Protein AF-A0A1Z8NBU8-F1 (afdb_monomer_lite)

Radius of gyration: 50.47 Å; chains: 1; bounding box: 104×56×142 Å

pLDDT: mean 88.51, std 12.83, range [31.39, 98.31]

Foldseek 3Di:
DDDDDDPPPPPPPPPQFPPQNVWDKAWPDWDDPLPQKIKTKMKTKTFDPDPQHGAQKKKKFFADFFFDAWPDKPDQWAAAPQRWIFGWDQDPNGGMIMTGTPDDHDDHDDRIRMDIMMTMTRGDTQKMKIQSHPPGPNSIDMDGDDDDDPKEKDKDWDDKDAQDQVQQWIKTKIFIFIDPARPDAFKAKPNDTHRDDDPRDIDIDTRHHAAQAFDWIKIAGPVCRVNIDIDGSNDTGHHGLHQPWEQADKDKAKPPNVPPLQADAAFIKIKIATPPTDAGDADPAKFKWWFKFLDDFPDFDLVPTPRTQPDIGTHRMDMDTLNVPVQVPRPNVQQKMWIKIKIARHPDPPDGGRQPVVSPNMGIHDIRIHHRWFHKDWDKDDDQVQQKIKIWIAIDPQARDFWWKAKDKPWDADWPDRIDGHGRDIIMGGDHDPPTDTDMDIDIPVD

Secondary structure (DSSP, 8-state):
-----------------STTTT-EEEEEEEEE-SSSEEEEEEEEEEESSSTT-S-SEEEEEEESTT--EEEEEE-SEEE-TT--EEEEEEEGGGTEEEEEESSSS---SSSEEEEEEEEEEES--SEEEEESSTT-TT-EEEEEPPPPPPPEEEEEEEEEPPPBTTTTEEEEEEEEEEES--SSSEEEETTEEEE--SSSEEEEEEEEEPSS-EEEEEEEETTEEEEEEEEEEEEEPPPP-----B--EEEEEESSTT--S-EEPTT-EEEEEEES-BPPS-STT-EEEEEEESS---SS-GGG-TTEEEEEEESSEEEEE-SSSSGGGT--TTSEEEEEEEEESEEETTEEESSSSSS----B---EEEEEPPPPEEEEEEETTTTEEEEEEE-SGGGTSS--EEEEE-SSSEES-SEE-STT-EEEEE---TT----EEEE-TT-

Structure (mmCIF, N/CA/C/O backbone):
data_AF-A0A1Z8NBU8-F1
#
_entry.id   AF-A0A1Z8NBU8-F1
#
loop_
_atom_site.group_PDB
_atom_site.id
_atom_site.type_symbol
_atom_site.label_atom_id
_atom_site.label_alt_id
_atom_site.label_comp_id
_atom_site.label_asym_id
_atom_site.label_entity_id
_atom_site.label_seq_id
_atom_site.pdbx_PDB_ins_code
_atom_site.Cartn_x
_atom_site.Cartn_y
_atom_site.Cartn_z
_atom_site.occupancy
_atom_site.B_iso_or_equiv
_atom_site.auth_seq_id
_atom_site.auth_comp_id
_atom_site.auth_asym_id
_atom_site.auth_atom_id
_atom_site.pdbx_PDB_model_num
ATOM 1 N N . MET A 1 1 ? -6.983 34.419 34.760 1.00 37.62 1 MET A N 1
ATOM 2 C CA . MET A 1 1 ? -8.359 34.691 35.232 1.00 37.62 1 MET A CA 1
ATOM 3 C C . MET A 1 1 ? -8.828 33.459 35.993 1.00 37.62 1 MET A C 1
ATOM 5 O O . MET A 1 1 ? -9.202 32.481 35.366 1.00 37.62 1 MET A O 1
ATOM 9 N N . ASN A 1 2 ? -8.711 33.471 37.323 1.00 31.39 2 ASN A N 1
ATOM 10 C CA . ASN A 1 2 ? -9.118 32.355 38.181 1.00 31.39 2 ASN A CA 1
ATOM 11 C C . ASN A 1 2 ? -10.639 32.386 38.365 1.00 31.39 2 ASN A C 1
ATOM 13 O O . ASN A 1 2 ? -11.163 33.332 38.954 1.00 31.39 2 ASN A O 1
ATOM 17 N N . LYS A 1 3 ? -11.349 31.371 37.861 1.00 33.50 3 LYS A N 1
ATOM 18 C CA . LYS A 1 3 ? -12.768 31.165 38.173 1.00 33.50 3 LYS A CA 1
ATOM 19 C C . LYS A 1 3 ? -12.879 30.443 39.514 1.00 33.50 3 LYS A C 1
ATOM 21 O O . LYS A 1 3 ? -12.566 29.265 39.636 1.00 33.50 3 LYS A O 1
ATOM 26 N N . LEU A 1 4 ? -13.315 31.202 40.510 1.00 34.56 4 LEU A N 1
ATOM 27 C CA . LEU A 1 4 ? -13.709 30.753 41.837 1.00 34.56 4 LEU A CA 1
ATOM 28 C C . LEU A 1 4 ? -15.020 29.948 41.712 1.00 34.56 4 LEU A C 1
ATOM 30 O O . LEU A 1 4 ? -16.087 30.541 41.548 1.00 34.56 4 LEU A O 1
ATOM 34 N N . TYR A 1 5 ? -14.959 28.614 41.743 1.00 35.16 5 TYR A N 1
ATOM 35 C CA . TYR A 1 5 ? -16.161 27.779 41.838 1.00 35.16 5 TYR A CA 1
ATOM 36 C C . TYR A 1 5 ? -16.631 27.727 43.294 1.00 35.16 5 TYR A C 1
ATOM 38 O O . TYR A 1 5 ? -15.908 27.295 44.190 1.00 35.16 5 TYR A O 1
ATOM 46 N N . LYS A 1 6 ? -17.849 28.224 43.528 1.00 35.06 6 LYS A N 1
ATOM 47 C CA . LYS A 1 6 ? -18.553 28.138 44.808 1.00 35.06 6 LYS A CA 1
ATOM 48 C C . LYS A 1 6 ? -18.867 26.670 45.099 1.00 35.06 6 LYS A C 1
ATOM 50 O O . LYS A 1 6 ? -19.716 26.086 44.434 1.00 35.06 6 LYS A O 1
ATOM 55 N N 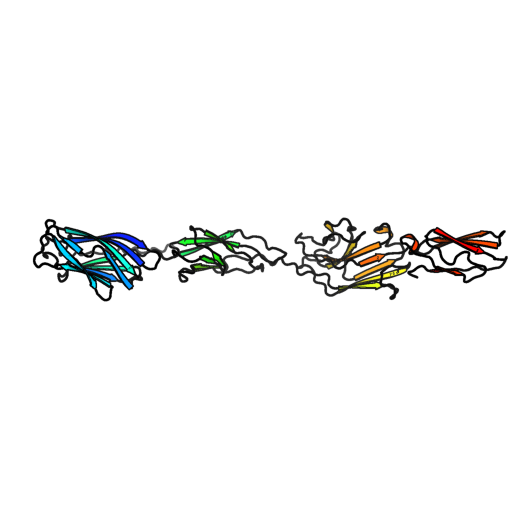. LEU A 1 7 ? -18.201 26.104 46.100 1.00 32.62 7 LEU A N 1
ATOM 56 C CA . LEU A 1 7 ? -18.555 24.819 46.691 1.00 32.62 7 LEU A CA 1
ATOM 57 C C . LEU A 1 7 ? -19.829 25.026 47.528 1.00 32.62 7 LEU A C 1
ATOM 59 O O . LEU A 1 7 ? -19.778 25.562 48.635 1.00 32.62 7 LEU A O 1
ATOM 63 N N . LEU A 1 8 ? -20.988 24.694 46.958 1.00 34.16 8 LEU A N 1
ATOM 64 C CA . LEU A 1 8 ? -22.263 24.691 47.671 1.00 34.16 8 LEU A CA 1
ATOM 65 C C . LEU A 1 8 ? -22.368 23.351 48.411 1.00 34.16 8 LEU A C 1
ATOM 67 O O . LEU A 1 8 ? -22.689 22.327 47.818 1.00 34.16 8 LEU A O 1
ATOM 71 N N . PHE A 1 9 ? -22.019 23.348 49.696 1.00 32.03 9 PHE A N 1
ATOM 72 C CA . PHE A 1 9 ? -22.143 22.180 50.565 1.00 32.03 9 PHE A CA 1
ATOM 73 C C . PHE A 1 9 ? -23.639 21.951 50.845 1.00 32.03 9 PHE A C 1
ATOM 75 O O . PHE A 1 9 ? -24.239 22.654 51.658 1.00 32.03 9 PHE A O 1
ATOM 82 N N . TYR A 1 10 ? -24.262 21.015 50.126 1.00 32.41 10 TYR A N 1
ATOM 83 C CA . TYR A 1 10 ? -25.593 20.515 50.467 1.00 32.41 10 TYR A CA 1
ATOM 84 C C . TYR A 1 10 ? -25.470 19.693 51.753 1.00 32.41 10 TYR A C 1
ATOM 86 O O . TYR A 1 10 ? -25.059 18.536 51.734 1.00 32.41 10 TYR A O 1
ATOM 94 N N . LEU A 1 11 ? -25.799 20.306 52.889 1.00 33.12 11 LEU A N 1
ATOM 95 C CA . LEU A 1 11 ? -26.033 19.584 54.133 1.00 33.12 11 LEU A CA 1
ATOM 96 C C . LEU A 1 11 ? -27.390 18.873 54.002 1.00 33.12 11 LEU A C 1
ATOM 98 O O . LEU A 1 11 ? -28.431 19.435 54.339 1.00 33.12 11 LEU A O 1
ATOM 102 N N . LEU A 1 12 ? -27.378 17.662 53.442 1.00 35.41 12 LEU A N 1
ATOM 103 C CA . LEU A 1 12 ? -28.506 16.736 53.485 1.00 35.41 12 LEU A CA 1
ATOM 104 C C . LEU A 1 12 ? -28.708 16.318 54.946 1.00 35.41 12 LEU A C 1
ATOM 106 O O . LEU A 1 12 ? -27.986 15.476 55.475 1.00 35.41 12 LEU A O 1
ATOM 110 N N . ILE A 1 13 ? -29.667 16.947 55.621 1.00 36.19 13 ILE A N 1
ATOM 111 C CA . ILE A 1 13 ? -30.183 16.450 56.895 1.00 36.19 13 ILE A CA 1
ATOM 112 C C . ILE A 1 13 ? -31.020 15.216 56.544 1.00 36.19 13 ILE A C 1
ATOM 114 O O . ILE A 1 13 ? -32.186 15.344 56.177 1.00 36.19 13 ILE A O 1
ATOM 118 N N . SER A 1 14 ? -30.407 14.031 56.596 1.00 41.81 14 SER A N 1
ATOM 119 C CA . SER A 1 14 ? -31.147 12.768 56.589 1.00 41.81 14 SER A CA 1
ATOM 120 C C . SER A 1 14 ? -31.900 12.683 57.913 1.00 41.81 14 SER A C 1
ATOM 122 O O . SER A 1 14 ? -31.316 12.459 58.975 1.00 41.81 14 SER A O 1
ATOM 124 N N . VAL A 1 15 ? -33.197 12.973 57.865 1.00 46.56 15 VAL A N 1
ATOM 125 C CA . VAL A 1 15 ? -34.107 12.690 58.971 1.00 46.56 15 VAL A CA 1
ATOM 126 C C . VAL A 1 15 ? -34.343 11.187 58.901 1.00 46.56 15 VAL A C 1
ATOM 128 O O . VAL A 1 15 ? -35.248 10.745 58.200 1.00 46.56 15 VAL A O 1
ATOM 131 N N . LYS A 1 16 ? -33.483 10.388 59.548 1.00 54.66 16 LYS A N 1
ATOM 132 C CA . LYS A 1 16 ? -33.806 8.975 59.752 1.00 54.66 16 LYS A CA 1
ATOM 133 C C . LYS A 1 16 ? -35.166 8.926 60.447 1.00 54.66 16 LYS A C 1
ATOM 135 O O . LYS A 1 16 ? -35.375 9.620 61.448 1.00 54.66 16 LYS A O 1
ATOM 140 N N . SER A 1 17 ? -36.104 8.191 59.865 1.00 61.31 17 SER A N 1
ATOM 141 C CA . SER A 1 17 ? -37.346 7.857 60.542 1.00 61.31 17 SER A CA 1
ATOM 142 C C . SER A 1 17 ? -37.008 7.173 61.869 1.00 61.31 17 SER A C 1
ATOM 144 O O . SER A 1 17 ? -35.974 6.528 62.018 1.00 61.31 17 SER A O 1
ATOM 146 N N . ILE A 1 18 ? -37.862 7.374 62.870 1.00 73.38 18 ILE A N 1
ATOM 147 C CA . ILE A 1 18 ? -37.726 6.693 64.168 1.00 73.38 18 ILE A CA 1
ATOM 148 C C . ILE A 1 18 ? -38.263 5.252 64.064 1.00 73.38 18 ILE A C 1
ATOM 150 O O . ILE A 1 18 ? -38.022 4.443 64.945 1.00 73.38 18 ILE A O 1
ATOM 154 N N . ALA A 1 19 ? -38.986 4.945 62.983 1.00 83.44 19 ALA A N 1
ATOM 155 C CA . ALA A 1 19 ? -39.536 3.630 62.709 1.00 83.44 19 ALA A CA 1
ATOM 156 C C . ALA A 1 19 ? -38.526 2.781 61.933 1.00 83.44 19 ALA A C 1
ATOM 158 O O . ALA A 1 19 ? -37.971 3.263 60.945 1.00 83.44 19 ALA A O 1
ATOM 159 N N . CYS A 1 20 ? -38.335 1.525 62.345 1.00 87.94 20 CYS A N 1
ATOM 160 C CA . CYS A 1 20 ? -37.373 0.611 61.727 1.00 87.94 20 CYS A CA 1
ATOM 161 C C . CYS A 1 20 ? -35.926 1.137 61.775 1.00 87.94 20 CYS A C 1
ATOM 163 O O . CYS A 1 20 ? -35.138 0.879 60.867 1.00 87.94 20 CYS A O 1
ATOM 165 N N . ASP A 1 21 ? -35.569 1.879 62.824 1.00 87.50 21 ASP A N 1
ATOM 166 C CA . ASP A 1 21 ? -34.334 2.664 62.922 1.00 87.50 21 ASP A CA 1
ATOM 167 C C . ASP A 1 21 ? -33.047 1.824 62.993 1.00 87.50 21 ASP A C 1
ATOM 169 O O . ASP A 1 21 ? -31.977 2.297 62.585 1.00 87.50 21 ASP A O 1
ATOM 173 N N . ASP A 1 22 ? -33.163 0.574 63.443 1.00 92.38 22 ASP A N 1
ATOM 174 C CA . ASP A 1 22 ? -32.078 -0.412 63.427 1.00 92.38 22 ASP A CA 1
ATOM 175 C C . ASP A 1 22 ? -31.979 -1.196 62.103 1.00 92.38 22 ASP A C 1
ATOM 177 O O . ASP A 1 22 ? -31.009 -1.932 61.904 1.00 92.38 22 ASP A O 1
ATOM 181 N N . SER A 1 23 ? -32.959 -1.069 61.200 1.00 94.19 23 SER A N 1
ATOM 182 C CA . SER A 1 23 ? -32.948 -1.791 59.922 1.00 94.19 23 SER A CA 1
ATOM 183 C C . SER A 1 23 ? -31.876 -1.241 58.983 1.00 94.19 23 SER A C 1
ATOM 185 O O . SER A 1 23 ? -31.513 -0.061 59.030 1.00 94.19 23 SER A O 1
ATOM 187 N N . SER A 1 24 ? -31.336 -2.105 58.127 1.00 95.06 24 SER A N 1
ATOM 188 C CA . SER A 1 24 ? -30.277 -1.723 57.199 1.00 95.06 24 SER A CA 1
ATOM 189 C C . SER A 1 24 ? -30.280 -2.545 55.917 1.00 95.06 24 SER A C 1
ATOM 191 O O . SER A 1 24 ? -30.733 -3.690 55.862 1.00 95.06 24 SER A O 1
ATOM 193 N N . PHE A 1 25 ? -29.756 -1.921 54.867 1.00 96.44 25 PHE A N 1
ATOM 194 C CA . PHE A 1 25 ? -29.446 -2.537 53.588 1.00 96.44 25 PHE A CA 1
ATOM 195 C C . PHE A 1 25 ? -27.971 -2.280 53.278 1.00 96.44 25 PHE A C 1
ATOM 197 O O . PHE A 1 25 ? -27.506 -1.141 53.368 1.00 96.44 25 PHE A O 1
ATOM 204 N N . SER A 1 26 ? -27.247 -3.324 52.886 1.00 95.94 26 SER A N 1
ATOM 205 C CA . SER A 1 26 ? -25.851 -3.218 52.461 1.00 95.94 26 SER A CA 1
ATOM 206 C C . SER A 1 26 ? -25.633 -3.952 51.144 1.00 95.94 26 SER A C 1
ATOM 208 O O . SER A 1 26 ? -25.929 -5.139 51.035 1.00 95.94 26 SER A O 1
ATOM 210 N N . LEU A 1 27 ? -25.044 -3.270 50.160 1.00 95.81 27 LEU A N 1
ATOM 211 C CA . LEU A 1 27 ? -24.497 -3.920 48.970 1.00 95.81 27 LEU A CA 1
ATOM 212 C C . LEU A 1 27 ? -23.138 -4.545 49.315 1.00 95.81 27 LEU A C 1
ATOM 214 O O . LEU A 1 27 ? -22.207 -3.832 49.688 1.00 95.81 27 LEU A O 1
ATOM 218 N N . ILE A 1 28 ? -23.021 -5.866 49.183 1.00 95.44 28 ILE A N 1
ATOM 219 C CA . ILE A 1 28 ? -21.775 -6.614 49.402 1.00 95.44 28 ILE A CA 1
ATOM 220 C C . ILE A 1 28 ? -20.941 -6.617 48.119 1.00 95.44 28 ILE A C 1
ATOM 222 O O . ILE A 1 28 ? -19.746 -6.325 48.154 1.00 95.44 28 ILE A O 1
ATOM 226 N N . SER A 1 29 ? -21.554 -6.959 46.983 1.00 92.38 29 SER A N 1
ATOM 227 C CA . SER A 1 29 ? -20.882 -6.942 45.681 1.00 92.38 29 SER A CA 1
ATOM 228 C C . SER A 1 29 ? -21.866 -6.786 44.528 1.00 92.38 29 SER A C 1
ATOM 230 O O . SER A 1 29 ? -23.038 -7.137 44.649 1.00 92.38 29 SER A O 1
ATOM 232 N N . GLN A 1 30 ? -21.353 -6.287 43.408 1.00 92.00 30 GLN A N 1
ATOM 233 C CA . GLN A 1 30 ? -22.043 -6.183 42.130 1.00 92.00 30 GLN A CA 1
ATOM 234 C C . GLN A 1 30 ? -21.148 -6.810 41.062 1.00 92.00 30 GLN A C 1
ATOM 236 O O . GLN A 1 30 ? -19.960 -6.493 40.987 1.00 92.00 30 GLN A O 1
ATOM 241 N N . THR A 1 31 ? -21.715 -7.697 40.251 1.00 88.50 31 THR A N 1
ATOM 242 C CA . THR A 1 31 ? -21.018 -8.408 39.175 1.00 88.50 31 THR A CA 1
ATOM 243 C C . THR A 1 31 ? -21.788 -8.231 37.872 1.00 88.50 31 THR A C 1
ATOM 245 O O . THR A 1 31 ? -22.968 -8.566 37.814 1.00 88.50 31 THR A O 1
ATOM 248 N N . ASP A 1 32 ? -21.126 -7.721 36.834 1.00 86.69 32 ASP A N 1
ATOM 249 C CA . ASP A 1 32 ? -21.621 -7.801 35.457 1.00 86.69 32 ASP A CA 1
ATOM 250 C C . ASP A 1 32 ? -21.355 -9.217 34.927 1.00 86.69 32 ASP A C 1
ATOM 252 O O . ASP A 1 32 ? -20.210 -9.681 34.934 1.00 86.69 32 ASP A O 1
ATOM 256 N N . ASN A 1 33 ? -22.405 -9.925 34.507 1.00 84.38 33 ASN A N 1
ATOM 257 C CA . ASN A 1 33 ? -22.288 -11.303 34.026 1.00 84.38 33 ASN A CA 1
ATOM 258 C C . ASN A 1 33 ? -21.870 -11.378 32.542 1.00 84.38 33 ASN A C 1
ATOM 260 O O . ASN A 1 33 ? -21.605 -12.468 32.032 1.00 84.38 33 ASN A O 1
ATOM 264 N N . GLY A 1 34 ? -21.788 -10.244 31.837 1.00 72.44 34 GLY A N 1
ATOM 265 C CA . GLY A 1 34 ? -21.330 -10.155 30.450 1.00 72.44 34 GLY A CA 1
ATOM 266 C C . GLY A 1 34 ? -22.352 -10.600 29.401 1.00 72.44 34 GLY A C 1
ATOM 267 O O . GLY A 1 34 ? -21.983 -10.746 28.237 1.00 72.44 34 GLY A O 1
ATOM 268 N N . ASP A 1 35 ? -23.606 -10.826 29.794 1.00 77.38 35 ASP A N 1
ATOM 269 C CA . ASP A 1 35 ? -24.740 -11.209 28.937 1.00 77.38 35 ASP A CA 1
ATOM 270 C C . ASP A 1 35 ? -25.922 -10.219 29.039 1.00 77.38 35 ASP A C 1
ATOM 272 O O . ASP A 1 35 ? -27.045 -10.512 28.624 1.00 77.38 35 ASP A O 1
ATOM 276 N N . GLY A 1 36 ? -25.666 -9.030 29.597 1.00 81.00 36 GLY A N 1
ATOM 277 C CA . GLY A 1 36 ? -26.673 -8.009 29.887 1.00 81.00 36 GLY A CA 1
ATOM 278 C C . GLY A 1 36 ? -27.395 -8.202 31.225 1.00 81.00 36 GLY A C 1
ATOM 279 O O . GLY A 1 36 ? -28.285 -7.408 31.544 1.00 81.00 36 GLY A O 1
ATOM 280 N N . THR A 1 37 ? -27.035 -9.225 32.008 1.00 91.56 37 THR A N 1
ATOM 281 C CA . THR A 1 37 ? -27.513 -9.405 33.383 1.00 91.56 37 THR A CA 1
ATOM 282 C C . THR A 1 37 ? -26.472 -8.990 34.421 1.00 91.56 37 THR A C 1
ATOM 284 O O . THR A 1 37 ? -25.265 -9.066 34.190 1.00 91.56 37 THR A O 1
ATOM 287 N N . TYR A 1 38 ? -26.953 -8.577 35.593 1.00 92.62 38 TYR A N 1
ATOM 288 C CA . TYR A 1 38 ? -26.128 -8.154 36.724 1.00 92.62 38 TYR A CA 1
ATOM 289 C C . TYR A 1 38 ? -26.519 -8.932 37.975 1.00 92.62 38 TYR A C 1
ATOM 291 O O . TYR A 1 38 ? -27.707 -9.116 38.241 1.00 92.62 38 TYR A O 1
ATOM 299 N N . THR A 1 39 ? -25.529 -9.384 38.744 1.00 95.25 39 THR A N 1
ATOM 300 C CA . THR A 1 39 ? -25.728 -10.100 40.011 1.00 95.25 39 THR A CA 1
ATOM 301 C C . THR A 1 39 ? -25.287 -9.236 41.188 1.00 95.25 39 THR A C 1
ATOM 303 O O . THR A 1 39 ? -24.162 -8.735 41.214 1.00 95.25 39 THR A O 1
ATOM 306 N N . TYR A 1 40 ? -26.166 -9.103 42.176 1.00 96.12 40 TYR A N 1
ATOM 307 C CA . TYR A 1 40 ? -25.978 -8.325 43.393 1.00 96.12 40 TYR A CA 1
ATOM 308 C C . TYR A 1 40 ? -26.009 -9.252 44.599 1.00 96.12 40 TYR A C 1
ATOM 310 O O . TYR A 1 40 ? -27.002 -9.939 44.829 1.00 96.12 40 TYR A O 1
ATOM 318 N N . GLU A 1 41 ? -24.943 -9.232 45.390 1.00 97.50 41 GLU A N 1
ATOM 319 C CA . GLU A 1 41 ? -24.945 -9.827 46.725 1.00 97.50 41 GLU A CA 1
ATOM 320 C C . GLU A 1 41 ? -25.252 -8.719 47.723 1.00 97.50 41 GLU A C 1
ATOM 322 O O . GLU A 1 41 ? -24.523 -7.724 47.784 1.00 97.50 41 GLU A O 1
ATOM 327 N N . ILE A 1 42 ? -26.327 -8.872 48.490 1.00 97.31 42 ILE A N 1
ATOM 328 C CA . ILE A 1 42 ? -26.777 -7.886 49.476 1.00 97.31 42 ILE A CA 1
ATOM 329 C C . ILE A 1 42 ? -26.915 -8.520 50.858 1.00 97.31 42 ILE A C 1
ATOM 331 O O . ILE A 1 42 ? -27.144 -9.723 50.981 1.00 97.31 42 ILE A O 1
ATOM 335 N N . GLU A 1 43 ? -26.836 -7.696 51.894 1.00 97.69 43 GLU A N 1
ATOM 336 C CA . GLU A 1 43 ? -27.287 -8.018 53.246 1.00 97.69 43 GLU A CA 1
ATOM 337 C C . GLU A 1 43 ? -28.488 -7.128 53.580 1.00 97.69 43 GLU A C 1
ATOM 339 O O . GLU A 1 43 ? -28.400 -5.899 53.512 1.00 97.69 43 GLU A O 1
ATOM 344 N N . LEU A 1 44 ? -29.614 -7.752 53.930 1.00 96.88 44 LEU A N 1
ATOM 345 C CA . LEU A 1 44 ? -30.829 -7.072 54.371 1.00 96.88 44 LEU A CA 1
ATOM 346 C C . LEU A 1 44 ? -31.106 -7.431 55.829 1.00 96.88 44 LEU A C 1
ATOM 348 O O . LEU A 1 44 ? -31.332 -8.602 56.142 1.00 96.88 44 LEU A O 1
ATOM 352 N N . CYS A 1 45 ? -31.124 -6.429 56.703 1.00 96.06 45 CYS A N 1
ATOM 353 C CA . CYS A 1 45 ? -31.430 -6.568 58.122 1.00 96.06 45 CYS A CA 1
ATOM 354 C C . CYS A 1 45 ? -32.733 -5.844 58.454 1.00 96.06 45 CYS A C 1
ATOM 356 O O . CYS A 1 45 ? -32.788 -4.619 58.402 1.00 96.06 45 CYS A O 1
ATOM 358 N N . ASN A 1 46 ? -33.759 -6.597 58.850 1.00 93.94 46 ASN A N 1
ATOM 359 C CA . ASN A 1 46 ? -35.026 -6.039 59.326 1.00 93.94 46 ASN A CA 1
ATOM 360 C C . ASN A 1 46 ? -35.053 -6.001 60.859 1.00 93.94 46 ASN A C 1
ATOM 362 O O . ASN A 1 46 ? -34.664 -6.976 61.510 1.00 93.94 46 ASN A O 1
ATOM 366 N N . GLN A 1 47 ? -35.532 -4.906 61.445 1.00 93.38 47 GLN A N 1
ATOM 367 C CA . GLN A 1 47 ? -35.789 -4.813 62.883 1.00 93.38 47 GLN A CA 1
ATOM 368 C C . GLN A 1 47 ? -37.038 -5.628 63.252 1.00 93.38 47 GLN A C 1
ATOM 370 O O . GLN A 1 47 ? -38.095 -5.473 62.652 1.00 93.38 47 GLN A O 1
ATOM 375 N N . MET A 1 48 ? -36.914 -6.507 64.249 1.00 90.25 48 MET A N 1
ATOM 376 C CA . MET A 1 48 ? -37.970 -7.441 64.669 1.00 90.25 48 MET A CA 1
ATOM 377 C C . MET A 1 48 ? -38.497 -7.155 66.080 1.00 90.25 48 MET A C 1
ATOM 379 O O . MET A 1 48 ? -39.583 -7.598 66.429 1.00 90.25 48 MET A O 1
ATOM 383 N N . LEU A 1 49 ? -37.735 -6.456 66.928 1.00 85.25 49 LEU A N 1
ATOM 384 C CA . LEU A 1 49 ? -38.110 -6.186 68.327 1.00 85.25 49 LEU A CA 1
ATOM 385 C C . LEU A 1 49 ? -38.292 -4.682 68.612 1.00 85.25 49 LEU A C 1
ATOM 387 O O . LEU A 1 49 ? -38.089 -4.237 69.743 1.00 85.25 49 LEU A O 1
ATOM 391 N N . GLY A 1 50 ? -38.680 -3.920 67.585 1.00 83.06 50 GLY A N 1
ATOM 392 C CA . GLY A 1 50 ? -38.965 -2.484 67.653 1.00 83.06 50 GLY A CA 1
ATOM 393 C C . GLY A 1 50 ? -40.364 -2.146 68.186 1.00 83.06 50 GLY A C 1
ATOM 394 O O . GLY A 1 50 ? -41.167 -3.023 68.520 1.00 83.06 50 GLY A O 1
ATOM 395 N N . LEU A 1 51 ? -40.674 -0.848 68.260 1.00 85.94 51 LEU A N 1
ATOM 396 C CA . LEU A 1 51 ? -42.011 -0.347 68.625 1.00 85.94 51 LEU A CA 1
ATOM 397 C C . LEU A 1 51 ? -43.032 -0.524 67.489 1.00 85.94 51 LEU A C 1
ATOM 399 O O . LEU A 1 51 ? -44.237 -0.425 67.717 1.00 85.94 51 LEU A O 1
ATOM 403 N N . GLU A 1 52 ? -42.536 -0.799 66.290 1.00 86.62 52 GLU A N 1
ATOM 404 C CA . GLU A 1 52 ? -43.255 -0.956 65.029 1.00 86.62 52 GLU A CA 1
ATOM 405 C C . GLU A 1 52 ? -43.897 -2.345 64.915 1.00 86.62 52 GLU A C 1
ATOM 407 O O . GLU A 1 52 ? -44.811 -2.541 64.121 1.00 86.62 52 GLU A O 1
ATOM 412 N N . GLY A 1 53 ? -43.472 -3.285 65.766 1.00 86.62 53 GLY A N 1
ATOM 413 C CA . GLY A 1 53 ? -43.863 -4.686 65.694 1.00 86.62 53 GLY A CA 1
ATOM 414 C C . GLY A 1 53 ? -42.937 -5.502 64.797 1.00 86.62 53 GLY A C 1
ATOM 415 O O . GLY A 1 53 ? -41.918 -5.015 64.309 1.00 86.62 53 GLY A O 1
ATOM 416 N N . ILE A 1 54 ? -43.277 -6.779 64.630 1.00 89.75 54 ILE A N 1
ATOM 417 C CA . ILE A 1 54 ? -42.563 -7.651 63.700 1.00 89.75 54 ILE A CA 1
ATOM 418 C C . ILE A 1 54 ? -43.159 -7.434 62.302 1.00 89.75 54 ILE A C 1
ATOM 420 O O . ILE A 1 54 ? -44.380 -7.535 62.179 1.00 89.75 54 ILE A O 1
ATOM 424 N N . PRO A 1 55 ? -42.340 -7.196 61.262 1.00 91.19 55 PRO A N 1
ATOM 425 C CA . PRO A 1 55 ? -42.829 -7.031 59.899 1.00 91.19 55 PRO A CA 1
ATOM 426 C C . PRO A 1 55 ? -43.641 -8.234 59.405 1.00 91.19 55 PRO A C 1
ATOM 428 O O . PRO A 1 55 ? -43.128 -9.351 59.353 1.00 91.19 55 PRO A O 1
ATOM 431 N N . ASP A 1 56 ? -44.877 -8.009 58.955 1.00 90.38 56 ASP A N 1
ATOM 432 C CA . ASP A 1 56 ? -45.674 -9.029 58.244 1.00 90.38 56 ASP A CA 1
ATOM 433 C C . ASP A 1 56 ? -45.105 -9.324 56.839 1.00 90.38 56 ASP A C 1
ATOM 435 O O . ASP A 1 56 ? -45.369 -10.367 56.235 1.00 90.38 56 ASP A O 1
ATOM 439 N N . GLY A 1 57 ? -44.283 -8.412 56.323 1.00 92.75 57 GLY A N 1
ATOM 440 C CA . GLY A 1 57 ? -43.511 -8.575 55.104 1.00 92.75 57 GLY A CA 1
ATOM 441 C C . GLY A 1 57 ? -42.591 -7.385 54.854 1.00 92.75 57 GLY A C 1
ATOM 442 O O . GLY A 1 57 ? -42.746 -6.328 55.467 1.00 92.75 57 GLY A O 1
ATOM 443 N N . PHE A 1 58 ? -41.638 -7.572 53.950 1.00 95.12 58 PHE A N 1
ATOM 444 C CA . PHE A 1 58 ? -40.703 -6.540 53.501 1.00 95.12 58 PHE A CA 1
ATOM 445 C C . PHE A 1 58 ? -40.460 -6.659 51.997 1.00 95.12 58 PHE A C 1
ATOM 447 O O . PHE A 1 58 ? -40.638 -7.729 51.400 1.00 95.12 58 PHE A O 1
ATOM 454 N N . GLU A 1 59 ? -40.085 -5.545 51.380 1.00 95.62 59 GLU A N 1
ATOM 455 C CA . GLU A 1 59 ? -40.070 -5.375 49.931 1.00 95.62 59 GLU A CA 1
ATOM 456 C C . GLU A 1 59 ? -38.815 -4.646 49.446 1.00 95.62 59 GLU A C 1
ATOM 458 O O . GLU A 1 59 ? -38.322 -3.719 50.087 1.00 95.62 59 GLU A O 1
ATOM 463 N N . LEU A 1 60 ? -38.329 -5.060 48.276 1.00 97.56 60 LEU A N 1
ATOM 464 C CA . LEU A 1 60 ? -37.320 -4.355 47.491 1.00 97.56 60 LEU A CA 1
ATOM 465 C C . LEU A 1 60 ? -37.904 -4.023 46.117 1.00 97.56 60 LEU A C 1
ATOM 467 O O . LEU A 1 60 ? -38.323 -4.932 45.395 1.00 97.56 60 LEU A O 1
ATOM 471 N N . VAL A 1 61 ? -37.896 -2.747 45.735 1.00 97.31 61 VAL A N 1
ATOM 472 C CA . VAL A 1 61 ? -38.384 -2.261 44.436 1.00 97.31 61 VAL A CA 1
ATOM 473 C C . VAL A 1 61 ? -37.222 -1.687 43.636 1.00 97.31 61 VAL A C 1
ATOM 475 O O . VAL A 1 61 ? -36.647 -0.666 43.999 1.00 97.31 61 VAL A O 1
ATOM 478 N N . PHE A 1 62 ? -36.878 -2.334 42.527 1.00 97.38 62 PHE A N 1
ATOM 479 C CA . PHE A 1 62 ? -35.758 -1.945 41.671 1.00 97.38 62 PHE A CA 1
ATOM 480 C C . PHE A 1 62 ? -36.220 -1.002 40.560 1.00 97.38 62 PHE A C 1
ATOM 482 O O . PHE A 1 62 ? -37.260 -1.222 39.932 1.00 97.38 62 PHE A O 1
ATOM 489 N N . SER A 1 63 ? -35.444 0.049 40.293 1.00 95.69 63 SER A N 1
ATOM 490 C CA . SER A 1 63 ? -35.739 1.002 39.220 1.00 95.69 63 SER A CA 1
ATOM 491 C C . SER A 1 63 ? -34.500 1.763 38.717 1.00 95.69 63 SER A C 1
ATOM 493 O O . SER A 1 63 ? -33.409 1.688 39.285 1.00 95.69 63 SER A O 1
ATOM 495 N N . GLY A 1 64 ? -34.670 2.515 37.623 1.00 91.75 64 GLY A N 1
ATOM 496 C CA . GLY A 1 64 ? -33.625 3.363 37.037 1.00 91.75 64 GLY A CA 1
ATOM 497 C C . GLY A 1 64 ? -32.528 2.593 36.292 1.00 91.75 64 GLY A C 1
ATOM 498 O O . GLY A 1 64 ? -32.586 1.376 36.165 1.00 91.75 64 GLY A O 1
ATOM 499 N N . GLY A 1 65 ? -31.521 3.315 35.793 1.00 87.69 65 GLY A N 1
ATOM 500 C CA . GLY A 1 65 ? -30.422 2.723 35.022 1.00 87.69 65 GLY A CA 1
ATOM 501 C C . GLY A 1 65 ? -30.896 2.053 33.724 1.00 87.69 65 GLY A C 1
ATOM 502 O O . GLY A 1 65 ? -31.753 2.598 33.025 1.00 87.69 65 GLY A O 1
ATOM 503 N N . THR A 1 66 ? -30.334 0.887 33.401 1.00 89.62 66 THR A N 1
ATOM 504 C CA . THR A 1 66 ? -30.748 0.034 32.266 1.00 89.62 66 THR A CA 1
ATOM 505 C C . THR A 1 66 ? -31.650 -1.126 32.698 1.00 89.62 66 THR A C 1
ATOM 507 O O . THR A 1 66 ? -32.014 -1.962 31.870 1.00 89.62 66 THR A O 1
ATOM 510 N N . PHE A 1 67 ? -32.023 -1.184 33.981 1.00 94.00 67 PHE A N 1
ATOM 511 C CA . PHE A 1 67 ? -32.863 -2.231 34.554 1.00 94.00 67 PHE A CA 1
ATOM 512 C C . PHE A 1 67 ? -34.208 -2.380 33.843 1.00 94.00 67 PHE A C 1
ATOM 514 O O . PHE A 1 67 ? -34.913 -1.406 33.570 1.00 94.00 67 PHE A O 1
ATOM 521 N N . THR A 1 68 ? -34.589 -3.633 33.608 1.00 93.75 68 THR A N 1
ATOM 522 C CA . THR A 1 68 ? -35.868 -4.000 32.989 1.00 93.75 68 THR A CA 1
ATOM 523 C C . THR A 1 68 ? -36.690 -4.923 33.880 1.00 93.75 68 THR A C 1
ATOM 525 O O . THR A 1 68 ? -37.867 -4.650 34.110 1.00 93.75 68 THR A O 1
ATOM 528 N N . ASN A 1 69 ? -36.091 -5.990 34.411 1.00 97.25 69 ASN A N 1
ATOM 529 C CA . ASN A 1 69 ? -36.753 -6.908 35.332 1.00 97.25 69 ASN A CA 1
ATOM 530 C C . ASN A 1 69 ? -35.751 -7.706 36.172 1.00 97.25 69 ASN A C 1
ATOM 532 O O . ASN A 1 69 ? -34.587 -7.882 35.818 1.00 97.25 69 ASN A O 1
ATOM 536 N N . ILE A 1 70 ? -36.239 -8.253 37.276 1.00 98.12 70 ILE A N 1
ATOM 537 C CA . ILE A 1 70 ? -35.552 -9.252 38.087 1.00 98.12 70 ILE A CA 1
ATOM 538 C C . ILE A 1 70 ? -35.628 -10.589 37.348 1.00 98.12 70 ILE A C 1
ATOM 540 O O . ILE A 1 70 ? -36.690 -10.987 36.860 1.00 98.12 70 ILE A O 1
ATOM 544 N N . VAL A 1 71 ? -34.487 -11.262 37.235 1.00 97.44 71 VAL A N 1
ATOM 545 C CA . VAL A 1 71 ? -34.338 -12.570 36.584 1.00 97.44 71 VAL A CA 1
ATOM 546 C C . VAL A 1 71 ? -34.464 -13.681 37.623 1.00 97.44 71 VAL A C 1
ATOM 548 O O . VAL A 1 71 ? -35.210 -14.638 37.422 1.00 97.44 71 VAL A O 1
ATOM 551 N N . SER A 1 72 ? -33.772 -13.545 38.756 1.00 97.38 72 SER A N 1
ATOM 552 C CA . SER A 1 72 ? -33.798 -14.518 39.851 1.00 97.38 72 SER A CA 1
ATOM 553 C C . SER A 1 72 ? -33.337 -13.908 41.170 1.00 97.38 72 SER A C 1
ATOM 555 O O . SER A 1 72 ? -32.661 -12.884 41.183 1.00 97.38 72 SER A O 1
ATOM 557 N N . PHE A 1 73 ? -33.655 -14.567 42.283 1.00 97.94 73 PHE A N 1
ATOM 558 C CA . PHE A 1 73 ? -33.071 -14.266 43.587 1.00 97.94 73 PHE A CA 1
ATOM 559 C C . PHE A 1 73 ? -32.966 -15.535 44.442 1.00 97.94 73 PHE A C 1
ATOM 561 O O . PHE A 1 73 ? -33.704 -16.501 44.231 1.00 97.94 73 PHE A O 1
ATOM 568 N N . THR A 1 74 ? -32.042 -15.554 45.399 1.00 97.38 74 THR A N 1
ATOM 569 C CA . THR A 1 74 ? -31.842 -16.673 46.326 1.00 97.38 74 THR A CA 1
ATOM 570 C C . THR A 1 74 ? -31.282 -16.187 47.669 1.00 97.38 74 THR A C 1
ATOM 572 O O . THR A 1 74 ? -30.423 -15.309 47.673 1.00 97.38 74 THR A O 1
ATOM 575 N N . PRO A 1 75 ? -31.704 -16.762 48.809 1.00 97.19 75 PRO A N 1
ATOM 576 C CA . PRO A 1 75 ? -32.716 -17.811 48.941 1.00 97.19 75 PRO A CA 1
ATOM 577 C C . PRO A 1 75 ? -34.151 -17.271 48.824 1.00 97.19 75 PRO A C 1
ATOM 579 O O . PRO A 1 75 ? -34.451 -16.133 49.176 1.00 97.19 75 PRO A O 1
ATOM 582 N N . ASN A 1 76 ? -35.058 -18.126 48.344 1.00 95.12 76 ASN A N 1
ATOM 583 C CA . ASN A 1 76 ? -36.481 -17.793 48.259 1.00 95.12 76 ASN A CA 1
ATOM 584 C C . ASN A 1 76 ? -37.155 -17.742 49.639 1.00 95.12 76 ASN A C 1
ATOM 586 O O . ASN A 1 76 ? -38.064 -16.949 49.845 1.00 95.12 76 ASN A O 1
ATOM 590 N N . SER A 1 77 ? -36.712 -18.583 50.572 1.00 96.12 77 SER A N 1
ATOM 591 C CA . SER A 1 77 ? -37.273 -18.676 51.920 1.00 96.12 77 SER A CA 1
ATOM 592 C C . SER A 1 77 ? -36.271 -18.186 52.954 1.00 96.12 77 SER A C 1
ATOM 594 O O . SER A 1 77 ? -35.118 -18.626 52.957 1.00 96.12 77 SER A O 1
ATOM 596 N N . LEU A 1 78 ? -36.726 -17.308 53.845 1.00 96.25 78 LEU A N 1
ATOM 597 C CA . LEU A 1 78 ? -35.947 -16.765 54.954 1.00 96.25 78 LEU A CA 1
ATOM 598 C C . LEU A 1 78 ? -36.596 -17.203 56.267 1.00 96.25 78 LEU A C 1
ATOM 600 O O . LEU A 1 78 ? -37.807 -17.072 56.430 1.00 96.25 78 LEU A O 1
ATOM 604 N N . PHE A 1 79 ? -35.800 -17.724 57.200 1.00 95.12 79 PHE A N 1
ATOM 605 C CA . PHE A 1 79 ? -36.311 -18.307 58.441 1.00 95.12 79 PHE A CA 1
ATOM 606 C C . PHE A 1 79 ? -35.888 -17.498 59.657 1.00 95.12 79 PHE A C 1
ATOM 608 O O . PHE A 1 79 ? -34.697 -17.275 59.881 1.00 95.12 79 PHE A O 1
ATOM 615 N N . THR A 1 80 ? -36.852 -17.125 60.493 1.00 93.81 80 THR A N 1
ATOM 616 C CA . THR A 1 80 ? -36.557 -16.573 61.815 1.00 93.81 80 THR A CA 1
ATOM 617 C C . THR A 1 80 ? -35.916 -17.646 62.703 1.00 93.81 80 THR A C 1
ATOM 619 O O . THR A 1 80 ? -36.024 -18.851 62.467 1.00 93.81 80 THR A O 1
ATOM 622 N N . SER A 1 81 ? -35.295 -17.236 63.808 1.00 91.69 81 SER A N 1
ATOM 623 C CA . SER A 1 81 ? -34.838 -18.168 64.848 1.00 91.69 81 SER A CA 1
ATOM 624 C C . SER A 1 81 ? -35.960 -18.969 65.527 1.00 91.69 81 SER A C 1
ATOM 626 O O . SER A 1 81 ? -35.675 -19.997 66.143 1.00 91.69 81 SER A O 1
ATOM 628 N N . GLY A 1 82 ? -37.220 -18.541 65.395 1.00 90.38 82 GLY A N 1
ATOM 629 C CA . GLY A 1 82 ? -38.414 -19.297 65.775 1.00 90.38 82 GLY A CA 1
ATOM 630 C C . GLY A 1 82 ? -38.855 -20.345 64.749 1.00 90.38 82 GLY A C 1
ATOM 631 O O . GLY A 1 82 ? -39.776 -21.104 65.033 1.00 90.38 82 GLY A O 1
ATOM 632 N N . SER A 1 83 ? -38.168 -20.446 63.603 1.00 91.56 83 SER A N 1
ATOM 633 C CA . SER A 1 83 ? -38.549 -21.263 62.437 1.00 91.56 83 SER A CA 1
ATOM 634 C C . SER A 1 83 ? -39.805 -20.780 61.701 1.00 91.56 83 SER A C 1
ATOM 636 O O . SER A 1 83 ? -40.409 -21.556 60.961 1.00 91.56 83 SER A O 1
ATOM 638 N N . ASP A 1 84 ? -40.189 -19.512 61.866 1.00 93.56 84 ASP A N 1
ATOM 639 C CA . ASP A 1 84 ? -41.194 -18.882 61.008 1.00 93.56 84 ASP A CA 1
ATOM 640 C C . ASP A 1 84 ? -40.580 -18.548 59.653 1.00 93.56 84 ASP A C 1
ATOM 642 O O . ASP A 1 84 ? -39.427 -18.120 59.572 1.00 93.56 84 ASP A O 1
ATOM 646 N N . GLU A 1 85 ? -41.353 -18.745 58.591 1.00 96.00 85 GLU A N 1
ATOM 647 C CA . GLU A 1 85 ? -40.886 -18.602 57.217 1.00 96.00 85 GLU A CA 1
ATOM 648 C C . GLU A 1 85 ? -41.452 -17.336 56.574 1.00 96.00 85 GLU A C 1
ATOM 650 O O . GLU A 1 85 ? -42.665 -17.099 56.578 1.00 96.00 85 GLU A O 1
ATOM 655 N N . TYR A 1 86 ? -40.560 -16.562 55.967 1.00 96.94 86 TYR A N 1
ATOM 656 C CA . TYR A 1 86 ? -40.889 -15.551 54.976 1.00 96.94 86 TYR A CA 1
ATOM 657 C C . TYR A 1 86 ? -40.630 -16.126 53.587 1.00 96.94 86 TYR A C 1
ATOM 659 O O . TYR A 1 86 ? -39.507 -16.539 53.287 1.00 96.94 86 TYR A O 1
ATOM 667 N N . ILE A 1 87 ? -41.653 -16.128 52.732 1.00 97.38 87 ILE A N 1
ATOM 668 C CA . ILE A 1 87 ? -41.547 -16.618 51.354 1.00 97.38 87 ILE A CA 1
ATOM 669 C C . ILE A 1 87 ? -41.443 -15.427 50.409 1.00 97.38 87 ILE A C 1
ATOM 671 O O . ILE A 1 87 ? -42.333 -14.577 50.358 1.00 97.38 87 ILE A O 1
ATOM 675 N N . GLY A 1 88 ? -40.347 -15.394 49.659 1.00 97.00 88 GLY A N 1
ATOM 676 C CA . GLY A 1 88 ? -40.077 -14.435 48.604 1.00 97.00 88 GLY A CA 1
ATOM 677 C C . GLY A 1 88 ? -40.921 -14.694 47.358 1.00 97.00 88 GLY A C 1
ATOM 678 O O . GLY A 1 88 ? -41.244 -15.831 47.014 1.00 97.00 88 GLY A O 1
ATOM 679 N N . SER A 1 89 ? -41.265 -13.627 46.647 1.00 96.38 89 SER A N 1
ATOM 680 C CA . SER A 1 89 ? -41.916 -13.689 45.340 1.00 96.38 89 SER A CA 1
ATOM 681 C C . SER A 1 89 ? -41.568 -12.459 44.508 1.00 96.38 89 SER A C 1
ATOM 683 O O . SER A 1 89 ? -41.457 -11.359 45.049 1.00 96.38 89 SER A O 1
ATOM 685 N N . ILE A 1 90 ? -41.425 -12.637 43.191 1.00 97.38 90 ILE A N 1
ATOM 686 C CA . ILE A 1 90 ? -41.282 -11.514 42.258 1.00 97.38 90 ILE A CA 1
ATOM 687 C C . ILE A 1 90 ? -42.679 -10.990 41.907 1.00 97.38 90 ILE A C 1
ATOM 689 O O . ILE A 1 90 ? -43.541 -11.754 41.467 1.00 97.38 90 ILE A O 1
ATOM 693 N N . GLN A 1 91 ? -42.899 -9.690 42.081 1.00 94.88 91 GLN A N 1
ATOM 694 C CA . GLN A 1 91 ? -44.161 -9.000 41.800 1.00 94.88 91 GLN A CA 1
ATOM 695 C C . GLN A 1 91 ? -43.919 -7.719 40.984 1.00 94.88 91 GLN A C 1
ATOM 697 O O . GLN A 1 91 ? -42.837 -7.519 40.431 1.00 94.88 91 GLN A O 1
ATOM 702 N N . GLY A 1 92 ? -44.950 -6.879 40.826 1.00 86.81 92 GLY A N 1
ATOM 703 C CA . GLY A 1 92 ? -44.804 -5.571 40.172 1.00 86.81 92 GLY A CA 1
ATOM 704 C C . GLY A 1 92 ? -44.375 -5.658 38.704 1.00 86.81 92 GLY A C 1
ATOM 705 O O . GLY A 1 92 ? -43.552 -4.877 38.257 1.00 86.81 92 GLY A O 1
ATOM 706 N N . ALA A 1 93 ? -44.876 -6.649 37.957 1.00 90.88 93 ALA A N 1
ATOM 707 C CA . ALA A 1 93 ? -44.427 -6.945 36.589 1.00 90.88 93 ALA A CA 1
ATOM 708 C C . ALA A 1 93 ? -42.921 -7.272 36.461 1.00 90.88 93 ALA A C 1
ATOM 710 O O . ALA A 1 93 ? -42.353 -7.138 35.381 1.00 90.88 93 ALA A O 1
ATOM 711 N N . GLY A 1 94 ? -42.292 -7.752 37.538 1.00 93.88 94 GLY A N 1
ATOM 712 C CA . GLY A 1 94 ? -40.894 -8.176 37.530 1.00 93.88 94 GLY A CA 1
ATOM 713 C C . GLY A 1 94 ? -39.933 -7.205 38.207 1.00 93.88 94 GLY A C 1
ATOM 714 O O . GLY A 1 94 ? -38.741 -7.471 38.184 1.00 93.88 94 GLY A O 1
ATOM 715 N N . THR A 1 95 ? -40.400 -6.099 38.789 1.00 97.00 95 THR A N 1
ATOM 716 C CA . THR A 1 95 ? -39.523 -5.062 39.371 1.00 97.00 95 THR A CA 1
ATOM 717 C C . THR A 1 95 ? -39.329 -5.181 40.875 1.00 97.00 95 THR A C 1
ATOM 719 O O . THR A 1 95 ? -38.502 -4.480 41.451 1.00 97.00 95 THR A O 1
ATOM 722 N N . THR A 1 96 ? -40.108 -6.042 41.516 1.00 97.38 96 THR A N 1
ATOM 723 C CA . THR A 1 96 ? -40.260 -6.057 42.965 1.00 97.38 96 THR A CA 1
ATOM 724 C C . THR A 1 96 ? -39.992 -7.451 43.513 1.00 97.38 96 THR A C 1
ATOM 726 O O . THR A 1 96 ? -40.519 -8.418 42.963 1.00 97.38 96 THR A O 1
ATOM 729 N N . ILE A 1 97 ? -39.273 -7.558 44.633 1.00 97.69 97 ILE A N 1
ATOM 730 C CA . ILE A 1 97 ? -39.246 -8.769 45.472 1.00 97.69 97 ILE A CA 1
ATOM 731 C C . ILE A 1 97 ? -39.981 -8.478 46.774 1.00 97.69 97 ILE A C 1
ATOM 733 O O . ILE A 1 97 ? -39.624 -7.535 47.472 1.00 97.69 97 ILE A O 1
ATOM 737 N N . ILE A 1 98 ? -40.976 -9.299 47.108 1.00 96.50 98 ILE A N 1
ATOM 738 C CA . ILE A 1 98 ? -41.684 -9.243 48.394 1.00 96.50 98 ILE A CA 1
ATOM 739 C C . ILE A 1 98 ? -41.452 -10.547 49.138 1.00 96.50 98 ILE A C 1
ATOM 741 O O . ILE A 1 98 ? -41.733 -11.618 48.593 1.00 96.50 98 ILE A O 1
ATOM 745 N N . TRP A 1 99 ? -41.017 -10.445 50.390 1.00 97.00 99 TRP A N 1
ATOM 746 C CA . TRP A 1 99 ? -40.999 -11.544 51.350 1.00 97.00 99 TRP A CA 1
ATOM 747 C C . TRP A 1 99 ? -42.162 -11.386 52.317 1.00 97.00 99 TRP A C 1
ATOM 749 O O . TRP A 1 99 ? -42.178 -10.462 53.126 1.00 97.00 99 TRP A O 1
ATOM 759 N N . ALA A 1 100 ? -43.129 -12.298 52.238 1.00 95.38 100 ALA A N 1
ATOM 760 C CA . ALA A 1 100 ? -44.323 -12.279 53.076 1.00 95.38 100 ALA A CA 1
ATOM 761 C C . ALA A 1 100 ? -44.267 -13.383 54.133 1.00 95.38 100 ALA A C 1
ATOM 763 O O . ALA A 1 100 ? -43.939 -14.539 53.828 1.00 95.38 100 ALA A O 1
ATOM 764 N N . LEU A 1 101 ? -44.624 -13.037 55.365 1.00 94.44 101 LEU A N 1
ATOM 765 C CA . LEU A 1 101 ? -44.698 -13.974 56.474 1.00 94.44 101 LEU A CA 1
ATOM 766 C C . LEU A 1 101 ? -45.835 -14.987 56.268 1.00 94.44 101 LEU A C 1
ATOM 768 O O . LEU A 1 101 ? -46.941 -14.636 55.860 1.00 94.44 101 LEU A O 1
ATOM 772 N N . GLN A 1 102 ? -45.571 -16.259 56.572 1.00 92.88 102 GLN A N 1
ATOM 773 C CA . GLN A 1 102 ? -46.554 -17.342 56.415 1.00 92.88 102 GLN A CA 1
ATOM 774 C C . GLN A 1 102 ? -47.339 -17.671 57.697 1.00 92.88 102 GLN A C 1
ATOM 776 O O . GLN A 1 102 ? -48.285 -18.463 57.667 1.00 92.88 102 GLN A O 1
ATOM 781 N N . THR A 1 103 ? -46.959 -17.085 58.833 1.00 85.12 103 THR A N 1
ATOM 782 C CA . THR A 1 103 ? -47.589 -17.281 60.146 1.00 85.12 103 THR A CA 1
ATOM 783 C C . THR A 1 103 ? -48.158 -15.964 60.688 1.00 85.12 103 THR A C 1
ATOM 785 O O . THR A 1 103 ? -47.899 -14.895 60.158 1.00 85.12 103 THR A O 1
ATOM 788 N N . LEU A 1 104 ? -49.003 -16.033 61.724 1.00 77.56 104 LEU A N 1
ATOM 789 C CA . LEU A 1 104 ? -49.672 -14.853 62.302 1.00 77.56 104 LEU A CA 1
ATOM 790 C C . LEU A 1 104 ? -48.885 -14.194 63.447 1.00 77.56 104 LEU A C 1
ATOM 792 O O . LEU A 1 104 ? -49.207 -13.076 63.830 1.00 77.56 104 LEU A O 1
ATOM 796 N N . PHE A 1 105 ? -47.915 -14.899 64.040 1.00 79.75 105 PHE A N 1
ATOM 797 C CA . PHE A 1 105 ? -47.174 -14.441 65.221 1.00 79.75 105 PHE A CA 1
ATOM 798 C C . PHE A 1 105 ? -45.746 -14.988 65.190 1.00 79.75 105 PHE A C 1
ATOM 800 O O . PHE A 1 105 ? -45.468 -16.005 65.832 1.00 79.75 105 PHE A O 1
ATOM 807 N N . PRO A 1 106 ? -44.856 -14.347 64.424 1.00 85.06 106 PRO A N 1
ATOM 808 C CA . PRO A 1 106 ? -43.494 -14.818 64.269 1.00 85.06 106 PRO A CA 1
ATOM 809 C C . PRO A 1 106 ? -42.715 -14.657 65.576 1.00 85.06 106 PRO A C 1
ATOM 811 O O . PRO A 1 106 ? -42.939 -13.727 66.354 1.00 85.06 106 PRO A O 1
ATOM 814 N N . VAL A 1 107 ? -41.774 -15.560 65.826 1.00 87.06 107 VAL A N 1
ATOM 815 C CA . VAL A 1 107 ? -40.868 -15.504 66.971 1.00 87.06 107 VAL A CA 1
ATOM 816 C C . VAL A 1 107 ? -39.452 -15.264 66.473 1.00 87.06 107 VAL A C 1
ATOM 818 O O . VAL A 1 107 ? -38.911 -16.017 65.664 1.00 87.06 107 VAL A O 1
ATOM 821 N N . HIS A 1 108 ? -38.812 -14.230 67.010 1.00 90.00 108 HIS A N 1
ATOM 822 C CA . HIS A 1 108 ? -37.405 -13.954 66.766 1.00 90.00 108 HIS A CA 1
ATOM 823 C C . HIS A 1 108 ? -36.696 -13.604 68.076 1.00 90.00 108 HIS A C 1
ATOM 825 O O . HIS A 1 108 ? -37.239 -12.910 68.930 1.00 90.00 108 HIS A O 1
ATOM 831 N N . ASN A 1 109 ? -35.493 -14.140 68.264 1.00 89.06 109 ASN A N 1
ATOM 832 C CA . ASN A 1 109 ? -34.715 -14.017 69.503 1.00 89.06 109 ASN A CA 1
ATOM 833 C C . ASN A 1 109 ? -33.625 -12.932 69.455 1.00 89.06 109 ASN A C 1
ATOM 835 O O . ASN A 1 109 ? -32.905 -12.761 70.439 1.00 89.06 109 ASN A O 1
ATOM 839 N N . SER A 1 110 ? -33.499 -12.214 68.339 1.00 90.75 110 SER A N 1
ATOM 840 C CA . SER A 1 110 ? -32.615 -11.061 68.175 1.00 90.75 110 SER A CA 1
ATOM 841 C C . SER A 1 110 ? -33.396 -9.836 67.722 1.00 90.75 110 SER A C 1
ATOM 843 O O . SER A 1 110 ? -34.507 -9.941 67.216 1.00 90.75 110 SER A O 1
ATOM 845 N N . ASN A 1 111 ? -32.802 -8.659 67.918 1.00 89.50 111 ASN A N 1
ATOM 846 C CA . ASN A 1 111 ? -33.386 -7.404 67.454 1.00 89.50 111 ASN A CA 1
ATOM 847 C C . ASN A 1 111 ? -33.431 -7.315 65.921 1.00 89.50 111 ASN A C 1
ATOM 849 O O . ASN A 1 111 ? -34.353 -6.724 65.377 1.00 89.50 111 ASN A O 1
ATOM 853 N N . LEU A 1 112 ? -32.451 -7.920 65.242 1.00 94.00 112 LEU A N 1
ATOM 854 C CA . LEU A 1 112 ? -32.303 -7.880 63.792 1.00 94.00 112 LEU A CA 1
ATOM 855 C C . LEU A 1 112 ? -32.435 -9.268 63.181 1.00 94.00 112 LEU A C 1
ATOM 857 O O . LEU A 1 112 ? -31.805 -10.215 63.657 1.00 94.00 112 LEU A O 1
ATOM 861 N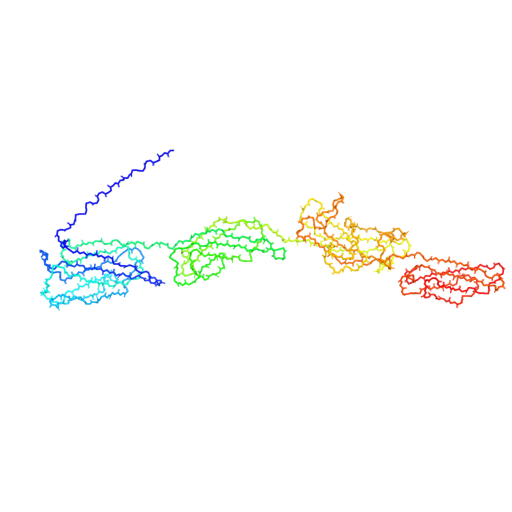 N . PHE A 1 113 ? -33.191 -9.337 62.092 1.00 95.38 113 PHE A N 1
ATOM 862 C CA . PHE A 1 113 ? -33.272 -10.473 61.190 1.00 95.38 113 PHE A CA 1
ATOM 863 C C . PHE A 1 113 ? -32.501 -10.153 59.906 1.00 95.38 113 PHE A C 1
ATOM 865 O O . PHE A 1 113 ? -33.034 -9.529 58.989 1.00 95.38 113 PHE A O 1
ATOM 872 N N . CYS A 1 114 ? -31.226 -10.550 59.884 1.00 95.94 114 CYS A N 1
ATOM 873 C CA . CYS A 1 114 ? -30.297 -10.293 58.785 1.00 95.94 114 CYS A CA 1
ATOM 874 C C . CYS A 1 114 ? -30.167 -11.502 57.862 1.00 95.94 114 CYS A C 1
ATOM 876 O O . CYS A 1 114 ? -29.963 -12.623 58.332 1.00 95.94 114 CYS A O 1
ATOM 878 N N . ASN A 1 115 ? -30.245 -11.267 56.554 1.00 97.25 115 ASN A N 1
ATOM 879 C CA . ASN A 1 115 ? -30.107 -12.301 55.537 1.00 97.25 115 ASN A CA 1
ATOM 880 C C . ASN A 1 115 ? -29.232 -11.815 54.384 1.00 97.25 115 ASN A C 1
ATOM 882 O O . ASN A 1 115 ? -29.393 -10.689 53.914 1.00 97.25 115 ASN A O 1
ATOM 886 N N . ASN A 1 116 ? -28.372 -12.708 53.892 1.00 97.81 116 ASN A N 1
ATOM 887 C CA . ASN A 1 116 ? -27.646 -12.489 52.647 1.00 97.81 116 ASN A CA 1
ATOM 888 C C . ASN A 1 116 ? -28.488 -13.000 51.483 1.00 97.81 116 ASN A C 1
ATOM 890 O O . ASN A 1 116 ? -28.964 -14.139 51.513 1.00 97.81 116 ASN A O 1
ATOM 894 N N . ILE A 1 117 ? -28.674 -12.153 50.478 1.00 97.88 117 ILE A N 1
ATOM 895 C CA . ILE A 1 117 ? -29.539 -12.423 49.334 1.00 97.88 117 ILE A CA 1
ATOM 896 C C . ILE A 1 117 ? -28.739 -12.128 48.068 1.00 97.88 117 ILE A C 1
ATOM 898 O O . ILE A 1 117 ? -28.165 -11.051 47.921 1.00 97.88 117 ILE A O 1
ATOM 902 N N . SER A 1 118 ? -28.725 -13.094 47.158 1.00 98.00 118 SER A N 1
ATOM 903 C CA . SER A 1 118 ? -28.192 -12.945 45.809 1.00 98.00 118 SER A CA 1
ATOM 904 C C . SER A 1 118 ? -29.345 -12.631 44.865 1.00 98.00 118 SER A C 1
ATOM 906 O O . SER A 1 118 ? -30.354 -13.343 44.872 1.00 98.00 118 SER A O 1
ATOM 908 N N . ILE A 1 119 ? -29.235 -11.560 44.086 1.00 98.12 119 ILE A N 1
ATOM 909 C CA . ILE A 1 119 ? -30.280 -11.073 43.177 1.00 98.12 119 ILE A CA 1
ATOM 910 C C . ILE A 1 119 ? -29.669 -10.876 41.796 1.00 98.12 119 ILE A C 1
ATOM 912 O O . ILE A 1 119 ? -28.683 -10.164 41.656 1.00 98.12 119 ILE A O 1
ATOM 916 N N . THR A 1 120 ? -30.276 -11.458 40.767 1.00 97.50 120 THR A N 1
ATOM 917 C CA . THR A 1 120 ? -29.882 -11.258 39.368 1.00 97.50 120 THR A CA 1
ATOM 918 C C . THR A 1 120 ? -30.951 -10.456 38.641 1.00 97.50 120 THR A C 1
ATOM 920 O O . THR A 1 120 ? -32.132 -10.815 38.677 1.00 97.50 120 THR A O 1
ATOM 923 N N . THR A 1 121 ? -30.551 -9.393 37.949 1.00 96.94 121 THR A N 1
ATOM 924 C CA . THR A 1 121 ? -31.431 -8.525 37.156 1.00 96.94 121 THR A CA 1
ATOM 925 C C . THR A 1 121 ? -31.028 -8.504 35.688 1.00 96.94 121 THR A C 1
ATOM 927 O O . THR A 1 121 ? -29.876 -8.751 35.345 1.00 96.94 121 THR A O 1
ATOM 930 N N . GLN A 1 122 ? -31.980 -8.178 34.816 1.00 94.94 122 GLN A N 1
ATOM 931 C CA . GLN A 1 122 ? -31.725 -7.811 33.429 1.00 94.94 122 GLN A CA 1
ATOM 932 C C . GLN A 1 122 ? -31.504 -6.298 33.363 1.00 94.94 122 GLN A C 1
ATOM 934 O O . GLN A 1 122 ? -32.417 -5.525 33.675 1.00 94.94 122 GLN A O 1
ATOM 939 N N . GLY A 1 123 ? -30.311 -5.882 32.940 1.00 89.69 123 GLY A N 1
ATOM 940 C CA . GLY A 1 123 ? -29.855 -4.497 33.042 1.00 89.69 123 GLY A CA 1
ATOM 941 C C . GLY A 1 123 ? -29.516 -4.077 34.477 1.00 89.69 123 GLY A C 1
ATOM 942 O O . GLY A 1 123 ? -29.848 -4.763 35.447 1.00 89.69 123 GLY A O 1
ATOM 943 N N . GLU A 1 124 ? -28.841 -2.940 34.600 1.00 91.25 124 GLU A N 1
ATOM 944 C CA . GLU A 1 124 ? -28.306 -2.398 35.848 1.00 91.25 124 GLU A CA 1
ATOM 945 C C . GLU A 1 124 ? -29.327 -1.440 36.491 1.00 91.25 124 GLU A C 1
ATOM 947 O O . GLU A 1 124 ? -29.625 -0.395 35.899 1.00 91.25 124 GLU A O 1
ATOM 952 N N . PRO A 1 125 ? -29.906 -1.755 37.668 1.00 94.31 125 PRO A N 1
ATOM 953 C CA . PRO A 1 125 ? -30.699 -0.805 38.445 1.00 94.31 125 PRO A CA 1
ATOM 954 C C . PRO A 1 125 ? -29.875 0.411 38.849 1.00 94.31 125 PRO A C 1
ATOM 956 O O . PRO A 1 125 ? -28.736 0.293 39.286 1.00 94.31 125 PRO A O 1
ATOM 959 N N . GLY A 1 126 ? -30.486 1.590 38.765 1.00 91.31 126 GLY A N 1
ATOM 960 C CA . GLY A 1 126 ? -29.911 2.809 39.336 1.00 91.31 126 GLY A CA 1
ATOM 961 C C . GLY A 1 126 ? -30.236 2.964 40.822 1.00 91.31 126 GLY A C 1
ATOM 962 O O . GLY A 1 126 ? -29.477 3.581 41.568 1.00 91.31 126 GLY A O 1
ATOM 963 N N . VAL A 1 127 ? -31.374 2.419 41.257 1.00 95.31 127 VAL A N 1
ATOM 964 C CA . VAL A 1 127 ? -31.922 2.591 42.604 1.00 95.31 127 VAL A CA 1
ATOM 965 C C . VAL A 1 127 ? -32.662 1.324 43.041 1.00 95.31 127 VAL A C 1
ATOM 967 O O . VAL A 1 127 ? -33.302 0.658 42.223 1.00 95.31 127 VAL A O 1
ATOM 970 N N . VAL A 1 128 ? -32.616 1.022 44.338 1.00 96.75 128 VAL A N 1
ATOM 971 C CA . VAL A 1 128 ? -33.590 0.155 45.008 1.00 96.75 128 VAL A CA 1
ATOM 972 C C . VAL A 1 128 ? -34.256 0.921 46.146 1.00 96.75 128 VAL A C 1
ATOM 974 O O . VAL A 1 128 ? -33.579 1.487 47.006 1.00 96.75 128 VAL A O 1
ATOM 977 N N . ASP A 1 129 ? -35.584 0.947 46.132 1.00 96.12 129 ASP A N 1
ATOM 978 C CA . ASP A 1 129 ? -36.393 1.396 47.260 1.00 96.12 129 ASP A CA 1
ATOM 979 C C . ASP A 1 129 ? -36.655 0.191 48.172 1.00 96.12 129 ASP A C 1
ATOM 981 O O . ASP A 1 129 ? -37.060 -0.877 47.705 1.00 96.12 129 ASP A O 1
ATOM 985 N N . ILE A 1 130 ? -36.390 0.349 49.464 1.00 96.19 130 ILE A N 1
ATOM 986 C CA . ILE A 1 130 ? -36.513 -0.694 50.481 1.00 96.19 130 ILE A CA 1
ATOM 987 C C . ILE A 1 130 ? -37.679 -0.342 51.397 1.00 96.19 130 ILE A C 1
ATOM 989 O O . ILE A 1 130 ? -37.711 0.758 51.942 1.00 96.19 130 ILE A O 1
ATOM 993 N N . ASP A 1 131 ? -38.606 -1.272 51.604 1.00 95.31 131 ASP A N 1
ATOM 994 C CA . ASP A 1 131 ? -39.629 -1.204 52.652 1.00 95.31 131 ASP A CA 1
ATOM 995 C C . ASP A 1 131 ? -39.384 -2.344 53.648 1.00 95.31 131 ASP A C 1
ATOM 997 O O . ASP A 1 131 ? -39.636 -3.514 53.353 1.00 95.31 131 ASP A O 1
ATOM 1001 N N . TYR A 1 132 ? -38.856 -2.004 54.824 1.00 95.12 132 TYR A N 1
ATOM 1002 C CA . TYR A 1 132 ? -38.513 -2.954 55.887 1.00 95.12 132 TYR A CA 1
ATOM 1003 C C . TYR A 1 132 ? -39.739 -3.489 56.632 1.00 95.12 132 TYR A C 1
ATOM 1005 O O . TYR A 1 132 ? -39.652 -4.512 57.312 1.00 95.12 132 TYR A O 1
ATOM 1013 N N . HIS A 1 133 ? -40.880 -2.801 56.542 1.00 92.69 133 HIS A N 1
ATOM 1014 C CA . HIS A 1 133 ? -42.120 -3.234 57.168 1.00 92.69 133 HIS A CA 1
ATOM 1015 C C . HIS A 1 133 ? -43.305 -2.755 56.342 1.00 92.69 133 HIS A C 1
ATOM 1017 O O . HIS A 1 133 ? -43.865 -1.679 56.578 1.00 92.69 133 HIS A O 1
ATOM 1023 N N . GLN A 1 134 ? -43.767 -3.631 55.450 1.00 89.62 134 GLN A N 1
ATOM 1024 C CA . GLN A 1 134 ? -44.898 -3.333 54.588 1.00 89.62 134 GLN A CA 1
ATOM 1025 C C . GLN A 1 134 ? -46.099 -2.843 55.401 1.00 89.62 134 GLN A C 1
ATOM 1027 O O . GLN A 1 134 ? -46.515 -3.454 56.389 1.00 89.62 134 GLN A O 1
ATOM 1032 N N . GLY A 1 135 ? -46.646 -1.705 54.975 1.00 84.38 135 GLY A N 1
ATOM 1033 C CA . GLY A 1 135 ? -47.804 -1.072 55.604 1.00 84.38 135 GLY A CA 1
ATOM 1034 C C . GLY A 1 135 ? -47.496 -0.206 56.831 1.00 84.38 135 GLY A C 1
ATOM 1035 O O . GLY A 1 135 ? -48.425 0.440 57.326 1.00 84.38 135 GLY A O 1
ATOM 1036 N N . TYR A 1 136 ? -46.242 -0.127 57.293 1.00 89.50 136 TYR A N 1
ATOM 1037 C CA . TYR A 1 136 ? -45.845 0.743 58.402 1.00 89.50 136 TYR A CA 1
ATOM 1038 C C . TYR A 1 136 ? -45.178 2.040 57.898 1.00 89.50 136 TYR A C 1
ATOM 1040 O O . TYR A 1 136 ? -44.080 2.011 57.337 1.00 89.50 136 TYR A O 1
ATOM 1048 N N . PRO A 1 137 ? -45.798 3.222 58.094 1.00 87.31 137 PRO A N 1
ATOM 1049 C CA . PRO A 1 137 ? -45.243 4.478 57.598 1.00 87.31 137 PRO A CA 1
ATOM 1050 C C . PRO A 1 137 ? -43.880 4.805 58.212 1.00 87.31 137 PRO A C 1
ATOM 1052 O O . PRO A 1 137 ? -43.733 4.880 59.431 1.00 87.31 137 PRO A O 1
ATOM 1055 N N . GLY A 1 138 ? -42.904 5.096 57.354 1.00 87.12 138 GLY A N 1
ATOM 1056 C CA . GLY A 1 138 ? -41.563 5.495 57.770 1.00 87.12 138 GLY A CA 1
ATOM 1057 C C . GLY A 1 138 ? -40.561 4.347 57.877 1.00 87.12 138 GLY A C 1
ATOM 1058 O O . GLY A 1 138 ? -39.406 4.631 58.150 1.00 87.12 138 GLY A O 1
ATOM 1059 N N . CYS A 1 139 ? -40.939 3.097 57.607 1.00 92.38 139 CYS A N 1
ATOM 1060 C CA . CYS A 1 139 ? -40.006 1.966 57.536 1.00 92.38 139 CYS A CA 1
ATOM 1061 C C . CYS A 1 139 ? -39.373 1.790 56.145 1.00 92.38 139 CYS A C 1
ATOM 1063 O O . CYS A 1 139 ? -39.138 0.671 55.704 1.00 92.38 139 CYS A O 1
ATOM 1065 N N . THR A 1 140 ? -39.098 2.892 55.445 1.00 92.88 140 THR A N 1
ATOM 1066 C CA . THR A 1 140 ? -38.580 2.869 54.072 1.00 92.88 140 THR A CA 1
ATOM 1067 C C . THR A 1 140 ? -37.213 3.532 53.970 1.00 92.88 140 THR A C 1
ATOM 1069 O O . THR A 1 140 ? -37.009 4.591 54.568 1.00 92.88 140 THR A O 1
ATOM 1072 N N . ASP A 1 141 ? -36.327 2.977 53.152 1.00 93.12 141 ASP A N 1
ATOM 1073 C CA . ASP A 1 141 ? -35.030 3.558 52.794 1.00 93.12 141 ASP A CA 1
ATOM 1074 C C . ASP A 1 141 ? -34.794 3.446 51.283 1.00 93.12 141 ASP A C 1
ATOM 1076 O O . ASP A 1 141 ? -35.543 2.781 50.567 1.00 93.12 141 ASP A O 1
ATOM 1080 N N . GLN A 1 142 ? -33.771 4.123 50.780 1.00 94.75 142 GLN A N 1
ATOM 1081 C CA . GLN A 1 142 ? -33.401 4.094 49.374 1.00 94.75 142 GLN A CA 1
ATOM 1082 C C . GLN A 1 142 ? -31.896 3.899 49.239 1.00 94.75 142 GLN A C 1
ATOM 1084 O O . GLN A 1 142 ? -31.100 4.656 49.799 1.00 94.75 142 GLN A O 1
ATOM 1089 N N . TYR A 1 143 ? -31.500 2.923 48.428 1.00 94.62 143 TYR A N 1
ATOM 1090 C CA . TYR A 1 143 ? -30.108 2.700 48.069 1.00 94.62 143 TYR A CA 1
ATOM 1091 C C . TYR A 1 143 ? -29.882 3.032 46.594 1.00 94.62 143 TYR A C 1
ATOM 1093 O O . TYR A 1 143 ? -30.576 2.531 45.710 1.00 94.62 143 TYR A O 1
ATOM 1101 N N . ILE A 1 144 ? -28.895 3.887 46.328 1.00 94.00 144 ILE A N 1
ATOM 1102 C CA . ILE A 1 144 ? -28.475 4.250 44.972 1.00 94.00 144 ILE A CA 1
ATOM 1103 C C . ILE A 1 144 ? -27.297 3.353 44.603 1.00 94.00 144 ILE A C 1
ATOM 1105 O O . ILE A 1 144 ? -26.262 3.392 45.275 1.00 94.00 144 ILE A O 1
ATOM 1109 N N . PHE A 1 145 ? -27.446 2.562 43.542 1.00 88.56 145 PHE A N 1
ATOM 1110 C CA . PHE A 1 145 ? -26.365 1.706 43.064 1.00 88.56 145 PHE A CA 1
ATOM 1111 C C . PHE A 1 145 ? -25.239 2.548 42.450 1.00 88.56 145 PHE A C 1
ATOM 1113 O O . PHE A 1 145 ? -25.506 3.567 41.801 1.00 88.56 145 PHE A O 1
ATOM 1120 N N . PRO A 1 146 ? -23.968 2.151 42.639 1.00 82.12 146 PRO A N 1
ATOM 1121 C CA . PRO A 1 146 ? -22.881 2.740 41.877 1.00 82.12 146 PRO A CA 1
ATOM 1122 C C . PRO A 1 146 ? -23.065 2.372 40.401 1.00 82.12 146 PRO A C 1
ATOM 1124 O O . PRO A 1 146 ? -23.186 1.198 40.079 1.00 82.12 146 PRO A O 1
ATOM 1127 N N . SER A 1 147 ? -23.070 3.360 39.506 1.00 72.62 147 SER A N 1
ATOM 1128 C CA . SER A 1 147 ? -23.082 3.084 38.067 1.00 72.62 147 SER A CA 1
ATOM 1129 C C . SER A 1 147 ? -21.775 2.409 37.657 1.00 72.62 147 SER A C 1
ATOM 1131 O O . SER A 1 147 ? -20.701 2.953 37.952 1.00 72.62 147 SER A O 1
ATOM 1133 N N . SER A 1 148 ? -21.844 1.292 36.936 1.00 70.75 148 SER A N 1
ATOM 1134 C CA . SER A 1 148 ? -20.677 0.732 36.255 1.00 70.75 148 SER A CA 1
ATOM 1135 C C . SER A 1 148 ? -20.063 1.786 35.318 1.00 70.75 148 SER A C 1
ATOM 1137 O O . SER A 1 148 ? -20.809 2.530 34.667 1.00 70.75 148 SER A O 1
ATOM 1139 N N . PRO A 1 149 ? -18.721 1.918 35.243 1.00 69.50 149 PRO A N 1
ATOM 1140 C CA . PRO A 1 149 ? -18.112 2.781 34.241 1.00 69.50 149 PRO A CA 1
ATOM 1141 C C . PRO A 1 149 ? -18.586 2.339 32.855 1.00 69.50 149 PRO A C 1
ATOM 1143 O O . PRO A 1 149 ? -18.641 1.146 32.557 1.00 69.50 149 PRO A O 1
ATOM 1146 N N . ALA A 1 150 ? -18.980 3.312 32.034 1.00 74.19 150 ALA A N 1
ATOM 1147 C CA . ALA A 1 150 ? -19.356 3.040 30.658 1.00 74.19 150 ALA A CA 1
ATOM 1148 C C . ALA A 1 150 ? -18.154 2.464 29.902 1.00 74.19 150 ALA A C 1
ATOM 1150 O O . ALA A 1 150 ? -17.008 2.822 30.182 1.00 74.19 150 ALA A O 1
ATOM 1151 N N . CYS A 1 151 ? -18.431 1.613 28.916 1.00 82.31 151 CYS A N 1
ATOM 1152 C CA . CYS A 1 151 ? -17.411 1.187 27.972 1.00 82.31 151 CYS A CA 1
ATOM 1153 C C . CYS A 1 151 ? -16.810 2.425 27.291 1.00 82.31 151 CYS A C 1
ATOM 1155 O O . CYS A 1 151 ? -17.521 3.231 26.687 1.00 82.31 151 CYS A O 1
ATOM 1157 N N . GLU A 1 152 ? -15.501 2.590 27.443 1.00 89.75 152 GLU A N 1
ATOM 1158 C CA . GLU A 1 152 ? -14.732 3.728 26.947 1.00 89.75 152 GLU A CA 1
ATOM 1159 C C . GLU A 1 152 ? -13.572 3.196 26.113 1.00 89.75 152 GLU A C 1
ATOM 1161 O O . GLU A 1 152 ? -12.929 2.222 26.509 1.00 89.75 152 GLU A O 1
ATOM 1166 N N . ILE A 1 153 ? -13.321 3.826 24.964 1.00 94.94 153 ILE A N 1
ATOM 1167 C CA . ILE A 1 153 ? -12.212 3.510 24.061 1.00 94.94 153 ILE A CA 1
ATOM 1168 C C . ILE A 1 153 ? -11.377 4.778 23.879 1.00 94.94 153 ILE A C 1
ATOM 1170 O O . ILE A 1 153 ? -11.915 5.832 23.552 1.00 94.94 153 ILE A O 1
ATOM 1174 N N . GLU A 1 154 ? -10.062 4.664 24.020 1.00 95.75 154 GLU A N 1
ATOM 1175 C CA . GLU A 1 154 ? -9.095 5.697 23.660 1.00 95.75 154 GLU A CA 1
ATOM 1176 C C . GLU A 1 154 ? -8.141 5.169 22.587 1.00 95.75 154 GLU A C 1
ATOM 1178 O O . GLU A 1 154 ? -7.745 3.999 22.599 1.00 95.75 154 GLU A O 1
ATOM 1183 N N . LEU A 1 155 ? -7.746 6.047 21.663 1.00 97.69 155 LEU A N 1
ATOM 1184 C CA . LEU A 1 155 ? -6.842 5.721 20.564 1.00 97.69 155 LEU A CA 1
ATOM 1185 C C . LEU A 1 155 ? -5.541 6.508 20.692 1.00 97.69 155 LEU A C 1
ATOM 1187 O O . LEU A 1 155 ? -5.548 7.722 20.897 1.00 97.69 155 LEU A O 1
ATOM 1191 N N . ALA A 1 156 ? -4.424 5.821 20.496 1.00 97.12 156 ALA A N 1
ATOM 1192 C CA . ALA A 1 156 ? -3.105 6.415 20.353 1.00 97.12 156 ALA A CA 1
ATOM 1193 C C . ALA A 1 156 ? -2.374 5.814 19.146 1.00 97.12 156 ALA A C 1
ATOM 1195 O O . ALA A 1 156 ? -2.702 4.728 18.667 1.00 97.12 156 ALA A O 1
ATOM 1196 N N . LEU A 1 157 ? -1.373 6.533 18.642 1.00 97.81 157 LEU A N 1
ATOM 1197 C CA . LEU A 1 157 ? -0.575 6.087 17.504 1.00 97.81 157 LEU A CA 1
ATOM 1198 C C . LEU A 1 157 ? 0.584 5.195 17.945 1.00 97.81 157 LEU A C 1
ATOM 1200 O O . LEU A 1 157 ? 1.312 5.525 18.881 1.00 97.81 157 LEU A O 1
ATOM 1204 N N . GLY A 1 158 ? 0.758 4.087 17.230 1.00 97.12 158 GLY A N 1
ATOM 1205 C CA . GLY A 1 158 ? 1.973 3.282 17.233 1.00 97.12 158 GLY A CA 1
ATOM 1206 C C . GLY A 1 158 ? 2.852 3.586 16.017 1.00 97.12 158 GLY A C 1
ATOM 1207 O O . GLY A 1 158 ? 2.816 4.685 15.455 1.00 97.12 158 GLY A O 1
ATOM 1208 N N . ASN A 1 159 ? 3.655 2.607 15.605 1.00 97.50 159 ASN A N 1
ATOM 1209 C CA . ASN A 1 159 ? 4.551 2.754 14.468 1.00 97.50 159 ASN A CA 1
ATOM 1210 C C . ASN A 1 159 ? 3.801 2.808 13.123 1.00 97.50 159 ASN A C 1
ATOM 1212 O O . ASN A 1 159 ? 2.804 2.116 12.920 1.00 97.50 159 ASN A O 1
ATOM 1216 N N . GLN A 1 160 ? 4.327 3.590 12.180 1.00 98.00 160 GLN A N 1
ATOM 1217 C CA . GLN A 1 160 ? 3.889 3.607 10.785 1.00 98.00 160 GLN A CA 1
ATOM 1218 C C . GLN A 1 160 ? 5.028 3.085 9.910 1.00 98.00 160 GLN A C 1
ATOM 1220 O O . GLN A 1 160 ? 6.176 3.507 10.071 1.00 98.00 160 GLN A O 1
ATOM 1225 N N . THR A 1 161 ? 4.742 2.167 8.988 1.00 96.50 161 THR A N 1
ATOM 1226 C CA . THR A 1 161 ? 5.750 1.754 8.002 1.00 96.50 161 THR A CA 1
ATOM 1227 C C . THR A 1 161 ? 5.827 2.754 6.848 1.00 96.50 161 THR A C 1
ATOM 1229 O O . THR A 1 161 ? 4.828 3.404 6.538 1.00 96.50 161 THR A O 1
ATOM 1232 N N . PRO A 1 162 ? 6.973 2.843 6.150 1.00 92.31 162 PRO A N 1
ATOM 1233 C CA . PRO A 1 162 ? 7.042 3.510 4.854 1.00 92.31 162 PRO A CA 1
ATOM 1234 C C . PRO A 1 162 ? 6.039 2.924 3.847 1.00 92.31 162 PRO A C 1
ATOM 1236 O O . PRO A 1 162 ? 5.555 1.801 4.022 1.00 92.31 162 PRO A O 1
ATOM 1239 N N . CYS A 1 163 ? 5.754 3.687 2.791 1.00 92.19 163 CYS A N 1
ATOM 1240 C CA . CYS A 1 163 ? 4.995 3.213 1.637 1.00 92.19 163 CYS A CA 1
ATOM 1241 C C . CYS A 1 163 ? 5.805 2.160 0.855 1.00 92.19 163 CYS A C 1
ATOM 1243 O O . CYS A 1 163 ? 7.004 2.334 0.637 1.00 92.19 163 CYS A O 1
ATOM 1245 N N . ASP A 1 164 ? 5.152 1.070 0.452 1.00 86.19 164 ASP A N 1
ATOM 1246 C CA . ASP A 1 164 ? 5.700 0.039 -0.432 1.00 86.19 164 ASP A CA 1
ATOM 1247 C C . ASP A 1 164 ? 5.575 0.481 -1.905 1.00 86.19 164 ASP A C 1
ATOM 1249 O O . ASP A 1 164 ? 4.445 0.592 -2.399 1.00 86.19 164 ASP A O 1
ATOM 1253 N N . PRO A 1 165 ? 6.693 0.699 -2.629 1.00 81.12 165 PRO A N 1
ATOM 1254 C CA . PRO A 1 165 ? 6.683 1.230 -3.996 1.00 81.12 165 PRO A CA 1
ATOM 1255 C C . PRO A 1 165 ? 6.044 0.283 -5.016 1.00 81.12 165 PRO A C 1
ATOM 1257 O O . PRO A 1 165 ? 5.617 0.725 -6.083 1.00 81.12 165 PRO A O 1
ATOM 1260 N N . LEU A 1 166 ? 5.929 -1.013 -4.699 1.00 79.25 166 LEU A N 1
ATOM 1261 C CA . LEU A 1 166 ? 5.282 -1.983 -5.580 1.00 79.25 166 LEU A CA 1
ATOM 1262 C C . LEU A 1 166 ? 3.755 -1.947 -5.457 1.00 79.25 166 LEU A C 1
ATOM 1264 O O . LEU A 1 166 ? 3.050 -2.137 -6.448 1.00 79.25 166 LEU A O 1
ATOM 1268 N N . THR A 1 167 ? 3.234 -1.750 -4.244 1.00 85.81 167 THR A N 1
ATOM 1269 C CA . THR A 1 167 ? 1.794 -1.888 -3.956 1.00 85.81 167 THR A CA 1
ATOM 1270 C C . THR A 1 167 ? 1.088 -0.569 -3.649 1.00 85.81 167 THR A C 1
ATOM 1272 O O . THR A 1 167 ? -0.141 -0.537 -3.623 1.00 85.81 167 THR A O 1
ATOM 1275 N N . ASN A 1 168 ? 1.833 0.518 -3.431 1.00 88.75 168 ASN A N 1
ATOM 1276 C CA . ASN A 1 168 ? 1.354 1.779 -2.855 1.00 88.75 168 ASN A CA 1
ATOM 1277 C C . ASN A 1 168 ? 0.678 1.622 -1.490 1.00 88.75 168 ASN A C 1
ATOM 1279 O O . ASN A 1 168 ? -0.246 2.379 -1.164 1.00 88.75 168 ASN A O 1
ATOM 1283 N N . THR A 1 169 ? 1.071 0.608 -0.716 1.00 95.19 169 THR A N 1
ATOM 1284 C CA . THR A 1 169 ? 0.457 0.350 0.586 1.00 95.19 169 THR A CA 1
ATOM 1285 C C . THR A 1 169 ? 1.419 0.532 1.744 1.00 95.19 169 THR A C 1
ATOM 1287 O O . THR A 1 169 ? 2.634 0.495 1.585 1.00 95.19 169 THR A O 1
ATOM 1290 N N . TYR A 1 170 ? 0.868 0.751 2.931 1.00 97.12 170 TYR A N 1
ATOM 1291 C CA . TYR A 1 170 ? 1.613 0.819 4.180 1.00 97.12 170 TYR A CA 1
ATOM 1292 C C . TYR A 1 170 ? 0.804 0.183 5.317 1.00 97.12 170 TYR A C 1
ATOM 1294 O O . TYR A 1 170 ? -0.342 -0.255 5.146 1.00 97.12 170 TYR A O 1
ATOM 1302 N N . THR A 1 171 ? 1.422 0.119 6.492 1.00 98.06 171 THR A N 1
ATOM 1303 C CA . THR A 1 171 ? 0.801 -0.350 7.726 1.00 98.06 171 THR A CA 1
ATOM 1304 C C . THR A 1 171 ? 0.863 0.735 8.797 1.00 98.06 171 THR A C 1
ATOM 1306 O O . THR A 1 171 ? 1.827 1.503 8.864 1.00 98.06 171 THR A O 1
ATOM 1309 N N . GLN A 1 172 ? -0.174 0.799 9.627 1.00 98.31 172 GLN A N 1
ATOM 1310 C CA . GLN A 1 172 ? -0.266 1.711 10.763 1.00 98.31 172 GLN A CA 1
ATOM 1311 C C . GLN A 1 172 ? -0.637 0.924 12.014 1.00 98.31 172 GLN A C 1
ATOM 1313 O O . GLN A 1 172 ? -1.675 0.264 12.052 1.00 98.31 172 GLN A O 1
ATOM 1318 N N . GLU A 1 173 ? 0.168 1.043 13.063 1.00 98.31 173 GLU A N 1
ATOM 1319 C CA . GLU A 1 173 ? -0.205 0.554 14.383 1.00 98.31 173 GLU A CA 1
ATOM 1320 C C . GLU A 1 173 ? -1.082 1.576 15.111 1.00 98.31 173 GLU A C 1
ATOM 1322 O O . GLU A 1 173 ? -0.748 2.761 15.191 1.00 98.31 173 GLU A O 1
ATOM 1327 N N . ILE A 1 174 ? -2.182 1.106 15.686 1.00 98.12 174 ILE A N 1
ATOM 1328 C CA . ILE A 1 174 ? -3.061 1.858 16.576 1.00 98.12 174 ILE A CA 1
ATOM 1329 C C . ILE A 1 174 ? -3.027 1.174 17.940 1.00 98.12 174 ILE A C 1
ATOM 1331 O O . ILE A 1 174 ? -3.269 -0.026 18.050 1.00 98.12 174 ILE A O 1
ATOM 1335 N N . ILE A 1 175 ? -2.720 1.933 18.984 1.00 98.00 175 ILE A N 1
ATOM 1336 C CA . ILE A 1 175 ? -2.802 1.477 20.368 1.00 98.00 175 ILE A CA 1
ATOM 1337 C C . ILE A 1 175 ? -4.200 1.827 20.867 1.00 98.00 175 ILE A C 1
ATOM 1339 O O . ILE A 1 175 ? -4.552 3.002 20.964 1.00 98.00 175 ILE A O 1
ATOM 1343 N N . VAL A 1 176 ? -4.995 0.804 21.155 1.00 97.62 176 VAL A N 1
ATOM 1344 C CA . VAL A 1 176 ? -6.377 0.934 21.611 1.00 97.62 176 VAL A CA 1
ATOM 1345 C C . VAL A 1 176 ? -6.430 0.616 23.100 1.00 97.62 176 VAL A C 1
ATOM 1347 O O . VAL A 1 176 ? -6.202 -0.524 23.508 1.00 97.62 176 VAL A O 1
ATOM 1350 N N . SER A 1 177 ? -6.739 1.615 23.917 1.00 96.38 177 SER A N 1
ATOM 1351 C CA . SER A 1 177 ? -7.061 1.419 25.331 1.00 96.38 177 SER A CA 1
ATOM 1352 C C . SER A 1 177 ? -8.570 1.321 25.474 1.00 96.38 177 SER A C 1
ATOM 1354 O O . SER A 1 177 ? -9.296 2.111 24.881 1.00 96.38 177 SER A O 1
ATOM 1356 N N . TYR A 1 178 ? -9.056 0.375 26.265 1.00 94.12 178 TYR A N 1
ATOM 1357 C CA . TYR A 1 178 ? -10.475 0.274 26.592 1.00 94.12 178 TYR A CA 1
ATOM 1358 C C . TYR A 1 178 ? -10.730 -0.151 28.037 1.00 94.12 178 TYR A C 1
ATOM 1360 O O . TYR A 1 178 ? -9.898 -0.824 28.658 1.00 94.12 178 TYR A O 1
ATOM 1368 N N . GLN A 1 179 ? -11.897 0.238 28.550 1.00 89.62 179 GLN A N 1
ATOM 1369 C CA . GLN A 1 179 ? -12.451 -0.181 29.839 1.00 89.62 179 GLN A CA 1
ATOM 1370 C C . GLN A 1 179 ? -13.759 -0.949 29.625 1.00 89.62 179 GLN A C 1
ATOM 1372 O O . GLN A 1 179 ? -14.481 -0.673 28.671 1.00 89.62 179 GLN A O 1
ATOM 1377 N N . THR A 1 180 ? -14.023 -1.931 30.498 1.00 84.44 180 THR A N 1
ATOM 1378 C CA . THR A 1 180 ? -15.238 -2.775 30.478 1.00 84.44 180 THR A CA 1
ATOM 1379 C C . THR A 1 180 ? -15.632 -3.270 29.071 1.00 84.44 180 THR A C 1
ATOM 1381 O O . THR A 1 180 ? -16.752 -3.012 28.628 1.00 84.44 180 THR A O 1
ATOM 1384 N N . PRO A 1 181 ? -14.725 -3.935 28.323 1.00 85.94 181 PRO A N 1
ATOM 1385 C CA . PRO A 1 181 ? -15.056 -4.438 26.994 1.00 85.94 181 PRO A CA 1
ATOM 1386 C C . PRO A 1 181 ? -16.092 -5.575 27.082 1.00 85.94 181 PRO A C 1
ATOM 1388 O O . PRO A 1 181 ? -16.099 -6.312 28.074 1.00 85.94 181 PRO A O 1
ATOM 1391 N N . PRO A 1 182 ? -16.921 -5.789 26.044 1.00 84.56 182 PRO A N 1
ATOM 1392 C CA . PRO A 1 182 ? -17.841 -6.920 25.995 1.00 84.56 182 PRO A CA 1
ATOM 1393 C C . PRO A 1 182 ? -17.124 -8.268 26.148 1.00 84.56 182 PRO A C 1
ATOM 1395 O O . PRO A 1 182 ? -16.007 -8.463 25.667 1.00 84.56 182 PRO A O 1
ATOM 1398 N N . SER A 1 183 ? -17.805 -9.235 26.767 1.00 81.38 183 SER A N 1
ATOM 1399 C CA . SER A 1 183 ? -17.292 -10.596 27.003 1.00 81.38 183 SER A CA 1
ATOM 1400 C C . SER A 1 183 ? -17.122 -11.432 25.721 1.00 81.38 183 SER A C 1
ATOM 1402 O O . SER A 1 183 ? -16.514 -12.503 25.742 1.00 81.38 183 SER A O 1
ATOM 1404 N N . SER A 1 184 ? -17.673 -10.961 24.599 1.00 84.75 184 SER A N 1
ATOM 1405 C CA . SER A 1 184 ? -17.700 -11.650 23.309 1.00 84.75 184 SER A CA 1
ATOM 1406 C C . SER A 1 184 ? -17.567 -10.667 22.143 1.00 84.75 184 SER A C 1
ATOM 1408 O O . SER A 1 184 ? -17.765 -9.464 22.304 1.00 84.75 184 SER A O 1
ATOM 1410 N N . GLY A 1 185 ? -17.282 -11.180 20.943 1.00 91.19 185 GLY A N 1
ATOM 1411 C CA . GLY A 1 185 ? -17.154 -10.390 19.714 1.00 91.19 185 GLY A CA 1
ATOM 1412 C C . GLY A 1 185 ? -15.719 -10.012 19.365 1.00 91.19 185 GLY A C 1
ATOM 1413 O O . GLY A 1 185 ? -14.762 -10.686 19.750 1.00 91.19 185 GLY A O 1
ATOM 1414 N N . THR A 1 186 ? -15.590 -8.947 18.583 1.00 96.06 186 THR A N 1
ATOM 1415 C CA . THR A 1 186 ? -14.338 -8.425 18.025 1.00 96.06 186 THR A CA 1
ATOM 1416 C C . THR A 1 186 ? -14.220 -6.930 18.282 1.00 96.06 186 THR A C 1
ATOM 1418 O O . THR A 1 186 ? -15.225 -6.233 18.416 1.00 96.06 186 THR A O 1
ATOM 1421 N N . LEU A 1 187 ? -12.982 -6.447 18.339 1.00 97.19 187 LEU A N 1
ATOM 1422 C CA . LEU A 1 187 ? -12.653 -5.036 18.202 1.00 97.19 187 LEU A CA 1
ATOM 1423 C C . LEU A 1 187 ? -12.462 -4.750 16.710 1.00 97.19 187 LEU A C 1
ATOM 1425 O O . LEU A 1 187 ? -11.526 -5.267 16.100 1.00 97.19 187 LEU A O 1
ATOM 1429 N N . ASP A 1 188 ? -13.342 -3.945 16.130 1.00 97.69 188 ASP A N 1
ATOM 1430 C CA . ASP A 1 188 ? -13.291 -3.571 14.721 1.00 97.69 188 ASP A CA 1
ATOM 1431 C C . ASP A 1 188 ? -12.691 -2.168 14.592 1.00 97.69 188 ASP A C 1
ATOM 1433 O O . ASP A 1 188 ? -13.222 -1.211 15.153 1.00 97.69 188 ASP A O 1
ATOM 1437 N N . VAL A 1 189 ? -11.589 -2.036 13.849 1.00 97.75 189 VAL A N 1
ATOM 1438 C CA . VAL A 1 189 ? -10.876 -0.769 13.621 1.00 97.75 189 VAL A CA 1
ATOM 1439 C C . VAL A 1 189 ? -10.796 -0.510 12.120 1.00 97.75 189 VAL A C 1
ATOM 1441 O O . VAL A 1 189 ? -10.191 -1.290 11.385 1.00 97.75 189 VAL A O 1
ATOM 1444 N N . ASN A 1 190 ? -11.436 0.562 11.642 1.00 95.50 190 ASN A N 1
ATOM 1445 C CA . ASN A 1 190 ? -11.521 0.922 10.215 1.00 95.50 190 ASN A CA 1
ATOM 1446 C C . ASN A 1 190 ? -11.907 -0.252 9.287 1.00 95.50 190 ASN A C 1
ATOM 1448 O O . ASN A 1 190 ? -11.403 -0.383 8.173 1.00 95.50 190 ASN A O 1
ATOM 1452 N N . GLY A 1 191 ? -12.816 -1.116 9.753 1.00 93.69 191 GLY A N 1
ATOM 1453 C CA . GLY A 1 191 ? -13.324 -2.265 8.997 1.00 93.69 191 GLY A CA 1
ATOM 1454 C C . GLY A 1 191 ? -12.460 -3.530 9.063 1.00 93.69 191 GLY A C 1
ATOM 1455 O O . GLY A 1 191 ? -12.822 -4.527 8.443 1.00 93.69 191 GLY A O 1
ATOM 1456 N N . GLN A 1 192 ? -11.350 -3.520 9.809 1.00 97.56 192 GLN A N 1
ATOM 1457 C CA . GLN A 1 192 ? -10.564 -4.718 10.126 1.00 97.56 192 GLN A CA 1
ATOM 1458 C C . GLN A 1 192 ? -10.938 -5.229 11.525 1.00 97.56 192 GLN A C 1
ATOM 1460 O O . GLN A 1 192 ? -10.999 -4.439 12.464 1.00 97.56 192 GLN A O 1
ATOM 1465 N N . SER A 1 193 ? -11.184 -6.535 11.666 1.00 97.44 193 SER A N 1
ATOM 1466 C CA . SER A 1 193 ? -11.642 -7.155 12.920 1.00 97.44 193 SER A CA 1
ATOM 1467 C C . SER A 1 193 ? -10.521 -7.874 13.661 1.00 97.44 193 SER A C 1
ATOM 1469 O O . SER A 1 193 ? -9.796 -8.686 13.082 1.00 97.44 193 SER A O 1
ATOM 1471 N N . PHE A 1 194 ? -10.436 -7.642 14.968 1.00 97.19 194 PHE A N 1
ATOM 1472 C CA . PHE A 1 194 ? -9.420 -8.211 15.850 1.00 97.19 194 PHE A CA 1
ATOM 1473 C C . PHE A 1 194 ? -10.065 -8.872 17.070 1.00 97.19 194 PHE A C 1
ATOM 1475 O O . PHE A 1 194 ? -11.112 -8.444 17.553 1.00 97.19 194 PHE A O 1
ATOM 1482 N N . ALA A 1 195 ? -9.439 -9.927 17.595 1.00 96.19 195 ALA A N 1
ATOM 1483 C CA . ALA A 1 195 ? -9.868 -10.505 18.865 1.00 96.19 195 ALA A CA 1
ATOM 1484 C C . ALA A 1 195 ? -9.643 -9.490 19.996 1.00 96.19 195 ALA A C 1
ATOM 1486 O O . ALA A 1 195 ? -8.595 -8.843 20.036 1.00 96.19 195 ALA A O 1
ATOM 1487 N N . VAL A 1 196 ? -10.604 -9.371 20.912 1.00 94.94 196 VAL A N 1
ATOM 1488 C CA . VAL A 1 196 ? -10.464 -8.524 22.103 1.00 94.94 196 VAL A CA 1
ATOM 1489 C C . VAL A 1 196 ? -9.488 -9.187 23.073 1.00 94.94 196 VAL A C 1
ATOM 1491 O O . VAL A 1 196 ? -9.644 -10.361 23.414 1.00 94.94 196 VAL A O 1
ATOM 1494 N N . THR A 1 197 ? -8.463 -8.453 23.505 1.00 93.88 197 THR A N 1
ATOM 1495 C CA . THR A 1 197 ? -7.427 -8.963 24.422 1.00 93.88 197 THR A CA 1
ATOM 1496 C C . THR A 1 197 ? -7.288 -8.070 25.662 1.00 93.88 197 THR A C 1
ATOM 1498 O O . THR A 1 197 ? -8.243 -7.402 26.063 1.00 93.88 197 THR A O 1
ATOM 15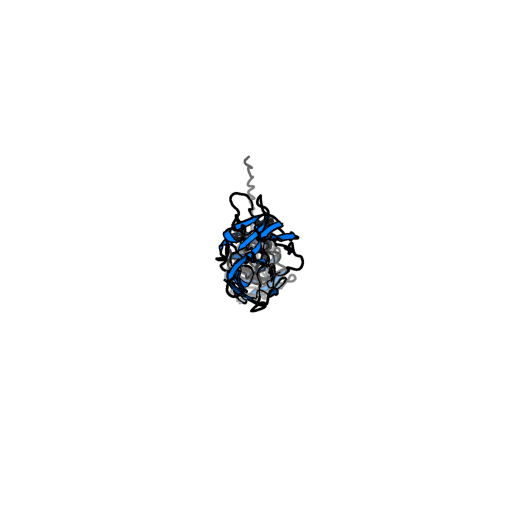01 N N . SER A 1 198 ? -6.128 -8.063 26.321 1.00 91.50 198 SER A N 1
ATOM 1502 C CA . SER A 1 198 ? -5.844 -7.124 27.408 1.00 91.50 198 SER A CA 1
ATOM 1503 C C . SER A 1 198 ? -5.667 -5.697 26.882 1.00 91.50 198 SER A C 1
ATOM 1505 O O . SER A 1 198 ? -4.992 -5.495 25.879 1.00 91.50 198 SER A O 1
ATOM 1507 N N . SER A 1 199 ? -6.204 -4.721 27.612 1.00 93.94 199 SER A N 1
ATOM 1508 C CA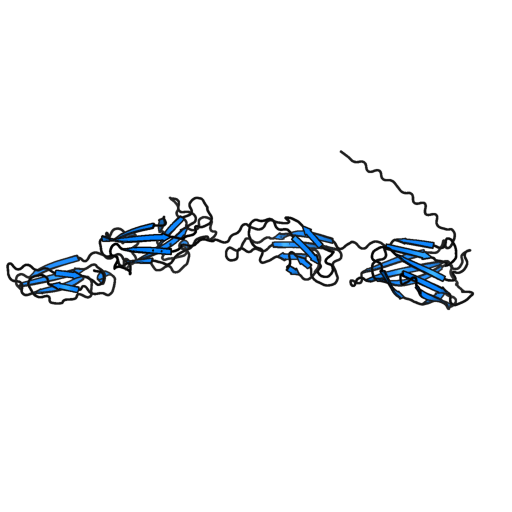 . SER A 1 199 ? -6.022 -3.289 27.355 1.00 93.94 199 SER A CA 1
ATOM 1509 C C . SER A 1 199 ? -4.734 -2.762 28.021 1.00 93.94 199 SER A C 1
ATOM 1511 O O . SER A 1 199 ? -4.483 -3.120 29.178 1.00 93.94 199 SER A O 1
ATOM 1513 N N . PRO A 1 200 ? -3.924 -1.914 27.352 1.00 96.50 200 PRO A N 1
ATOM 1514 C CA . PRO A 1 200 ? -4.059 -1.485 25.958 1.00 96.50 200 PRO A CA 1
ATOM 1515 C C . PRO A 1 200 ? -3.649 -2.577 24.954 1.00 96.50 200 PRO A C 1
ATOM 1517 O O . PRO A 1 200 ? -2.712 -3.340 25.197 1.00 96.50 200 PRO A O 1
ATOM 1520 N N . GLN A 1 201 ? -4.323 -2.606 23.804 1.00 97.00 201 GLN A N 1
ATOM 1521 C CA . GLN A 1 201 ? -4.087 -3.539 22.702 1.00 97.00 201 GLN A CA 1
ATOM 1522 C C . GLN A 1 201 ? -3.491 -2.810 21.489 1.00 97.00 201 GLN A C 1
ATOM 1524 O O . GLN A 1 201 ? -4.076 -1.855 20.986 1.00 97.00 201 GLN A O 1
ATOM 1529 N N . THR A 1 202 ? -2.352 -3.282 20.976 1.00 97.75 202 THR A N 1
ATOM 1530 C CA . THR A 1 202 ? -1.771 -2.771 19.722 1.00 97.75 202 THR A CA 1
ATOM 1531 C C . THR A 1 202 ? -2.349 -3.516 18.524 1.00 97.75 202 THR A C 1
ATOM 1533 O O . THR A 1 202 ? -2.270 -4.743 18.445 1.00 97.75 202 THR A O 1
ATOM 1536 N N . ILE A 1 203 ? -2.907 -2.766 17.579 1.00 97.38 203 ILE A N 1
ATOM 1537 C CA . ILE A 1 203 ? -3.549 -3.246 16.358 1.00 97.38 203 ILE A CA 1
ATOM 1538 C C . ILE A 1 203 ? -2.754 -2.772 15.147 1.00 97.38 203 ILE A C 1
ATOM 1540 O O . ILE A 1 203 ? -2.530 -1.578 15.009 1.00 97.38 203 ILE A O 1
ATOM 1544 N N . ALA A 1 204 ? -2.380 -3.675 14.241 1.00 97.50 204 ALA A N 1
ATOM 1545 C CA . ALA A 1 204 ? -1.749 -3.312 12.975 1.00 97.50 204 ALA A CA 1
ATOM 1546 C C . ALA A 1 204 ? -2.795 -3.265 11.854 1.00 97.50 204 ALA A C 1
ATOM 1548 O O . ALA A 1 204 ? -3.260 -4.305 11.384 1.00 97.50 204 ALA A O 1
ATOM 1549 N N . LEU A 1 205 ? -3.145 -2.060 11.409 1.00 97.62 205 LEU A N 1
ATOM 1550 C CA . LEU A 1 205 ? -3.913 -1.857 10.186 1.00 97.62 205 LEU A CA 1
ATOM 1551 C C . LEU A 1 205 ? -2.986 -2.066 8.992 1.00 97.62 205 LEU A C 1
ATOM 1553 O O . LEU A 1 205 ? -1.951 -1.409 8.884 1.00 97.62 205 LEU A O 1
ATOM 1557 N N . THR A 1 206 ? -3.350 -2.979 8.098 1.00 97.06 206 THR A N 1
ATOM 1558 C CA . THR A 1 206 ? -2.536 -3.330 6.921 1.00 97.06 206 THR A CA 1
ATOM 1559 C C . THR A 1 206 ? -3.267 -3.033 5.616 1.00 97.06 206 THR A C 1
ATOM 1561 O O . THR A 1 206 ? -4.488 -2.866 5.615 1.00 97.06 206 THR A O 1
ATOM 1564 N N . GLY A 1 207 ? -2.518 -2.944 4.510 1.00 94.75 207 GLY A N 1
ATOM 1565 C CA . GLY A 1 207 ? -3.081 -2.693 3.179 1.00 94.75 207 GLY A CA 1
ATOM 1566 C C . GLY A 1 207 ? -3.675 -1.291 3.017 1.00 94.75 207 GLY A C 1
ATOM 1567 O O . GLY A 1 207 ? -4.594 -1.102 2.223 1.00 94.75 207 GLY A O 1
ATOM 1568 N N . LEU A 1 208 ? -3.190 -0.318 3.794 1.00 96.62 208 LEU A N 1
ATOM 1569 C CA . LEU A 1 208 ? -3.651 1.066 3.718 1.00 96.62 208 LEU A CA 1
ATOM 1570 C C . LEU A 1 208 ? -3.032 1.751 2.499 1.00 96.62 208 LEU A C 1
ATOM 1572 O O . LEU A 1 208 ? -1.847 1.571 2.252 1.00 96.62 208 LEU A O 1
ATOM 1576 N N . ILE A 1 209 ? -3.809 2.543 1.756 1.00 94.94 209 ILE A N 1
ATOM 1577 C CA . ILE A 1 209 ? -3.336 3.230 0.543 1.00 94.94 209 ILE A CA 1
ATOM 1578 C C . ILE A 1 209 ? -2.549 4.493 0.911 1.00 94.94 209 ILE A C 1
ATOM 1580 O O . ILE A 1 209 ? -3.070 5.381 1.592 1.00 94.94 209 ILE A O 1
ATOM 1584 N N . ALA A 1 210 ? -1.319 4.597 0.410 1.00 94.75 210 ALA A N 1
ATOM 1585 C CA . ALA A 1 210 ? -0.486 5.785 0.547 1.00 94.75 210 ALA A CA 1
ATOM 1586 C C . ALA A 1 210 ? -0.947 6.891 -0.420 1.00 94.75 210 ALA A C 1
ATOM 1588 O O . ALA A 1 210 ? -0.947 6.722 -1.641 1.00 94.75 210 ALA A O 1
ATOM 1589 N N . ASN A 1 211 ? -1.389 8.025 0.120 1.00 91.75 211 ASN A N 1
ATOM 1590 C CA . ASN A 1 211 ? -1.893 9.157 -0.668 1.00 91.75 211 ASN A CA 1
ATOM 1591 C C . ASN A 1 211 ? -1.645 10.535 -0.028 1.00 91.75 211 ASN A C 1
ATOM 1593 O O . ASN A 1 211 ? -2.114 11.540 -0.558 1.00 91.75 211 ASN A O 1
ATOM 1597 N N . GLY A 1 212 ? -0.943 10.602 1.107 1.00 92.19 212 GLY A N 1
ATOM 1598 C CA . GLY A 1 212 ? -0.671 11.848 1.832 1.00 92.19 212 GLY A CA 1
ATOM 1599 C C . GLY A 1 212 ? -1.871 12.449 2.568 1.00 92.19 212 GLY A C 1
ATOM 1600 O O . GLY A 1 212 ? -1.750 13.530 3.143 1.00 92.19 212 GLY A O 1
ATOM 1601 N N . GLY A 1 213 ? -3.037 11.800 2.524 1.00 94.62 213 GLY A N 1
ATOM 1602 C CA . GLY A 1 213 ? -4.256 12.279 3.165 1.00 94.62 213 GLY A CA 1
ATOM 1603 C C . GLY A 1 213 ? -4.257 12.045 4.674 1.00 94.62 213 GLY A C 1
ATOM 1604 O O . GLY A 1 213 ? -3.550 11.178 5.191 1.00 94.62 213 GLY A O 1
ATOM 1605 N N . THR A 1 214 ? -5.074 12.810 5.392 1.00 97.12 214 THR A N 1
ATOM 1606 C CA . THR A 1 214 ? -5.411 12.496 6.781 1.00 97.12 214 THR A CA 1
ATOM 1607 C C . THR A 1 214 ? -6.362 11.300 6.838 1.00 97.12 214 THR A C 1
ATOM 1609 O O . THR A 1 214 ? -7.131 11.051 5.906 1.00 97.12 214 THR A O 1
ATOM 1612 N N . VAL A 1 215 ? -6.262 10.514 7.908 1.00 97.50 215 VAL A N 1
ATOM 1613 C CA . VAL A 1 215 ? -7.033 9.286 8.100 1.00 97.50 215 VAL A CA 1
ATOM 1614 C C . VAL A 1 215 ? -7.792 9.363 9.419 1.00 97.50 215 VAL A C 1
ATOM 1616 O O . VAL A 1 215 ? -7.191 9.411 10.495 1.00 97.50 215 VAL A O 1
ATOM 1619 N N . ASP A 1 216 ? -9.118 9.321 9.321 1.00 97.94 216 ASP A N 1
ATOM 1620 C CA . ASP A 1 216 ? -10.005 9.118 10.462 1.00 97.94 216 ASP A CA 1
ATOM 1621 C C . ASP A 1 216 ? -9.915 7.663 10.933 1.00 97.94 216 ASP A C 1
ATOM 1623 O O . ASP A 1 216 ? -9.819 6.734 10.123 1.00 97.94 216 ASP A O 1
ATOM 1627 N N . VAL A 1 217 ? -9.977 7.444 12.245 1.00 97.81 217 VAL A N 1
ATOM 1628 C CA . VAL A 1 217 ? -10.030 6.098 12.822 1.00 97.81 217 VAL A CA 1
ATOM 1629 C C . VAL A 1 217 ? -11.312 5.922 13.613 1.00 97.81 217 VAL A C 1
ATOM 1631 O O . VAL A 1 217 ? -11.551 6.612 14.603 1.00 97.81 217 VAL A O 1
ATOM 1634 N N . ASN A 1 218 ? -12.119 4.965 13.168 1.00 97.81 218 ASN A N 1
ATOM 1635 C CA . ASN A 1 218 ? -13.291 4.465 13.864 1.00 97.81 218 ASN A CA 1
ATOM 1636 C C . ASN A 1 218 ? -12.960 3.112 14.503 1.00 97.81 218 ASN A C 1
ATOM 1638 O O . ASN A 1 218 ? -12.549 2.187 13.796 1.00 97.81 218 ASN A O 1
ATOM 1642 N N . ALA A 1 219 ? -13.161 2.998 15.812 1.00 97.50 219 ALA A N 1
ATOM 1643 C CA . ALA A 1 219 ? -13.015 1.754 16.561 1.00 97.50 219 ALA A CA 1
ATOM 1644 C C . ALA A 1 219 ? -14.310 1.440 17.319 1.00 97.50 219 ALA A C 1
ATOM 1646 O O . ALA A 1 219 ? -14.877 2.334 17.945 1.00 97.50 219 ALA A O 1
ATOM 1647 N N . LEU A 1 220 ? -14.779 0.191 17.267 1.00 96.31 220 LEU A N 1
ATOM 1648 C CA . LEU A 1 220 ? -15.995 -0.260 17.956 1.00 96.31 220 LEU A CA 1
ATOM 1649 C C . LEU A 1 220 ? -15.925 -1.740 18.338 1.00 96.31 220 LEU A C 1
ATOM 1651 O O . LEU A 1 220 ? -15.201 -2.511 17.708 1.00 96.31 220 LEU A O 1
ATOM 1655 N N . PHE A 1 221 ? -16.716 -2.152 19.327 1.00 95.62 221 PHE A N 1
ATOM 1656 C CA . PHE A 1 221 ? -16.920 -3.573 19.617 1.00 95.62 221 PHE A CA 1
ATOM 1657 C C . PHE A 1 221 ? -18.114 -4.130 18.839 1.00 95.62 221 PHE A C 1
ATOM 1659 O O . PHE A 1 221 ? -19.212 -3.582 18.900 1.00 95.62 221 PHE A O 1
ATOM 1666 N N . SER A 1 222 ? -17.942 -5.248 18.133 1.00 93.94 222 SER A N 1
ATOM 1667 C CA . SER A 1 222 ? -19.004 -5.803 17.276 1.00 93.94 222 SER A CA 1
ATOM 1668 C C . SER A 1 222 ? -20.226 -6.314 18.049 1.00 93.94 222 SER A C 1
ATOM 1670 O O . SER A 1 222 ? -21.340 -6.274 17.528 1.00 93.94 222 SER A O 1
ATOM 1672 N N . SER A 1 223 ? -20.037 -6.743 19.301 1.00 89.00 223 SER A N 1
ATOM 1673 C CA . SER A 1 223 ? -21.124 -7.161 20.200 1.00 89.00 223 SER A CA 1
ATOM 1674 C C . SER A 1 223 ? -21.809 -6.002 20.922 1.00 89.00 223 SER A C 1
ATOM 1676 O O . SER A 1 223 ? -22.911 -6.184 21.425 1.00 89.00 223 SER A O 1
ATOM 1678 N N . GLU A 1 224 ? -21.173 -4.828 20.972 1.00 88.06 224 GLU A N 1
ATOM 1679 C CA . GLU A 1 224 ? -21.729 -3.611 21.571 1.00 88.06 224 GLU A CA 1
ATOM 1680 C C . GLU A 1 224 ? -21.353 -2.398 20.704 1.00 88.06 224 GLU A C 1
ATOM 1682 O O . GLU A 1 224 ? -20.469 -1.619 21.068 1.00 88.06 224 GLU A O 1
ATOM 1687 N N . PRO A 1 225 ? -21.996 -2.217 19.531 1.00 86.62 225 PRO A N 1
ATOM 1688 C CA . PRO A 1 225 ? -21.613 -1.163 18.588 1.00 86.62 225 PRO A CA 1
ATOM 1689 C C . PRO A 1 225 ? -21.794 0.257 19.135 1.00 86.62 225 PRO A C 1
ATOM 1691 O O . PRO A 1 225 ? -21.286 1.213 18.550 1.00 86.62 225 PRO A O 1
ATOM 1694 N N . THR A 1 226 ? -22.533 0.414 20.240 1.00 86.88 226 THR A N 1
ATOM 1695 C CA . THR A 1 226 ? -22.669 1.699 20.932 1.00 86.88 226 THR A CA 1
ATOM 1696 C C . THR A 1 226 ? -21.379 2.105 21.648 1.00 86.88 226 THR A C 1
ATOM 1698 O O . THR A 1 226 ? -21.109 3.301 21.756 1.00 86.88 226 THR A O 1
ATOM 1701 N N . CYS A 1 227 ? -20.536 1.141 22.043 1.00 89.88 227 CYS A N 1
ATOM 1702 C CA . CYS A 1 227 ? -19.180 1.401 22.508 1.00 89.88 227 CYS A CA 1
ATOM 1703 C C . CYS A 1 227 ? -18.254 1.580 21.303 1.00 89.88 227 CYS A C 1
ATOM 1705 O O . CYS A 1 227 ? -17.647 0.633 20.795 1.00 89.88 227 CYS A O 1
ATOM 1707 N N . SER A 1 228 ? -18.199 2.820 20.822 1.00 94.00 228 SER A N 1
ATOM 1708 C CA . SER A 1 228 ? -17.397 3.219 19.673 1.00 94.00 228 SER A CA 1
ATOM 1709 C C . SER A 1 228 ? -16.751 4.584 19.879 1.00 94.00 228 SER A C 1
ATOM 1711 O O . SER A 1 228 ? -17.242 5.421 20.638 1.00 94.00 228 SER A O 1
ATOM 1713 N N . ILE A 1 229 ? -15.648 4.814 19.176 1.00 96.75 229 ILE A N 1
ATOM 1714 C CA . ILE A 1 229 ? -14.981 6.109 19.086 1.00 96.75 229 ILE A CA 1
ATOM 1715 C C . ILE A 1 229 ? -14.635 6.406 17.631 1.00 96.75 229 ILE A C 1
ATOM 1717 O O . ILE A 1 229 ? -14.124 5.548 16.913 1.00 96.75 229 ILE A O 1
ATOM 1721 N N . LEU A 1 230 ? -14.871 7.652 17.226 1.00 96.81 230 LEU A N 1
ATOM 1722 C CA . LEU A 1 230 ? -14.381 8.217 15.976 1.00 96.81 230 LEU A CA 1
ATOM 1723 C C . LEU A 1 230 ? -13.368 9.313 16.305 1.00 96.81 230 LEU A C 1
ATOM 1725 O O . LEU A 1 230 ? -13.730 10.353 16.857 1.00 96.81 230 LEU A O 1
ATOM 1729 N N . SER A 1 231 ? -12.108 9.083 15.949 1.00 97.56 231 SER A N 1
ATOM 1730 C CA . SER A 1 231 ? -11.060 10.097 16.005 1.00 97.56 231 SER A CA 1
ATOM 1731 C C . SER A 1 231 ? -10.792 10.616 14.599 1.00 97.56 231 SER A C 1
ATOM 1733 O O . SER A 1 231 ? -10.305 9.869 13.749 1.00 97.56 231 SER A O 1
ATOM 1735 N N . ASN A 1 232 ? -11.141 11.879 14.350 1.00 96.94 232 ASN A N 1
ATOM 1736 C CA . ASN A 1 232 ? -10.920 12.500 13.046 1.00 96.94 232 ASN A CA 1
ATOM 1737 C C . ASN A 1 232 ? -9.446 12.874 12.877 1.00 96.94 232 ASN A C 1
ATOM 1739 O O . ASN A 1 232 ? -8.822 13.339 13.834 1.00 96.94 232 ASN A O 1
ATOM 1743 N N . ASP A 1 233 ? -8.920 12.700 11.667 1.00 96.56 233 ASP A N 1
ATOM 1744 C CA . ASP A 1 233 ? -7.549 13.031 11.278 1.00 96.56 233 ASP A CA 1
ATOM 1745 C C . ASP A 1 233 ? -6.496 12.491 12.267 1.00 96.56 233 ASP A C 1
ATOM 1747 O O . ASP A 1 233 ? -5.516 13.171 12.583 1.00 96.56 233 ASP A O 1
ATOM 1751 N N . LEU A 1 234 ? -6.695 11.272 12.791 1.00 97.25 234 LEU A N 1
ATOM 1752 C CA . LEU A 1 234 ? -5.840 10.713 13.844 1.00 97.25 234 LEU A CA 1
ATOM 1753 C C . LEU A 1 234 ? -4.376 10.614 13.389 1.00 97.25 234 LEU A C 1
ATOM 1755 O O . LEU A 1 234 ? -3.471 10.798 14.200 1.00 97.25 234 LEU A O 1
ATOM 1759 N N . PHE A 1 235 ? -4.138 10.339 12.105 1.00 97.69 235 PHE A N 1
ATOM 1760 C CA . PHE A 1 235 ? -2.807 10.367 11.503 1.00 97.69 235 PHE A CA 1
ATOM 1761 C C . PHE A 1 235 ? -2.843 10.776 10.030 1.00 97.69 235 PHE A C 1
ATOM 1763 O O . PHE A 1 235 ? -3.897 10.814 9.399 1.00 97.69 235 PHE A O 1
ATOM 1770 N N . THR A 1 236 ? -1.664 11.053 9.473 1.00 97.44 236 THR A N 1
ATOM 1771 C CA . THR A 1 236 ? -1.469 11.296 8.040 1.00 97.44 236 THR A CA 1
ATOM 1772 C C . THR A 1 236 ? -0.858 10.056 7.393 1.00 97.44 236 THR A C 1
ATOM 1774 O O . THR A 1 236 ? 0.121 9.498 7.896 1.00 97.44 236 THR A O 1
ATOM 1777 N N . SER A 1 237 ? -1.452 9.616 6.289 1.00 95.94 237 SER A N 1
ATOM 1778 C CA . SER A 1 237 ? -0.913 8.579 5.409 1.00 95.94 237 SER A CA 1
ATOM 1779 C C . SER A 1 237 ? 0.394 9.058 4.758 1.00 95.94 237 SER A C 1
ATOM 1781 O O . SER A 1 237 ? 0.507 10.247 4.445 1.00 95.94 237 SER A O 1
ATOM 1783 N N . PRO A 1 238 ? 1.382 8.181 4.504 1.00 92.75 238 PRO A N 1
ATOM 1784 C CA . PRO A 1 238 ? 2.505 8.510 3.634 1.00 92.75 238 PRO A CA 1
ATOM 1785 C C . PRO A 1 238 ? 2.031 9.017 2.266 1.00 92.75 238 PRO A C 1
ATOM 1787 O O . PRO A 1 238 ? 0.961 8.636 1.784 1.00 92.75 238 PRO A O 1
ATOM 1790 N N . LEU A 1 239 ? 2.839 9.857 1.613 1.00 88.19 239 LEU A N 1
ATOM 1791 C CA . LEU A 1 239 ? 2.622 10.189 0.203 1.00 88.19 239 LEU A CA 1
ATOM 1792 C C . LEU A 1 239 ? 2.683 8.918 -0.653 1.00 88.19 239 LEU A C 1
ATOM 1794 O O . LEU A 1 239 ? 3.369 7.959 -0.296 1.00 88.19 239 LEU A O 1
ATOM 1798 N N . SER A 1 240 ? 1.958 8.935 -1.775 1.00 86.75 240 SER A N 1
ATOM 1799 C CA . SER A 1 240 ? 2.041 7.867 -2.773 1.00 86.75 240 SER A CA 1
ATOM 1800 C C . SER A 1 240 ? 3.495 7.655 -3.173 1.00 86.75 240 SER A C 1
ATOM 1802 O O . SER A 1 240 ? 4.195 8.624 -3.461 1.00 86.75 240 SER A O 1
ATOM 1804 N N . CYS A 1 241 ? 3.919 6.398 -3.199 1.00 81.31 241 CYS A N 1
ATOM 1805 C CA . CYS A 1 241 ? 5.251 5.995 -3.638 1.00 81.31 241 CYS A CA 1
ATOM 1806 C C . CYS A 1 241 ? 5.203 5.077 -4.868 1.00 81.31 241 CYS A C 1
ATOM 1808 O O . CYS A 1 241 ? 6.217 4.489 -5.233 1.00 81.31 241 CYS A O 1
ATOM 1810 N N . ILE A 1 242 ? 4.032 4.930 -5.512 1.00 78.94 242 ILE A N 1
ATOM 1811 C CA . ILE A 1 242 ? 3.977 4.309 -6.838 1.00 78.94 242 ILE A CA 1
ATOM 1812 C C . ILE A 1 242 ? 4.687 5.206 -7.842 1.00 78.94 242 ILE A C 1
ATOM 1814 O O . ILE A 1 242 ? 4.294 6.351 -8.063 1.00 78.94 242 ILE A O 1
ATOM 1818 N N . CYS A 1 243 ? 5.665 4.619 -8.519 1.00 76.69 243 CYS A N 1
ATOM 1819 C CA . CYS A 1 243 ? 6.258 5.187 -9.708 1.00 76.69 243 CYS A CA 1
ATOM 1820 C C . CYS A 1 243 ? 5.430 4.808 -10.945 1.00 76.69 243 CYS A C 1
ATOM 1822 O O . CYS A 1 243 ? 5.383 3.643 -11.342 1.00 76.69 243 CYS A O 1
ATOM 1824 N N . SER A 1 244 ? 4.773 5.783 -11.579 1.00 79.38 244 SER A N 1
ATOM 1825 C CA . SER A 1 244 ? 3.958 5.562 -12.790 1.00 79.38 244 SER A CA 1
ATOM 1826 C C . SER A 1 244 ? 4.707 5.848 -14.103 1.00 79.38 244 SER A C 1
ATOM 1828 O O . SER A 1 244 ? 4.116 6.258 -15.103 1.00 79.38 244 SER A O 1
ATOM 1830 N N . THR A 1 245 ? 6.023 5.628 -14.123 1.00 87.88 245 THR A N 1
ATOM 1831 C CA . THR A 1 245 ? 6.864 5.897 -15.296 1.00 87.88 245 THR A CA 1
ATOM 1832 C C . THR A 1 245 ? 6.833 4.759 -16.325 1.00 87.88 245 THR A C 1
ATOM 1834 O O . THR A 1 245 ? 6.656 3.587 -15.993 1.00 87.88 245 THR A O 1
ATOM 1837 N N . ASN A 1 246 ? 6.995 5.098 -17.605 1.00 91.75 246 ASN A N 1
ATOM 1838 C CA . ASN A 1 246 ? 7.178 4.141 -18.697 1.00 91.75 246 ASN A CA 1
ATOM 1839 C C . ASN A 1 246 ? 7.966 4.783 -19.845 1.00 91.75 246 ASN A C 1
ATOM 1841 O O . ASN A 1 246 ? 7.951 6.002 -20.005 1.00 91.75 246 ASN A O 1
ATOM 1845 N N . THR A 1 247 ? 8.592 3.961 -20.684 1.00 93.56 247 THR A N 1
ATOM 1846 C CA . THR A 1 247 ? 9.402 4.399 -21.834 1.00 93.56 247 THR A CA 1
ATOM 1847 C C . THR A 1 247 ? 8.613 4.559 -23.133 1.00 93.56 247 THR A C 1
ATOM 1849 O O . THR A 1 247 ? 9.188 4.932 -24.155 1.00 93.56 247 THR A O 1
ATOM 1852 N N . GLY A 1 248 ? 7.300 4.320 -23.104 1.00 94.69 248 GLY A N 1
ATOM 1853 C CA . GLY A 1 248 ? 6.441 4.397 -24.278 1.00 94.69 248 GLY A CA 1
ATOM 1854 C C . GLY A 1 248 ? 6.855 3.416 -25.377 1.00 94.69 248 GLY A C 1
ATOM 1855 O O . GLY A 1 248 ? 7.164 2.252 -25.118 1.00 94.69 248 GLY A O 1
ATOM 1856 N N . THR A 1 249 ? 6.840 3.895 -26.618 1.00 96.12 249 THR A N 1
ATOM 1857 C CA . THR A 1 249 ? 7.275 3.151 -27.805 1.00 96.12 249 THR A CA 1
ATOM 1858 C C . THR A 1 249 ? 8.420 3.875 -28.491 1.00 96.12 249 THR A C 1
ATOM 1860 O O . THR A 1 249 ? 8.295 5.064 -28.792 1.00 96.12 249 THR A O 1
ATOM 1863 N N . THR A 1 250 ? 9.491 3.143 -28.788 1.00 97.12 250 THR A N 1
ATOM 1864 C CA . THR A 1 250 ? 10.625 3.639 -29.571 1.00 97.12 250 THR A CA 1
ATOM 1865 C C . THR A 1 250 ? 10.558 3.091 -30.988 1.00 97.12 250 THR A C 1
ATOM 1867 O O . THR A 1 250 ? 10.487 1.880 -31.187 1.00 97.12 250 THR A O 1
ATOM 1870 N N . GLU A 1 251 ? 10.590 3.989 -31.964 1.00 96.12 251 GLU A N 1
ATOM 1871 C CA . GLU A 1 251 ? 10.756 3.681 -33.381 1.00 96.12 251 GLU A CA 1
ATOM 1872 C C . GLU A 1 251 ? 12.222 3.904 -33.766 1.00 96.12 251 GLU A C 1
ATOM 1874 O O . GLU A 1 251 ? 12.809 4.911 -33.370 1.00 96.12 251 GLU A O 1
ATOM 1879 N N . ALA A 1 252 ? 12.803 2.965 -34.512 1.00 95.38 252 ALA A N 1
ATOM 1880 C CA . ALA A 1 252 ? 14.151 3.063 -35.062 1.00 95.38 252 ALA A CA 1
ATOM 1881 C C . ALA A 1 252 ? 14.073 2.967 -36.589 1.00 95.38 252 ALA A C 1
ATOM 1883 O O . ALA A 1 252 ? 13.458 2.041 -37.122 1.00 95.38 252 ALA A O 1
ATOM 1884 N N . LEU A 1 253 ? 14.670 3.936 -37.278 1.00 95.31 253 LEU A N 1
ATOM 1885 C CA . LEU A 1 253 ? 14.682 4.041 -38.734 1.00 95.31 253 LEU A CA 1
ATOM 1886 C C . LEU A 1 253 ? 16.105 4.269 -39.220 1.00 95.31 253 LEU A C 1
ATOM 1888 O O . LEU A 1 253 ? 16.849 5.055 -38.645 1.00 95.31 253 LEU A O 1
ATOM 1892 N N . THR A 1 254 ? 16.464 3.613 -40.309 1.00 95.19 254 THR A N 1
ATOM 1893 C CA . THR A 1 254 ? 17.760 3.751 -40.973 1.00 95.19 254 THR A CA 1
ATOM 1894 C C . THR A 1 254 ? 17.647 4.622 -42.223 1.00 95.19 254 THR A C 1
ATOM 1896 O O . THR A 1 254 ? 16.566 4.779 -42.800 1.00 95.19 254 THR A O 1
ATOM 1899 N N . SER A 1 255 ? 18.769 5.181 -42.688 1.00 93.81 255 SER A N 1
ATOM 1900 C CA . SER A 1 255 ? 18.817 5.892 -43.977 1.00 93.81 255 SER A CA 1
ATOM 1901 C C . SER A 1 255 ? 18.475 4.990 -45.166 1.00 93.81 255 SER A C 1
ATOM 1903 O O . SER A 1 255 ? 17.933 5.475 -46.161 1.00 93.81 255 SER A O 1
ATOM 1905 N N . ASP A 1 256 ? 18.783 3.693 -45.070 1.00 91.12 256 ASP A N 1
ATOM 1906 C CA . ASP A 1 256 ? 18.268 2.665 -45.973 1.00 91.12 256 ASP A CA 1
ATOM 1907 C C . ASP A 1 256 ? 17.023 2.023 -45.357 1.00 91.12 256 ASP A C 1
ATOM 1909 O O . ASP A 1 256 ? 17.120 1.193 -44.463 1.00 91.12 256 ASP A O 1
ATOM 1913 N N . VAL A 1 257 ? 15.842 2.363 -45.870 1.00 87.06 257 VAL A N 1
ATOM 1914 C CA . VAL A 1 257 ? 14.549 1.864 -45.365 1.00 87.06 257 VAL A CA 1
ATOM 1915 C C . VAL A 1 257 ? 14.355 0.345 -45.479 1.00 87.06 257 VAL A C 1
ATOM 1917 O O . VAL A 1 257 ? 13.373 -0.178 -44.953 1.00 87.06 257 VAL A O 1
ATOM 1920 N N . SER A 1 258 ? 15.222 -0.359 -46.211 1.00 87.69 258 SER A N 1
ATOM 1921 C CA . SER A 1 258 ? 15.218 -1.822 -46.281 1.00 87.69 258 SER A CA 1
ATOM 1922 C C . SER A 1 258 ? 16.026 -2.484 -45.161 1.00 87.69 258 SER A C 1
ATOM 1924 O O . SER A 1 258 ? 15.782 -3.653 -44.860 1.00 87.69 258 SER A O 1
ATOM 1926 N N . ASN A 1 259 ? 16.913 -1.731 -44.505 1.00 89.25 259 ASN A N 1
ATOM 1927 C CA . ASN A 1 259 ? 17.683 -2.158 -43.343 1.00 89.25 259 ASN A CA 1
ATOM 1928 C C . ASN A 1 259 ? 16.789 -2.142 -42.091 1.00 89.25 259 ASN A C 1
ATOM 1930 O O . ASN A 1 259 ? 16.596 -1.121 -41.436 1.00 89.25 259 ASN A O 1
ATOM 1934 N N . THR A 1 260 ? 16.183 -3.287 -41.782 1.00 86.81 260 THR A N 1
ATOM 1935 C CA . THR A 1 260 ? 15.309 -3.452 -40.605 1.00 86.81 260 THR A CA 1
ATOM 1936 C C . THR A 1 260 ? 15.961 -4.235 -39.466 1.00 86.81 260 THR A C 1
ATOM 1938 O O . THR A 1 260 ? 15.327 -4.448 -38.435 1.00 86.81 260 THR A O 1
ATOM 1941 N N . ASP A 1 261 ? 17.183 -4.721 -39.669 1.00 90.12 261 ASP A N 1
ATOM 1942 C CA . ASP A 1 261 ? 17.997 -5.441 -38.685 1.00 90.12 261 ASP A CA 1
ATOM 1943 C C . ASP A 1 261 ? 19.061 -4.551 -38.024 1.00 90.12 261 ASP A C 1
ATOM 1945 O O . ASP A 1 261 ? 19.738 -4.993 -37.096 1.00 90.12 261 ASP A O 1
ATOM 1949 N N . PHE A 1 262 ? 19.158 -3.289 -38.453 1.00 92.88 262 PHE A N 1
ATOM 1950 C CA . PHE A 1 262 ? 20.018 -2.251 -37.886 1.00 92.88 262 PHE A CA 1
ATOM 1951 C C . PHE A 1 262 ? 21.511 -2.598 -37.965 1.00 92.88 262 PHE A C 1
ATOM 1953 O O . PHE A 1 262 ? 22.312 -2.204 -37.107 1.00 92.88 262 PHE A O 1
ATOM 1960 N N . VAL A 1 263 ? 21.892 -3.316 -39.024 1.00 92.50 263 VAL A N 1
ATOM 1961 C CA . VAL A 1 263 ? 23.283 -3.561 -39.410 1.00 92.50 263 VAL A CA 1
ATOM 1962 C C . VAL A 1 263 ? 23.706 -2.463 -40.379 1.00 92.50 263 VAL A C 1
ATOM 1964 O O . VAL A 1 263 ? 23.420 -2.517 -41.567 1.00 92.50 263 VAL A O 1
ATOM 1967 N N . LEU A 1 264 ? 24.346 -1.419 -39.864 1.00 92.25 264 LEU A N 1
ATOM 1968 C CA . LEU A 1 264 ? 24.640 -0.202 -40.608 1.00 92.25 264 LEU A CA 1
ATOM 1969 C C . LEU A 1 264 ? 25.896 -0.362 -41.465 1.00 92.25 264 LEU A C 1
ATOM 1971 O O . LEU A 1 264 ? 27.006 -0.503 -40.937 1.00 92.25 264 LEU A O 1
ATOM 1975 N N . CYS A 1 265 ? 25.750 -0.236 -42.780 1.00 90.88 265 CYS A N 1
ATOM 1976 C CA . CYS A 1 265 ? 26.869 -0.054 -43.701 1.00 90.88 265 CYS A CA 1
ATOM 1977 C C . CYS A 1 265 ? 27.533 1.318 -43.505 1.00 90.88 265 CYS A C 1
ATOM 1979 O O . CYS A 1 265 ? 27.007 2.220 -42.851 1.00 90.88 265 CYS A O 1
ATOM 1981 N N . PHE A 1 266 ? 28.739 1.490 -44.046 1.00 89.50 266 PHE A N 1
ATOM 1982 C CA . PHE A 1 266 ? 29.462 2.753 -43.902 1.00 89.50 266 PHE A CA 1
ATOM 1983 C C . PHE A 1 266 ? 28.679 3.921 -44.537 1.00 89.50 266 PHE A C 1
ATOM 1985 O O . PHE A 1 266 ? 28.225 3.832 -45.676 1.00 89.50 266 PHE A O 1
ATOM 1992 N N . ASN A 1 267 ? 28.587 5.037 -43.814 1.00 90.62 267 ASN A N 1
ATOM 1993 C CA . ASN A 1 267 ? 27.760 6.228 -44.045 1.00 90.62 267 ASN A CA 1
ATOM 1994 C C . ASN A 1 267 ? 26.243 6.059 -43.871 1.00 90.62 267 ASN A C 1
ATOM 1996 O O . ASN A 1 267 ? 25.515 7.025 -44.115 1.00 90.62 267 ASN A O 1
ATOM 2000 N N . GLU A 1 268 ? 25.750 4.899 -43.441 1.00 93.06 268 GLU A N 1
ATOM 2001 C CA . GLU A 1 268 ? 24.340 4.776 -43.074 1.00 93.06 268 GLU A CA 1
ATOM 2002 C C . GLU A 1 268 ? 24.047 5.475 -41.748 1.00 93.06 268 GLU A C 1
ATOM 2004 O O . GLU A 1 268 ? 24.894 5.538 -40.851 1.00 93.06 268 GLU A O 1
ATOM 2009 N N . THR A 1 269 ? 22.838 6.017 -41.628 1.00 93.19 269 THR A N 1
ATOM 2010 C CA . THR A 1 269 ? 22.356 6.663 -40.405 1.00 93.19 269 THR A CA 1
ATOM 2011 C C . THR A 1 269 ? 21.288 5.815 -39.741 1.00 93.19 269 THR A C 1
ATOM 2013 O O . THR A 1 269 ? 20.554 5.103 -40.424 1.00 93.19 269 THR A O 1
ATOM 2016 N N . ILE A 1 270 ? 21.174 5.929 -38.421 1.00 94.19 270 ILE A N 1
ATOM 2017 C CA . ILE A 1 270 ? 20.043 5.422 -37.649 1.00 94.19 270 ILE A CA 1
ATOM 2018 C C . ILE A 1 270 ? 19.479 6.541 -36.779 1.00 94.19 270 ILE A C 1
ATOM 2020 O O . ILE A 1 270 ? 20.226 7.242 -36.095 1.00 94.19 270 ILE A O 1
ATOM 2024 N N . ASP A 1 271 ? 18.161 6.683 -36.806 1.00 95.19 271 ASP A N 1
ATOM 2025 C CA . ASP A 1 271 ? 17.388 7.646 -36.039 1.00 95.19 271 ASP A CA 1
ATOM 2026 C C . ASP A 1 271 ? 16.404 6.894 -35.140 1.00 95.19 271 ASP A C 1
ATOM 2028 O O . ASP A 1 271 ? 15.614 6.070 -35.601 1.00 95.19 271 ASP A O 1
ATOM 2032 N N . LEU A 1 272 ? 16.447 7.187 -33.844 1.00 96.00 272 LEU A N 1
ATOM 2033 C CA . LEU A 1 272 ? 15.547 6.648 -32.835 1.00 96.00 272 LEU A CA 1
ATOM 2034 C C . LEU A 1 272 ? 14.637 7.762 -32.337 1.00 96.00 272 LEU A C 1
ATOM 2036 O O . LEU A 1 272 ? 15.116 8.848 -32.012 1.00 96.00 272 LEU A O 1
ATOM 2040 N N . THR A 1 273 ? 13.340 7.489 -32.228 1.00 97.00 273 THR A N 1
ATOM 2041 C CA . THR A 1 273 ? 12.353 8.412 -31.651 1.00 97.00 273 THR A CA 1
ATOM 2042 C C . THR A 1 273 ? 11.444 7.673 -30.680 1.00 97.00 273 THR A C 1
ATOM 2044 O O . THR A 1 273 ? 10.809 6.684 -31.039 1.00 97.00 273 THR A O 1
ATOM 2047 N N . SER A 1 274 ? 11.345 8.169 -29.449 1.00 97.19 274 SER A N 1
ATOM 2048 C CA . SER A 1 274 ? 10.482 7.622 -28.403 1.00 97.19 274 SER A CA 1
ATOM 2049 C C . SER A 1 274 ? 9.259 8.506 -28.187 1.00 97.19 274 SER A C 1
ATOM 2051 O O . SER A 1 274 ? 9.369 9.720 -28.032 1.00 97.19 274 SER A O 1
ATOM 2053 N N . THR A 1 275 ? 8.073 7.903 -28.152 1.00 96.38 275 THR A N 1
ATOM 2054 C CA . THR A 1 275 ? 6.797 8.611 -27.959 1.00 96.38 275 THR A CA 1
ATOM 2055 C C . THR A 1 275 ? 5.911 7.897 -26.943 1.00 96.38 275 THR A C 1
ATOM 2057 O O . THR A 1 275 ? 6.058 6.701 -26.704 1.00 96.38 275 THR A O 1
ATOM 2060 N N . GLY A 1 276 ? 4.988 8.635 -26.317 1.00 94.12 276 GLY A N 1
ATOM 2061 C CA . GLY A 1 276 ? 4.029 8.069 -25.359 1.00 94.12 276 GLY A CA 1
ATOM 2062 C C . GLY A 1 276 ? 4.621 7.670 -24.002 1.00 94.12 276 GLY A C 1
ATOM 2063 O O . GLY A 1 276 ? 3.956 6.959 -23.255 1.00 94.12 276 GLY A O 1
ATOM 2064 N N . TYR A 1 277 ? 5.840 8.115 -23.684 1.00 93.50 277 TYR A N 1
ATOM 2065 C CA . TYR A 1 277 ? 6.488 7.872 -22.396 1.00 93.50 277 TYR A CA 1
ATOM 2066 C C . TYR A 1 277 ? 5.846 8.688 -21.265 1.00 93.50 277 TYR A C 1
ATOM 2068 O O . TYR A 1 277 ? 5.207 9.721 -21.482 1.00 93.50 277 TYR A O 1
ATOM 2076 N N . THR A 1 278 ? 6.030 8.236 -20.028 1.00 91.88 278 THR A N 1
ATOM 2077 C CA . THR A 1 278 ? 5.654 8.974 -18.812 1.00 91.88 278 THR A CA 1
ATOM 2078 C C . THR A 1 278 ? 6.883 9.082 -17.935 1.00 91.88 278 THR A C 1
ATOM 2080 O O . THR A 1 278 ? 7.487 8.064 -17.613 1.00 91.88 278 THR A O 1
ATOM 2083 N N . LEU A 1 279 ? 7.284 10.302 -17.589 1.00 90.25 279 LEU A N 1
ATOM 2084 C CA . LEU A 1 279 ? 8.481 10.544 -16.785 1.00 90.25 279 LEU A CA 1
ATOM 2085 C C . LEU A 1 279 ? 8.227 10.237 -15.296 1.00 90.25 279 LEU A C 1
ATOM 2087 O O . LEU A 1 279 ? 7.070 10.270 -14.875 1.00 90.25 279 LEU A O 1
ATOM 2091 N N . PRO A 1 280 ? 9.283 9.942 -14.519 1.00 87.19 280 PRO A N 1
ATOM 2092 C CA . PRO A 1 280 ? 9.241 9.894 -13.059 1.00 87.19 280 PRO A CA 1
ATOM 2093 C C . PRO A 1 280 ? 8.692 11.196 -12.468 1.00 87.19 280 PRO A C 1
ATOM 2095 O O . PRO A 1 280 ? 8.789 12.256 -13.099 1.00 87.19 280 PRO A O 1
ATOM 2098 N N . ASP A 1 281 ? 8.106 11.118 -11.271 1.00 71.62 281 ASP A N 1
ATOM 2099 C CA . ASP A 1 281 ? 7.527 12.293 -10.622 1.00 71.62 281 ASP A CA 1
ATOM 2100 C C . ASP A 1 281 ? 8.612 13.339 -10.310 1.00 71.62 281 ASP A C 1
ATOM 2102 O O . ASP A 1 281 ? 9.702 13.055 -9.822 1.00 71.62 281 ASP A O 1
ATOM 2106 N N . ALA A 1 282 ? 8.305 14.576 -10.695 1.00 58.53 282 ALA A N 1
ATOM 2107 C CA . ALA A 1 282 ? 9.279 15.585 -11.084 1.00 58.53 282 ALA A CA 1
ATOM 2108 C C . ALA A 1 282 ? 10.152 16.134 -9.938 1.00 58.53 282 ALA A C 1
ATOM 2110 O O . ALA A 1 282 ? 9.802 17.121 -9.280 1.00 58.53 282 ALA A O 1
ATOM 2111 N N . LEU A 1 283 ? 11.378 15.625 -9.825 1.00 58.12 283 LEU A N 1
ATOM 2112 C CA . LEU A 1 283 ? 12.524 16.489 -9.539 1.00 58.12 283 LEU A CA 1
ATOM 2113 C C . LEU A 1 283 ? 12.726 17.452 -10.726 1.00 58.12 283 LEU A C 1
ATOM 2115 O O . LEU A 1 283 ? 12.300 17.163 -11.851 1.00 58.12 283 LEU A O 1
ATOM 2119 N N . PRO A 1 284 ? 13.352 18.633 -10.551 1.00 64.50 284 PRO A N 1
ATOM 2120 C CA . PRO A 1 284 ? 13.765 19.388 -11.723 1.00 64.50 284 PRO A CA 1
ATOM 2121 C C . PRO A 1 284 ? 14.693 18.492 -12.558 1.00 64.50 284 PRO A C 1
ATOM 2123 O O . PRO A 1 284 ? 15.702 18.012 -12.043 1.00 64.50 284 PRO A O 1
ATOM 2126 N N . ASN A 1 285 ? 14.377 18.354 -13.851 1.00 75.94 285 ASN A N 1
ATOM 2127 C CA . ASN A 1 285 ? 15.174 17.684 -14.890 1.00 75.94 285 ASN A CA 1
ATOM 2128 C C . ASN A 1 285 ? 14.933 16.181 -15.135 1.00 75.94 285 ASN A C 1
ATOM 2130 O O . ASN A 1 285 ? 15.817 15.535 -15.702 1.00 75.94 285 ASN A O 1
ATOM 2134 N N . SER A 1 286 ? 13.753 15.638 -14.822 1.00 87.81 286 SER A N 1
ATOM 2135 C CA . SER A 1 286 ? 13.367 14.319 -15.346 1.00 87.81 286 SER A CA 1
ATOM 2136 C C . SER A 1 286 ? 13.313 14.334 -16.879 1.00 87.81 286 SER A C 1
ATOM 2138 O O . SER A 1 286 ? 12.892 15.326 -17.482 1.00 87.81 286 SER A O 1
ATOM 2140 N N . SER A 1 287 ? 13.758 13.259 -17.531 1.00 90.19 287 SER A N 1
ATOM 2141 C CA . SER A 1 287 ? 13.850 13.188 -18.996 1.00 90.19 287 SER A CA 1
ATOM 2142 C C . SER A 1 287 ? 13.779 11.760 -19.518 1.00 90.19 287 SER A C 1
ATOM 2144 O O . SER A 1 287 ? 14.052 10.798 -18.808 1.00 90.19 287 SER A O 1
ATOM 2146 N N . MET A 1 288 ? 13.463 11.644 -20.804 1.00 92.50 288 MET A N 1
ATOM 2147 C CA . MET A 1 288 ? 13.709 10.446 -21.595 1.00 92.50 288 MET A CA 1
ATOM 2148 C C . MET A 1 288 ? 15.167 10.425 -22.080 1.00 92.50 288 MET A C 1
ATOM 2150 O O . MET A 1 288 ? 15.805 11.479 -22.213 1.00 92.50 288 MET A O 1
ATOM 2154 N N . GLY A 1 289 ? 15.686 9.233 -22.347 1.00 93.81 289 GLY A N 1
ATOM 2155 C CA . GLY A 1 289 ? 16.972 9.023 -22.991 1.00 93.81 289 GLY A CA 1
A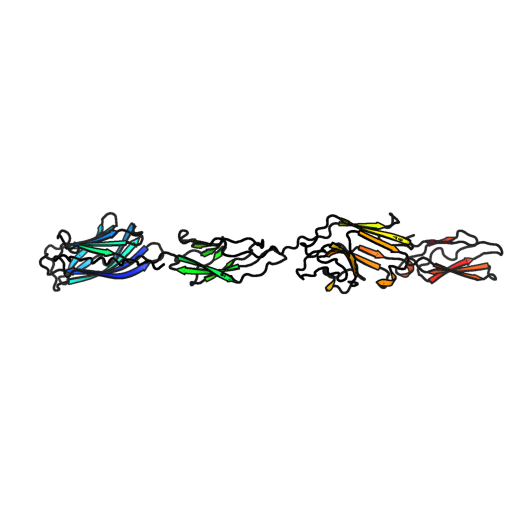TOM 2156 C C . GLY A 1 289 ? 17.184 7.581 -23.427 1.00 93.81 289 GLY A C 1
ATOM 2157 O O . GLY A 1 289 ? 16.263 6.764 -23.432 1.00 93.81 289 GLY A O 1
ATOM 2158 N N . TYR A 1 290 ? 18.429 7.272 -23.772 1.00 93.94 290 TYR A N 1
ATOM 2159 C CA . TYR A 1 290 ? 18.876 5.948 -24.184 1.00 93.94 290 TYR A CA 1
ATOM 2160 C C . TYR A 1 290 ? 20.135 5.576 -23.407 1.00 93.94 290 TYR A C 1
ATOM 2162 O O . TYR A 1 290 ? 21.161 6.250 -23.510 1.00 93.94 290 TYR A O 1
ATOM 2170 N N . ALA A 1 291 ? 20.058 4.505 -22.626 1.00 93.69 291 ALA A N 1
ATOM 2171 C CA . ALA A 1 291 ? 21.204 3.903 -21.965 1.00 93.69 291 ALA A CA 1
ATOM 2172 C C . ALA A 1 291 ? 21.990 3.060 -22.975 1.00 93.69 291 ALA A C 1
ATOM 2174 O O . ALA A 1 291 ? 21.404 2.248 -23.696 1.00 93.69 291 ALA A O 1
ATOM 2175 N N . LEU A 1 292 ? 23.307 3.260 -23.033 1.00 92.00 292 LEU A N 1
ATOM 2176 C CA . LEU A 1 292 ? 24.184 2.545 -23.956 1.00 92.00 292 LEU A CA 1
ATOM 2177 C C . LEU A 1 292 ? 24.796 1.315 -23.281 1.00 92.00 292 LEU A C 1
ATOM 2179 O O . LEU A 1 292 ? 25.311 1.388 -22.165 1.00 92.00 292 LEU A O 1
ATOM 2183 N N . TYR A 1 293 ? 24.753 0.183 -23.975 1.00 92.25 293 TYR A N 1
ATOM 2184 C CA . TYR A 1 293 ? 25.257 -1.096 -23.487 1.00 92.25 293 TYR A CA 1
ATOM 2185 C C . TYR A 1 293 ? 26.191 -1.763 -24.505 1.00 92.25 293 TYR A C 1
ATOM 2187 O O . TYR A 1 293 ? 25.991 -1.666 -25.717 1.00 92.25 293 TYR A O 1
ATOM 2195 N N . THR A 1 294 ? 27.208 -2.462 -23.997 1.00 90.44 294 THR A N 1
ATOM 2196 C CA . THR A 1 294 ? 28.229 -3.200 -24.772 1.00 90.44 294 THR A CA 1
ATOM 2197 C C . THR A 1 294 ? 27.881 -4.673 -24.989 1.00 90.44 294 THR A C 1
ATOM 2199 O O . THR A 1 294 ? 28.526 -5.357 -25.777 1.00 90.44 294 THR A O 1
ATOM 2202 N N . CYS A 1 295 ? 26.868 -5.166 -24.285 1.00 90.50 295 CYS A N 1
ATOM 2203 C CA . CYS A 1 295 ? 26.236 -6.465 -24.470 1.00 90.50 295 CYS A CA 1
ATOM 2204 C C . CYS A 1 295 ? 24.745 -6.348 -24.144 1.00 90.50 295 CYS A C 1
ATOM 2206 O O . CYS A 1 295 ? 24.311 -5.344 -23.579 1.00 90.50 295 CYS A O 1
ATOM 2208 N N . LEU A 1 296 ? 23.950 -7.359 -24.495 1.00 92.56 296 LEU A N 1
ATOM 2209 C CA . LEU A 1 296 ? 22.536 -7.385 -24.131 1.00 92.56 296 LEU A CA 1
ATOM 2210 C C . LEU A 1 296 ? 22.380 -7.217 -22.599 1.00 92.56 296 LEU A C 1
ATOM 2212 O O . LEU A 1 296 ? 22.990 -7.998 -21.861 1.00 92.56 296 LEU A O 1
ATOM 2216 N N . PRO A 1 297 ? 21.582 -6.243 -22.113 1.00 93.56 297 PRO A N 1
ATOM 2217 C CA . PRO A 1 297 ? 21.363 -6.040 -20.684 1.00 93.56 297 PRO A CA 1
ATOM 2218 C C . PRO A 1 297 ? 20.852 -7.310 -20.002 1.00 93.56 297 PRO A C 1
ATOM 2220 O O . PRO A 1 297 ? 20.012 -8.036 -20.539 1.00 93.56 297 PRO A O 1
ATOM 2223 N N . THR A 1 298 ? 21.348 -7.563 -18.797 1.00 93.12 298 THR A N 1
ATOM 2224 C CA . THR A 1 298 ? 21.005 -8.744 -17.986 1.00 93.12 298 THR A CA 1
ATOM 2225 C C . THR A 1 298 ? 20.165 -8.396 -16.764 1.00 93.12 298 THR A C 1
ATOM 2227 O O . THR A 1 298 ? 19.556 -9.274 -16.151 1.00 93.12 298 THR A O 1
ATOM 2230 N N . THR A 1 299 ? 20.108 -7.113 -16.423 1.00 90.75 299 THR A N 1
ATOM 2231 C CA . THR A 1 299 ? 19.345 -6.549 -15.319 1.00 90.75 299 THR A CA 1
ATOM 2232 C C . THR A 1 299 ? 18.444 -5.428 -15.829 1.00 90.75 299 THR A C 1
ATOM 2234 O O . THR A 1 299 ? 18.630 -4.883 -16.915 1.00 90.75 299 THR A O 1
ATOM 2237 N N . ASN A 1 300 ? 17.450 -5.070 -15.026 1.00 86.44 300 ASN A N 1
ATOM 2238 C CA . ASN A 1 300 ? 16.548 -3.952 -15.279 1.00 86.44 300 ASN A CA 1
ATOM 2239 C C . ASN A 1 300 ? 17.029 -2.652 -14.611 1.00 86.44 300 ASN A C 1
ATOM 2241 O O . ASN A 1 300 ? 16.205 -1.793 -14.312 1.00 86.44 300 ASN A O 1
ATOM 2245 N N . ASN A 1 301 ? 18.330 -2.524 -14.328 1.00 91.12 301 ASN A N 1
ATOM 2246 C CA . ASN A 1 301 ? 18.909 -1.330 -13.723 1.00 91.12 301 ASN A CA 1
ATOM 2247 C C . ASN A 1 301 ? 20.348 -1.097 -14.235 1.00 91.12 301 ASN A C 1
ATOM 2249 O O . ASN A 1 301 ? 21.228 -1.914 -13.941 1.00 91.12 301 ASN A O 1
ATOM 2253 N N . PRO A 1 302 ? 20.625 0.030 -14.926 1.00 92.75 302 PRO A N 1
ATOM 2254 C CA . PRO A 1 302 ? 21.950 0.327 -15.468 1.00 92.75 302 PRO A CA 1
ATOM 2255 C C . PRO A 1 302 ? 23.093 0.286 -14.446 1.00 92.75 302 PRO A C 1
ATOM 2257 O O . PRO A 1 302 ? 24.182 -0.174 -14.778 1.00 92.75 302 PRO A O 1
ATOM 2260 N N . THR A 1 303 ? 22.887 0.721 -13.196 1.00 89.50 303 THR A N 1
ATOM 2261 C CA . THR A 1 303 ? 23.973 0.754 -12.189 1.00 89.50 303 THR A CA 1
ATOM 2262 C C . THR A 1 303 ? 24.373 -0.622 -11.678 1.00 89.50 303 THR A C 1
ATOM 2264 O O . THR A 1 303 ? 25.466 -0.774 -11.130 1.00 89.50 303 THR A O 1
ATOM 2267 N N . THR A 1 304 ? 23.517 -1.627 -11.851 1.00 92.75 304 THR A N 1
ATOM 2268 C CA . THR A 1 304 ? 23.809 -3.011 -11.464 1.00 92.75 304 THR A CA 1
ATOM 2269 C C . THR A 1 304 ? 24.213 -3.890 -12.642 1.00 92.75 304 THR A C 1
ATOM 2271 O O . THR A 1 304 ? 24.606 -5.038 -12.427 1.00 92.75 304 THR A O 1
ATOM 2274 N N . ASP A 1 305 ? 24.131 -3.376 -13.872 1.00 93.88 305 ASP A N 1
ATOM 2275 C CA . ASP A 1 305 ? 24.416 -4.142 -15.078 1.00 93.88 305 ASP A CA 1
ATOM 2276 C C . ASP A 1 305 ? 25.880 -4.025 -15.509 1.00 93.88 305 ASP A C 1
ATOM 2278 O O . ASP A 1 305 ? 26.405 -2.936 -15.733 1.00 93.88 305 ASP A O 1
ATOM 2282 N N . VAL A 1 306 ? 26.543 -5.166 -15.694 1.00 92.75 306 VAL A N 1
ATOM 2283 C CA . VAL A 1 306 ? 27.934 -5.212 -16.167 1.00 92.75 306 VAL A CA 1
ATOM 2284 C C . VAL A 1 306 ? 28.078 -4.786 -17.632 1.00 92.75 306 VAL A C 1
ATOM 2286 O O . VAL A 1 306 ? 29.159 -4.362 -18.040 1.00 92.75 306 VAL A O 1
ATOM 2289 N N . CYS A 1 307 ? 27.010 -4.896 -18.425 1.00 92.00 307 CYS A N 1
ATOM 2290 C CA . CYS A 1 307 ? 26.995 -4.511 -19.833 1.00 92.00 307 CYS A CA 1
ATOM 2291 C C . CYS A 1 307 ? 26.803 -3.001 -20.029 1.00 92.00 307 CYS A C 1
ATOM 2293 O O . CYS A 1 307 ? 26.969 -2.518 -21.149 1.00 92.00 307 CYS A O 1
ATOM 2295 N N . PHE A 1 308 ? 26.435 -2.248 -18.986 1.00 92.25 308 PHE A N 1
ATOM 2296 C CA . PHE A 1 308 ? 26.198 -0.814 -19.110 1.00 92.25 308 PHE A CA 1
ATOM 2297 C C . PHE A 1 308 ? 27.509 -0.070 -19.385 1.00 92.25 308 PHE A C 1
ATOM 2299 O O . PHE A 1 308 ? 28.498 -0.217 -18.667 1.00 92.25 308 PHE A O 1
ATOM 2306 N N . SER A 1 309 ? 27.531 0.767 -20.424 1.00 89.31 309 SER A N 1
ATOM 2307 C CA . SER A 1 309 ? 28.748 1.471 -20.840 1.00 89.31 309 SER A CA 1
ATOM 2308 C C . SER A 1 309 ? 29.071 2.696 -19.976 1.00 89.31 309 SER A C 1
ATOM 2310 O O . SER A 1 309 ? 30.072 3.371 -20.225 1.00 89.31 309 SER A O 1
ATOM 2312 N N . GLY A 1 310 ? 28.207 3.041 -19.014 1.00 89.06 310 GLY A N 1
ATOM 2313 C CA . GLY A 1 310 ? 28.317 4.267 -18.219 1.00 89.06 310 GLY A CA 1
ATOM 2314 C C . GLY A 1 310 ? 27.847 5.528 -18.949 1.00 89.06 310 GLY A C 1
ATOM 2315 O O . GLY A 1 310 ? 28.136 6.630 -18.486 1.00 89.06 310 GLY A O 1
ATOM 2316 N N . GLN A 1 311 ? 27.179 5.393 -20.100 1.00 88.06 311 GLN A N 1
ATOM 2317 C CA . GLN A 1 311 ? 26.792 6.522 -20.947 1.00 88.06 311 GLN A CA 1
ATOM 2318 C C . GLN A 1 311 ? 25.293 6.537 -21.240 1.00 88.06 311 GLN A C 1
ATOM 2320 O O . GLN A 1 311 ? 24.668 5.498 -21.456 1.00 88.06 311 GLN A O 1
ATOM 2325 N N . TYR A 1 312 ? 24.754 7.753 -21.307 1.00 89.56 312 TYR A N 1
ATOM 2326 C CA . TYR A 1 312 ? 23.378 8.036 -21.688 1.00 89.56 312 TYR A CA 1
ATOM 2327 C C . TYR A 1 312 ? 23.351 9.019 -22.856 1.00 89.56 312 TYR A C 1
ATOM 2329 O O . TYR A 1 312 ? 24.133 9.973 -22.891 1.00 89.56 312 TYR A O 1
ATOM 2337 N N . ILE A 1 313 ? 22.409 8.824 -23.773 1.00 90.31 313 ILE A N 1
ATOM 2338 C CA . ILE A 1 313 ? 21.979 9.848 -24.727 1.00 90.31 313 ILE A CA 1
ATOM 2339 C C . ILE A 1 313 ? 20.698 10.461 -24.173 1.00 90.31 313 ILE A C 1
ATOM 2341 O O . ILE A 1 313 ? 19.733 9.745 -23.932 1.00 90.31 313 ILE A O 1
ATOM 2345 N N . ILE A 1 314 ? 20.694 11.771 -23.935 1.00 89.31 314 ILE A N 1
ATOM 2346 C CA . ILE A 1 314 ? 19.547 12.468 -23.346 1.00 89.31 314 ILE A CA 1
ATOM 2347 C C . ILE A 1 314 ? 18.653 13.031 -24.443 1.00 89.31 314 ILE A C 1
ATOM 2349 O O . ILE A 1 314 ? 19.140 13.676 -25.371 1.00 89.31 314 ILE A O 1
ATOM 2353 N N . GLY A 1 315 ? 17.349 12.843 -24.279 1.00 90.50 315 GLY A N 1
ATOM 2354 C CA . GLY A 1 315 ? 16.329 13.280 -25.218 1.00 90.50 315 GLY A CA 1
ATOM 2355 C C . GLY A 1 315 ? 15.432 12.124 -25.635 1.00 90.50 315 GLY A C 1
ATOM 2356 O O . GLY A 1 315 ? 15.763 10.951 -25.481 1.00 90.50 315 GLY A O 1
ATOM 2357 N N . ASP A 1 316 ? 14.275 12.464 -26.183 1.00 93.19 316 ASP A N 1
ATOM 2358 C CA . ASP A 1 316 ? 13.357 11.495 -26.777 1.00 93.19 316 ASP A CA 1
ATOM 2359 C C . ASP A 1 316 ? 13.770 11.071 -28.193 1.00 93.19 316 ASP A C 1
ATOM 2361 O O . ASP A 1 316 ? 13.227 10.101 -28.719 1.00 93.19 316 ASP A O 1
ATOM 2365 N N . ALA A 1 317 ? 14.782 11.714 -28.776 1.00 94.31 317 ALA A N 1
ATOM 2366 C CA . ALA A 1 317 ? 15.374 11.332 -30.047 1.00 94.31 317 ALA A CA 1
ATOM 2367 C C . ALA A 1 317 ? 16.893 11.144 -29.946 1.00 94.31 317 ALA A C 1
ATOM 2369 O O . ALA A 1 317 ? 17.580 11.877 -29.232 1.00 94.31 317 ALA A O 1
ATOM 2370 N N . ALA A 1 318 ? 17.417 10.175 -30.691 1.00 92.94 318 ALA A N 1
ATOM 2371 C CA . ALA A 1 318 ? 18.848 9.945 -30.859 1.00 92.94 318 ALA A CA 1
ATOM 2372 C C . ALA A 1 318 ? 19.153 9.671 -32.333 1.00 92.94 318 ALA A C 1
ATOM 2374 O O . ALA A 1 318 ? 18.354 9.044 -33.018 1.00 92.94 318 ALA A O 1
ATOM 2375 N N . SER A 1 319 ? 20.303 10.136 -32.812 1.00 92.12 319 SER A N 1
ATOM 2376 C CA . SER A 1 319 ? 20.751 9.917 -34.187 1.00 92.12 319 SER A CA 1
ATOM 2377 C C . SER A 1 319 ? 22.228 9.557 -34.186 1.00 92.12 319 SER A C 1
ATOM 2379 O O . SER A 1 319 ? 23.007 10.121 -33.410 1.00 92.12 319 SER A O 1
ATOM 2381 N N . SER A 1 320 ? 22.604 8.610 -35.034 1.00 90.56 320 SER A N 1
ATOM 2382 C CA . SER A 1 320 ? 23.983 8.173 -35.217 1.00 90.56 320 SER A CA 1
ATOM 2383 C C . SER A 1 320 ? 24.260 7.895 -36.688 1.00 90.56 320 SER A C 1
ATOM 2385 O O . SER A 1 320 ? 23.362 7.537 -37.449 1.00 90.56 320 SER A O 1
ATOM 2387 N N . VAL A 1 321 ? 25.520 8.058 -37.083 1.00 91.06 321 VAL A N 1
ATOM 2388 C CA . VAL A 1 321 ? 26.014 7.760 -38.428 1.00 91.06 321 VAL A CA 1
ATOM 2389 C C . VAL A 1 321 ? 27.145 6.756 -38.301 1.00 91.06 321 VAL A C 1
ATOM 2391 O O . VAL A 1 321 ? 28.043 6.927 -37.474 1.00 91.06 321 VAL A O 1
ATOM 2394 N N . ASN A 1 322 ? 27.142 5.727 -39.143 1.00 91.19 322 ASN A N 1
ATOM 2395 C CA . ASN A 1 322 ? 28.281 4.836 -39.265 1.00 91.19 322 ASN A CA 1
ATOM 2396 C C . ASN A 1 322 ? 29.396 5.475 -40.106 1.00 91.19 322 ASN A C 1
ATOM 2398 O O . ASN A 1 322 ? 29.585 5.155 -41.272 1.00 91.19 322 ASN A O 1
ATOM 2402 N N . ASP A 1 323 ? 30.157 6.387 -39.520 1.00 87.94 323 ASP A N 1
ATOM 2403 C CA . ASP A 1 323 ? 31.315 7.033 -40.154 1.00 87.94 323 ASP A CA 1
ATOM 2404 C C . ASP A 1 323 ? 32.658 6.510 -39.612 1.00 87.94 323 ASP A C 1
ATOM 2406 O O . ASP A 1 323 ? 33.720 7.094 -39.846 1.00 87.94 323 ASP A O 1
ATOM 2410 N N . GLY A 1 324 ? 32.618 5.409 -38.855 1.00 78.69 324 GLY A N 1
ATOM 2411 C CA . GLY A 1 324 ? 33.776 4.855 -38.161 1.00 78.69 324 GLY A CA 1
ATOM 2412 C C . GLY A 1 324 ? 34.243 5.675 -36.953 1.00 78.69 324 GLY A C 1
ATOM 2413 O O . GLY A 1 324 ? 35.302 5.368 -36.412 1.00 78.69 324 GLY A O 1
ATOM 2414 N N . THR A 1 325 ? 33.497 6.695 -36.507 1.00 73.69 325 THR A N 1
ATOM 2415 C CA . THR A 1 325 ? 33.814 7.495 -35.305 1.00 73.69 325 THR A CA 1
ATOM 2416 C C . THR A 1 325 ? 32.957 7.137 -34.094 1.00 73.69 325 THR A C 1
ATOM 2418 O O . THR A 1 325 ? 33.412 7.302 -32.961 1.00 73.69 325 THR A O 1
ATOM 2421 N N . PHE A 1 326 ? 31.759 6.590 -34.320 1.00 64.56 326 PHE A N 1
ATOM 2422 C CA . PHE A 1 326 ? 30.842 6.174 -33.257 1.00 64.56 326 PHE A CA 1
ATOM 2423 C C . PHE A 1 326 ? 31.209 4.795 -32.669 1.00 64.56 326 PHE A C 1
ATOM 2425 O O . PHE A 1 326 ? 31.305 4.628 -31.453 1.00 64.56 326 PHE A O 1
ATOM 2432 N N . ALA A 1 327 ? 31.522 3.824 -33.534 1.00 53.31 327 ALA A N 1
ATOM 2433 C CA . ALA A 1 327 ? 31.901 2.455 -33.165 1.00 53.31 327 ALA A CA 1
ATOM 2434 C C . ALA A 1 327 ? 33.203 2.306 -32.327 1.00 53.31 327 ALA A C 1
ATOM 2436 O O . ALA A 1 327 ? 33.245 1.430 -31.459 1.00 53.31 327 ALA A O 1
ATOM 2437 N N . PRO A 1 328 ? 34.262 3.136 -32.480 1.00 51.38 328 PRO A N 1
ATOM 2438 C CA . PRO A 1 328 ? 35.509 2.961 -31.724 1.00 51.38 328 PRO A CA 1
ATOM 2439 C C . PRO A 1 328 ? 35.445 3.351 -30.240 1.00 51.38 328 PRO A C 1
ATOM 2441 O O . PRO A 1 328 ? 36.384 3.047 -29.507 1.00 51.38 328 PRO A O 1
ATOM 2444 N N . ALA A 1 329 ? 34.398 4.047 -29.780 1.00 52.69 329 ALA A N 1
ATOM 2445 C CA . ALA A 1 329 ? 34.378 4.634 -28.435 1.00 52.69 329 ALA A CA 1
ATOM 2446 C C . ALA A 1 329 ? 33.765 3.726 -27.347 1.00 52.69 329 ALA A C 1
ATOM 2448 O O . ALA A 1 329 ? 33.997 3.967 -26.163 1.00 52.69 329 ALA A O 1
ATOM 2449 N N . ILE A 1 330 ? 33.003 2.690 -27.728 1.00 60.25 330 ILE A N 1
ATOM 2450 C CA . ILE A 1 330 ? 32.298 1.767 -26.804 1.00 60.25 330 ILE A CA 1
ATOM 2451 C C . ILE A 1 330 ? 32.515 0.278 -27.196 1.00 60.25 330 ILE A C 1
ATOM 2453 O O . ILE A 1 330 ? 32.064 -0.622 -26.498 1.00 60.25 330 ILE A O 1
ATOM 2457 N N . ALA A 1 331 ? 33.257 0.029 -28.286 1.00 53.75 331 ALA A N 1
ATOM 2458 C CA . ALA A 1 331 ? 33.448 -1.233 -29.009 1.00 53.75 331 ALA A CA 1
ATOM 2459 C C . ALA A 1 331 ? 33.299 -2.536 -28.192 1.00 53.75 331 ALA A C 1
ATOM 2461 O O . ALA A 1 331 ? 34.244 -3.032 -27.572 1.00 53.75 331 ALA A O 1
ATOM 2462 N N . SER A 1 332 ? 32.116 -3.146 -28.307 1.00 64.00 332 SER A N 1
ATOM 2463 C CA . SER A 1 332 ? 31.961 -4.599 -28.214 1.00 64.00 332 SER A CA 1
ATOM 2464 C C . SER A 1 332 ? 32.888 -5.284 -29.237 1.00 64.00 332 SER A C 1
ATOM 2466 O O . SER A 1 332 ? 33.119 -4.721 -30.313 1.00 64.00 332 SER A O 1
ATOM 2468 N N . PRO A 1 333 ? 33.406 -6.501 -28.972 1.00 71.06 333 PRO A N 1
ATOM 2469 C CA . PRO A 1 333 ? 34.272 -7.241 -29.899 1.00 71.06 333 PRO A CA 1
ATOM 2470 C C . PRO A 1 333 ? 33.714 -7.445 -31.323 1.00 71.06 333 PRO A C 1
ATOM 2472 O O . PRO A 1 333 ? 34.492 -7.764 -32.217 1.00 71.06 333 PRO A O 1
ATOM 2475 N N . ASN A 1 334 ? 32.409 -7.263 -31.547 1.00 82.31 334 ASN A N 1
ATOM 2476 C CA . ASN A 1 334 ? 31.725 -7.444 -32.834 1.00 82.31 334 ASN A CA 1
ATOM 2477 C C . ASN A 1 334 ? 31.116 -6.151 -33.425 1.00 82.31 334 ASN A C 1
ATOM 2479 O O . ASN A 1 334 ? 30.275 -6.237 -34.310 1.00 82.31 334 ASN A O 1
ATOM 2483 N N . GLN A 1 335 ? 31.501 -4.968 -32.927 1.00 85.69 335 GLN A N 1
ATOM 2484 C CA . GLN A 1 335 ? 30.951 -3.661 -33.345 1.00 85.69 335 GLN A CA 1
ATOM 2485 C C . GLN A 1 335 ? 29.434 -3.474 -33.108 1.00 85.69 335 GLN A C 1
ATOM 2487 O O . GLN A 1 335 ? 28.829 -2.545 -33.646 1.00 85.69 335 GLN A O 1
ATOM 2492 N N . THR A 1 336 ? 28.831 -4.306 -32.255 1.00 88.69 336 THR A N 1
ATOM 2493 C CA . THR A 1 336 ? 27.422 -4.201 -31.854 1.00 88.69 336 THR A CA 1
ATOM 2494 C C . THR A 1 336 ? 27.268 -3.466 -30.523 1.00 88.69 336 THR A C 1
ATOM 2496 O O . THR A 1 336 ? 28.034 -3.690 -29.585 1.00 88.69 336 THR A O 1
ATOM 2499 N N . ILE A 1 337 ? 26.256 -2.611 -30.416 1.00 90.62 337 ILE A N 1
ATOM 2500 C CA . ILE A 1 337 ? 25.818 -1.987 -29.163 1.00 90.62 337 ILE A CA 1
ATOM 2501 C C . ILE A 1 337 ? 24.320 -2.201 -28.958 1.00 90.62 337 ILE A C 1
ATOM 2503 O O . ILE A 1 337 ? 23.586 -2.485 -29.903 1.00 90.62 337 ILE A O 1
ATOM 2507 N N . TRP A 1 338 ? 23.862 -1.992 -27.728 1.00 92.81 338 TRP A N 1
ATOM 2508 C CA . TRP A 1 338 ? 22.441 -1.962 -27.401 1.00 92.81 338 TRP A CA 1
ATOM 2509 C C . TRP A 1 338 ? 22.068 -0.575 -26.890 1.00 92.81 338 TRP A C 1
ATOM 2511 O O . TRP A 1 338 ? 22.646 -0.081 -25.919 1.00 92.81 338 TRP A O 1
ATOM 2521 N N . MET A 1 339 ? 21.094 0.052 -27.544 1.00 93.62 339 MET A N 1
ATOM 2522 C CA . MET A 1 339 ? 20.460 1.282 -27.076 1.00 93.62 339 MET A CA 1
ATOM 2523 C C . MET A 1 339 ? 19.161 0.919 -26.374 1.00 93.62 339 MET A C 1
ATOM 2525 O O . MET A 1 339 ? 18.249 0.369 -26.989 1.00 93.62 339 MET A O 1
ATOM 2529 N N . VAL A 1 340 ? 19.068 1.212 -25.080 1.00 96.06 340 VAL A N 1
ATOM 2530 C CA . VAL A 1 340 ? 17.882 0.889 -24.284 1.00 96.06 340 VAL A CA 1
ATOM 2531 C C . VAL A 1 340 ? 17.158 2.180 -23.921 1.00 96.06 340 VAL A C 1
ATOM 2533 O O . VAL A 1 340 ? 17.734 2.992 -23.195 1.00 96.06 340 VAL A O 1
ATOM 2536 N N . PRO A 1 341 ? 15.916 2.392 -24.391 1.00 96.88 341 PRO A N 1
ATOM 2537 C CA . PRO A 1 341 ? 15.111 3.539 -23.984 1.00 96.88 341 PRO A CA 1
ATOM 2538 C C . PRO A 1 341 ? 14.974 3.558 -22.457 1.00 96.88 341 PRO A C 1
ATOM 2540 O O . PRO A 1 341 ? 14.727 2.510 -21.859 1.00 96.88 341 PRO A O 1
ATOM 2543 N N . ILE A 1 342 ? 15.145 4.713 -21.818 1.00 94.88 342 ILE A N 1
ATOM 2544 C CA . ILE A 1 342 ? 15.080 4.851 -20.360 1.00 94.88 342 ILE A CA 1
ATOM 2545 C C . ILE A 1 342 ? 14.464 6.191 -19.963 1.00 94.88 342 ILE A C 1
ATOM 2547 O O . ILE A 1 342 ? 14.805 7.233 -20.524 1.00 94.88 342 ILE A O 1
ATOM 2551 N N . THR A 1 343 ? 13.570 6.171 -18.980 1.00 93.25 343 THR A N 1
ATOM 2552 C CA . THR A 1 343 ? 13.136 7.387 -18.289 1.00 93.25 343 THR A CA 1
ATOM 2553 C C . THR A 1 343 ? 14.007 7.622 -17.063 1.00 93.25 343 THR A C 1
ATOM 2555 O O . THR A 1 343 ? 14.405 6.677 -16.400 1.00 93.25 343 THR A O 1
ATOM 2558 N N . MET A 1 344 ? 14.357 8.871 -16.786 1.00 89.12 344 MET A N 1
ATOM 2559 C CA . MET A 1 344 ? 15.338 9.242 -15.766 1.00 89.12 344 MET A CA 1
ATOM 2560 C C . MET A 1 344 ? 14.803 10.393 -14.932 1.00 89.12 344 MET A C 1
ATOM 2562 O O . MET A 1 344 ? 14.099 11.262 -15.455 1.00 89.12 344 MET A O 1
ATOM 2566 N N . ASP A 1 345 ? 15.180 10.432 -13.664 1.00 84.12 345 ASP A N 1
ATOM 2567 C CA . ASP A 1 345 ? 14.795 11.490 -12.738 1.00 84.12 345 ASP A CA 1
ATOM 2568 C C . ASP A 1 345 ? 15.687 12.743 -12.852 1.00 84.12 345 ASP A C 1
ATOM 2570 O O . ASP A 1 345 ? 15.197 13.858 -12.657 1.00 84.12 345 ASP A O 1
ATOM 2574 N N . MET A 1 346 ? 16.959 12.587 -13.249 1.00 79.06 346 MET A N 1
ATOM 2575 C CA . MET A 1 346 ? 17.924 13.679 -13.369 1.00 79.06 346 MET A CA 1
ATOM 2576 C C . MET A 1 346 ? 18.803 13.580 -14.625 1.00 79.06 346 MET A C 1
ATOM 2578 O O . MET A 1 346 ? 19.901 13.019 -14.642 1.00 79.06 346 MET A O 1
ATOM 2582 N N . ALA A 1 347 ? 18.382 14.276 -15.676 1.00 69.62 347 ALA A N 1
ATOM 2583 C CA . ALA A 1 347 ? 19.121 14.390 -16.931 1.00 69.62 347 ALA A CA 1
ATOM 2584 C C . ALA A 1 347 ? 19.837 15.747 -17.101 1.00 69.62 347 ALA A C 1
ATOM 2586 O O . ALA A 1 347 ? 19.848 16.326 -18.190 1.00 69.62 347 ALA A O 1
ATOM 2587 N N . ALA A 1 348 ? 20.428 16.286 -16.028 1.00 69.56 348 ALA A N 1
ATOM 2588 C CA . ALA A 1 348 ? 21.106 17.584 -16.052 1.00 69.56 348 ALA A CA 1
ATOM 2589 C C . ALA A 1 348 ? 22.643 17.445 -16.014 1.00 69.56 348 ALA A C 1
ATOM 2591 O O . ALA A 1 348 ? 23.190 16.900 -15.055 1.00 69.56 348 ALA A O 1
ATOM 2592 N N . PRO A 1 349 ? 23.388 18.004 -16.988 1.00 60.41 349 PRO A N 1
ATOM 2593 C CA . PRO A 1 349 ? 24.848 18.043 -16.919 1.00 60.41 349 PRO A CA 1
ATOM 2594 C C . PRO A 1 349 ? 25.333 18.738 -15.630 1.00 60.41 349 PRO A C 1
ATOM 2596 O O . PRO A 1 349 ? 24.762 19.764 -15.249 1.00 60.41 349 PRO A O 1
ATOM 2599 N N . PRO A 1 350 ? 26.408 18.264 -14.972 1.00 62.91 350 PRO A N 1
ATOM 2600 C CA . PRO A 1 350 ? 27.351 17.233 -15.415 1.00 62.91 350 PRO A CA 1
ATOM 2601 C C . PRO A 1 350 ? 27.064 15.822 -14.870 1.00 62.91 350 PRO A C 1
ATOM 2603 O O . PRO A 1 350 ? 27.882 14.931 -15.087 1.00 62.91 350 PRO A O 1
ATOM 2606 N N . ILE A 1 351 ? 25.965 15.619 -14.135 1.00 65.56 351 ILE A N 1
ATOM 2607 C CA . ILE A 1 351 ? 25.638 14.343 -13.488 1.00 65.56 351 ILE A CA 1
ATOM 2608 C C . ILE A 1 351 ? 24.348 13.821 -14.108 1.00 65.56 351 ILE A C 1
ATOM 2610 O O . ILE A 1 351 ? 23.264 14.306 -13.806 1.00 65.56 351 ILE A O 1
ATOM 2614 N N . PHE A 1 352 ? 24.488 12.821 -14.970 1.00 78.06 352 PHE A N 1
ATOM 2615 C CA . PHE A 1 352 ? 23.354 12.039 -15.439 1.00 78.06 352 PHE A CA 1
ATOM 2616 C C . PHE A 1 352 ? 23.123 10.913 -14.444 1.00 78.06 352 PHE A C 1
ATOM 2618 O O . PHE A 1 352 ? 24.010 10.081 -14.236 1.00 78.06 352 PHE A O 1
ATOM 2625 N N . ASN A 1 353 ? 21.959 10.919 -13.813 1.00 83.69 353 ASN A N 1
ATOM 2626 C CA . ASN A 1 353 ? 21.525 9.852 -12.936 1.00 83.69 353 ASN A CA 1
ATOM 2627 C C . ASN A 1 353 ? 20.102 9.466 -13.332 1.00 83.69 353 ASN A C 1
ATOM 2629 O O . ASN A 1 353 ? 19.274 10.336 -13.588 1.00 83.69 353 ASN A O 1
ATOM 2633 N N . HIS A 1 354 ? 19.864 8.166 -13.479 1.00 88.06 354 HIS A N 1
ATOM 2634 C CA . HIS A 1 354 ? 18.538 7.647 -13.788 1.00 88.06 354 HIS A CA 1
ATOM 2635 C C . HIS A 1 354 ? 17.670 7.487 -12.537 1.00 88.06 354 HIS A C 1
ATOM 2637 O O . HIS A 1 354 ? 16.460 7.363 -12.688 1.00 88.06 354 HIS A O 1
ATOM 2643 N N . ASP A 1 355 ? 18.298 7.488 -11.356 1.00 86.56 355 ASP A N 1
ATOM 2644 C CA . ASP A 1 355 ? 17.696 7.316 -10.031 1.00 86.56 355 ASP A CA 1
ATOM 2645 C C . ASP A 1 355 ? 18.522 8.094 -8.973 1.00 86.56 355 ASP A C 1
ATOM 2647 O O . ASP A 1 355 ? 19.356 7.552 -8.239 1.00 86.56 355 ASP A O 1
ATOM 2651 N N . ALA A 1 356 ? 18.416 9.421 -8.983 1.00 83.75 356 ALA A N 1
ATOM 2652 C CA . ALA A 1 356 ? 19.128 10.378 -8.136 1.00 83.75 356 ALA A CA 1
ATOM 2653 C C . ALA A 1 356 ? 18.645 10.450 -6.692 1.00 83.75 356 ALA A C 1
ATOM 2655 O O . ALA A 1 356 ? 19.478 10.701 -5.812 1.00 83.75 356 ALA A O 1
ATOM 2656 N N . ASP A 1 357 ? 17.361 10.241 -6.424 1.00 76.69 357 ASP A N 1
ATOM 2657 C CA . ASP A 1 357 ? 16.833 10.146 -5.059 1.00 76.69 357 ASP A CA 1
ATOM 2658 C C . ASP A 1 357 ? 16.797 8.709 -4.511 1.00 76.69 357 ASP A C 1
ATOM 2660 O O . ASP A 1 357 ? 16.660 8.530 -3.295 1.00 76.69 357 ASP A O 1
ATOM 2664 N N . GLY A 1 358 ? 17.059 7.707 -5.357 1.00 79.75 358 GLY A N 1
ATOM 2665 C CA . GLY A 1 358 ? 17.186 6.308 -4.957 1.00 79.75 358 GLY A CA 1
ATOM 2666 C C . GLY A 1 358 ? 15.842 5.656 -4.647 1.00 79.75 358 GLY A C 1
ATOM 2667 O O . GLY A 1 358 ? 15.804 4.685 -3.881 1.00 79.75 358 GLY A O 1
ATOM 2668 N N . ASP A 1 359 ? 14.748 6.208 -5.170 1.00 77.00 359 ASP A N 1
ATOM 2669 C CA . ASP A 1 359 ? 13.401 5.667 -5.016 1.00 77.00 359 ASP A CA 1
ATOM 2670 C C . ASP A 1 359 ? 13.096 4.541 -6.025 1.00 77.00 359 ASP A C 1
ATOM 2672 O O . ASP A 1 359 ? 12.095 3.830 -5.886 1.00 77.00 359 ASP A O 1
ATOM 2676 N N . GLY A 1 360 ? 13.993 4.318 -6.995 1.00 82.25 360 GLY A N 1
ATOM 2677 C CA . GLY A 1 360 ? 13.856 3.305 -8.037 1.00 82.25 360 GLY A CA 1
ATOM 2678 C C . GLY A 1 360 ? 12.850 3.684 -9.124 1.00 82.25 360 GLY A C 1
ATOM 2679 O O . GLY A 1 360 ? 12.411 2.808 -9.877 1.00 82.25 360 GLY A O 1
ATOM 2680 N N . CYS A 1 361 ? 12.459 4.956 -9.214 1.00 84.81 361 CYS A N 1
ATOM 2681 C CA . CYS A 1 361 ? 11.441 5.435 -10.132 1.00 84.81 361 CYS A CA 1
ATOM 2682 C C . CYS A 1 361 ? 12.021 5.725 -11.517 1.00 84.81 361 CYS A C 1
ATOM 2684 O O . CYS A 1 361 ? 12.238 6.863 -11.918 1.00 84.81 361 CYS A O 1
ATOM 2686 N N . PHE A 1 362 ? 12.229 4.666 -12.293 1.00 89.88 362 PHE A N 1
ATOM 2687 C CA . PHE A 1 362 ? 12.603 4.734 -13.703 1.00 89.88 362 PHE A CA 1
ATOM 2688 C C . PHE A 1 362 ? 12.051 3.522 -14.458 1.00 89.88 362 PHE A C 1
ATOM 2690 O O . PHE A 1 362 ? 11.726 2.488 -13.874 1.00 89.88 362 PHE A O 1
ATOM 2697 N N . ALA A 1 363 ? 11.942 3.628 -15.779 1.00 92.25 363 ALA A N 1
ATOM 2698 C CA . ALA A 1 363 ? 11.544 2.519 -16.636 1.00 92.25 363 ALA A CA 1
ATOM 2699 C C . ALA A 1 363 ? 12.577 2.303 -17.732 1.00 92.25 363 ALA A C 1
ATOM 2701 O O . ALA A 1 363 ? 13.125 3.259 -18.274 1.00 92.25 363 ALA A O 1
ATOM 2702 N N . MET A 1 364 ? 12.787 1.040 -18.098 1.00 93.75 364 MET A N 1
ATOM 2703 C CA . MET A 1 364 ? 13.597 0.638 -19.245 1.00 93.75 364 MET A CA 1
ATOM 2704 C C . MET A 1 364 ? 12.710 0.019 -20.325 1.00 93.75 364 MET A C 1
ATOM 2706 O O . MET A 1 364 ? 11.786 -0.740 -20.036 1.00 93.75 364 MET A O 1
ATOM 2710 N N . GLY A 1 365 ? 12.977 0.377 -21.576 1.00 93.94 365 GLY A N 1
ATOM 2711 C CA . GLY A 1 365 ? 12.307 -0.148 -22.758 1.00 93.94 365 GLY A CA 1
ATOM 2712 C C . GLY A 1 365 ? 12.969 -1.409 -23.303 1.00 93.94 365 GLY A C 1
ATOM 2713 O O . GLY A 1 365 ? 13.845 -2.012 -22.684 1.00 93.94 365 GLY A O 1
ATOM 2714 N N . THR A 1 366 ? 12.543 -1.800 -24.502 1.00 94.88 366 THR A N 1
ATOM 2715 C CA . THR A 1 366 ? 13.145 -2.934 -25.215 1.00 94.88 366 THR A CA 1
ATOM 2716 C C . THR A 1 366 ? 14.531 -2.536 -25.738 1.00 94.88 366 THR A C 1
ATOM 2718 O O . THR A 1 366 ? 14.633 -1.483 -26.370 1.00 94.88 366 THR A O 1
ATOM 2721 N N . PRO A 1 367 ? 15.591 -3.333 -25.501 1.00 95.56 367 PRO A N 1
ATOM 2722 C CA . PRO A 1 367 ? 16.906 -3.079 -26.082 1.00 95.56 367 PRO A CA 1
ATOM 2723 C C . PRO A 1 367 ? 16.870 -3.107 -27.613 1.00 95.56 367 PRO A C 1
ATOM 2725 O O . PRO A 1 367 ? 16.337 -4.047 -28.200 1.00 95.56 367 PRO A O 1
ATOM 2728 N N . ILE A 1 368 ? 17.471 -2.102 -28.247 1.00 94.88 368 ILE A N 1
ATOM 2729 C CA . ILE A 1 368 ? 17.630 -2.005 -29.701 1.00 94.88 368 ILE A CA 1
ATOM 2730 C C . ILE A 1 368 ? 19.082 -2.345 -30.025 1.00 94.88 368 ILE A C 1
ATOM 2732 O O . ILE A 1 368 ? 19.993 -1.616 -29.632 1.00 94.88 368 ILE A O 1
ATOM 2736 N N . GLU A 1 369 ? 19.287 -3.478 -30.687 1.00 93.62 369 GLU A N 1
ATOM 2737 C CA . GLU A 1 369 ? 20.596 -3.952 -31.138 1.00 93.62 369 GLU A CA 1
ATOM 2738 C C . GLU A 1 369 ? 21.000 -3.215 -32.417 1.00 93.62 369 GLU A C 1
ATOM 2740 O O . GLU A 1 369 ? 20.207 -3.140 -33.349 1.00 93.62 369 GLU A O 1
ATOM 2745 N N . ILE A 1 370 ? 22.203 -2.638 -32.448 1.00 92.31 370 ILE A N 1
ATOM 2746 C CA . ILE A 1 370 ? 22.708 -1.866 -33.591 1.00 92.31 370 ILE A CA 1
ATOM 2747 C C . ILE A 1 370 ? 24.147 -2.286 -33.857 1.00 92.31 370 ILE A C 1
ATOM 2749 O O . ILE A 1 370 ? 24.992 -2.214 -32.961 1.00 92.31 370 ILE A O 1
ATOM 2753 N N . THR A 1 371 ? 24.436 -2.679 -35.092 1.00 91.25 371 THR A N 1
ATOM 2754 C CA . THR A 1 371 ? 25.778 -3.074 -35.531 1.00 91.25 371 THR A CA 1
ATOM 2755 C C . THR A 1 371 ? 26.312 -2.051 -36.516 1.00 91.25 371 THR A C 1
ATOM 2757 O O . THR A 1 371 ? 25.632 -1.692 -37.465 1.00 91.25 371 THR A O 1
ATOM 2760 N N . TYR A 1 372 ? 27.536 -1.581 -36.308 1.00 91.06 372 TYR A N 1
ATOM 2761 C CA . TYR A 1 372 ? 28.206 -0.646 -37.211 1.00 91.06 372 TYR A CA 1
ATOM 2762 C C . TYR A 1 372 ? 29.262 -1.433 -37.973 1.00 91.06 372 TYR A C 1
ATOM 2764 O O . TYR A 1 372 ? 30.087 -2.048 -37.321 1.00 91.06 372 TYR A O 1
ATOM 2772 N N . LEU A 1 373 ? 29.240 -1.467 -39.306 1.00 90.44 373 LEU A N 1
ATOM 2773 C CA . LEU A 1 373 ? 30.232 -2.209 -40.091 1.00 90.44 373 LEU A CA 1
ATOM 2774 C C . LEU A 1 373 ? 31.376 -1.310 -40.567 1.00 90.44 373 LEU A C 1
ATOM 2776 O O . LEU A 1 373 ? 31.165 -0.185 -41.025 1.00 90.44 373 LEU A O 1
ATOM 2780 N N . ASN A 1 374 ? 32.598 -1.835 -40.561 1.00 88.38 374 ASN A N 1
ATOM 2781 C CA . ASN A 1 374 ? 33.703 -1.213 -41.285 1.00 88.38 374 ASN A CA 1
ATOM 2782 C C . ASN A 1 374 ? 33.432 -1.219 -42.804 1.00 88.38 374 ASN A C 1
ATOM 2784 O O . ASN A 1 374 ? 32.816 -2.154 -43.317 1.00 88.38 374 ASN A O 1
ATOM 2788 N N . PRO A 1 375 ? 33.948 -0.244 -43.571 1.00 90.56 375 PRO A N 1
ATOM 2789 C CA . PRO A 1 375 ? 33.786 -0.243 -45.021 1.00 90.56 375 PRO A CA 1
ATOM 2790 C C . PRO A 1 375 ? 34.510 -1.430 -45.673 1.00 90.56 375 PRO A C 1
ATOM 2792 O O . PRO A 1 375 ? 35.626 -1.783 -45.278 1.00 90.56 375 PRO A O 1
ATOM 2795 N N . ILE A 1 376 ? 33.921 -1.992 -46.735 1.00 92.06 376 ILE A N 1
ATOM 2796 C CA . ILE A 1 376 ? 34.613 -2.969 -47.582 1.00 92.06 376 ILE A CA 1
ATOM 2797 C C . ILE A 1 376 ? 35.790 -2.272 -48.270 1.00 92.06 376 ILE A C 1
ATOM 2799 O O . ILE A 1 376 ? 35.649 -1.263 -48.964 1.00 92.06 376 ILE A O 1
ATOM 2803 N N . THR A 1 377 ? 36.976 -2.832 -48.083 1.00 92.56 377 THR A N 1
ATOM 2804 C CA . THR A 1 377 ? 38.229 -2.336 -48.641 1.00 92.56 377 THR A CA 1
ATOM 2805 C C . THR A 1 377 ? 38.878 -3.409 -49.495 1.00 92.56 377 THR A C 1
ATOM 2807 O O . THR A 1 377 ? 38.803 -4.604 -49.207 1.00 92.56 377 THR A O 1
ATOM 2810 N N . THR A 1 378 ? 39.543 -2.974 -50.564 1.00 93.75 378 THR A N 1
ATOM 2811 C CA . THR A 1 378 ? 40.281 -3.871 -51.450 1.00 93.75 378 THR A CA 1
ATOM 2812 C C . THR A 1 378 ? 41.727 -3.443 -51.583 1.00 93.75 378 THR A C 1
ATOM 2814 O O . THR A 1 378 ? 42.016 -2.254 -51.732 1.00 93.75 378 THR A O 1
ATOM 2817 N N . SER A 1 379 ? 42.632 -4.411 -51.642 1.00 92.94 379 SER A N 1
ATOM 2818 C CA . SER A 1 379 ? 43.993 -4.200 -52.135 1.00 92.94 379 SER A CA 1
ATOM 2819 C C . SER A 1 379 ? 44.271 -5.162 -53.279 1.00 92.94 379 SER A C 1
ATOM 2821 O O . SER A 1 379 ? 43.713 -6.255 -53.322 1.00 92.94 379 SER A O 1
ATOM 2823 N N . SER A 1 380 ? 45.093 -4.756 -54.244 1.00 91.31 380 SER A N 1
ATOM 2824 C CA . SER A 1 380 ? 45.362 -5.581 -55.420 1.00 91.31 380 SER A CA 1
ATOM 2825 C C . SER A 1 380 ? 46.844 -5.658 -55.744 1.00 91.31 380 SER A C 1
ATOM 2827 O O . SER A 1 380 ? 47.540 -4.642 -55.736 1.00 91.31 380 SER A O 1
ATOM 2829 N N . VAL A 1 381 ? 47.308 -6.856 -56.093 1.00 90.38 381 VAL A N 1
ATOM 2830 C CA . VAL A 1 381 ? 48.684 -7.127 -56.516 1.00 90.38 381 VAL A CA 1
ATOM 2831 C C . VAL A 1 381 ? 48.664 -7.705 -57.927 1.00 90.38 381 VAL A C 1
ATOM 2833 O O . VAL A 1 381 ? 48.025 -8.726 -58.183 1.00 90.38 381 VAL A O 1
ATOM 2836 N N . SER A 1 382 ? 49.362 -7.046 -58.853 1.00 88.50 382 SER A N 1
ATOM 2837 C CA . SER A 1 382 ? 49.446 -7.472 -60.252 1.00 88.50 382 SER A CA 1
ATOM 2838 C C . SER A 1 382 ? 50.617 -8.419 -60.506 1.00 88.50 382 SER A C 1
ATOM 2840 O O . SER A 1 382 ? 51.753 -8.090 -60.160 1.00 88.50 382 SER A O 1
ATOM 2842 N N . ASP A 1 383 ? 50.364 -9.512 -61.222 1.00 86.94 383 ASP A N 1
ATOM 2843 C CA . ASP A 1 383 ? 51.380 -10.351 -61.857 1.00 86.94 383 ASP A CA 1
ATOM 2844 C C . ASP A 1 383 ? 51.278 -10.203 -63.382 1.00 86.94 383 ASP A C 1
ATOM 2846 O O . ASP A 1 383 ? 50.571 -10.935 -64.082 1.00 86.94 383 ASP A O 1
ATOM 2850 N N . CYS A 1 384 ? 52.008 -9.217 -63.904 1.00 80.00 384 CYS A N 1
ATOM 2851 C CA . CYS A 1 384 ? 52.032 -8.913 -65.334 1.00 80.00 384 CYS A CA 1
ATOM 2852 C C . CYS A 1 384 ? 52.684 -10.027 -66.172 1.00 80.00 384 CYS A C 1
ATOM 2854 O O . CYS A 1 384 ? 52.459 -10.080 -67.379 1.00 80.00 384 CYS A O 1
ATOM 2856 N N . GLY A 1 385 ? 53.500 -10.898 -65.563 1.00 78.69 385 GLY A N 1
ATOM 2857 C CA . GLY A 1 385 ? 54.139 -12.021 -66.253 1.00 78.69 385 GLY A CA 1
ATOM 2858 C C . GLY A 1 385 ? 53.167 -13.168 -66.523 1.00 78.69 385 GLY A C 1
ATOM 2859 O O . GLY A 1 385 ? 53.295 -13.849 -67.540 1.00 78.69 385 GLY A O 1
ATOM 2860 N N . ALA A 1 386 ? 52.181 -13.347 -65.640 1.00 82.81 386 ALA A N 1
ATOM 2861 C CA . ALA A 1 386 ? 51.134 -14.360 -65.758 1.00 82.81 386 ALA A CA 1
ATOM 2862 C C . ALA A 1 386 ? 49.802 -13.831 -66.330 1.00 82.81 386 ALA A C 1
ATOM 2864 O O . ALA A 1 386 ? 48.911 -14.633 -66.603 1.00 82.81 386 ALA A O 1
ATOM 2865 N N . GLY A 1 387 ? 49.650 -12.513 -66.512 1.00 86.62 387 GLY A N 1
ATOM 2866 C CA . GLY A 1 387 ? 48.388 -11.902 -66.955 1.00 86.62 387 GLY A CA 1
ATOM 2867 C C . GLY A 1 387 ? 47.287 -11.978 -65.892 1.00 86.62 387 GLY A C 1
ATOM 2868 O O . GLY A 1 387 ? 46.111 -12.136 -66.225 1.00 86.62 387 GLY A O 1
ATOM 2869 N N . ASN A 1 388 ? 47.675 -11.907 -64.614 1.00 92.12 388 ASN A N 1
ATOM 2870 C CA . ASN A 1 388 ? 46.788 -12.090 -63.469 1.00 92.12 388 ASN A CA 1
ATOM 2871 C C . ASN A 1 388 ? 46.850 -10.890 -62.516 1.00 92.12 388 ASN A C 1
ATOM 2873 O O . ASN A 1 388 ? 47.880 -10.225 -62.396 1.00 92.12 388 ASN A O 1
ATOM 2877 N N . MET A 1 389 ? 45.782 -10.654 -61.760 1.00 92.25 389 MET A N 1
ATOM 2878 C CA . MET A 1 389 ? 45.835 -9.787 -60.585 1.00 92.25 389 MET A CA 1
ATOM 2879 C C . MET A 1 389 ? 45.007 -10.358 -59.436 1.00 92.25 389 MET A C 1
ATOM 2881 O O . MET A 1 389 ? 43.890 -10.834 -59.621 1.00 92.25 389 MET A O 1
ATOM 2885 N N . SER A 1 390 ? 45.622 -10.375 -58.256 1.00 93.50 390 SER A N 1
ATOM 2886 C CA . SER A 1 390 ? 45.026 -10.855 -57.013 1.00 93.50 390 SER A CA 1
ATOM 2887 C C . SER A 1 390 ? 44.401 -9.674 -56.296 1.00 93.50 390 SER A C 1
ATOM 2889 O O . SER A 1 390 ? 45.097 -8.692 -56.050 1.00 93.50 390 SER A O 1
ATOM 2891 N N . VAL A 1 391 ? 43.122 -9.773 -55.953 1.00 94.12 391 VAL A N 1
ATOM 2892 C CA . VAL A 1 391 ? 42.384 -8.781 -55.167 1.00 94.12 391 VAL A CA 1
ATOM 2893 C C . VAL A 1 391 ? 42.089 -9.379 -53.803 1.00 94.12 391 VAL A C 1
ATOM 2895 O O . VAL A 1 391 ? 41.413 -10.399 -53.708 1.00 94.12 391 VAL A O 1
ATOM 2898 N N . ASN A 1 392 ? 42.607 -8.751 -52.756 1.00 94.31 392 ASN A N 1
ATOM 2899 C CA . ASN A 1 392 ? 42.297 -9.047 -51.366 1.00 94.31 392 ASN A CA 1
ATOM 2900 C C . ASN A 1 392 ? 41.130 -8.168 -50.919 1.00 94.31 392 ASN A C 1
ATOM 2902 O O . ASN A 1 392 ? 41.139 -6.968 -51.203 1.00 94.31 392 ASN A O 1
ATOM 2906 N N . VAL A 1 393 ? 40.166 -8.755 -50.214 1.00 95.25 393 VAL A N 1
ATOM 2907 C CA . VAL A 1 393 ? 38.948 -8.092 -49.729 1.00 95.25 393 VAL A CA 1
ATOM 2908 C C . VAL A 1 393 ? 38.899 -8.191 -48.206 1.00 95.25 393 VAL A C 1
ATOM 2910 O O . VAL A 1 393 ? 39.149 -9.259 -47.649 1.00 95.25 393 VAL A O 1
ATOM 2913 N N . SER A 1 394 ? 38.604 -7.086 -47.530 1.00 93.69 394 SER A N 1
ATOM 2914 C CA . SER A 1 394 ? 38.452 -6.993 -46.071 1.00 93.69 394 SER A CA 1
ATOM 2915 C C . SER A 1 394 ? 37.353 -5.995 -45.703 1.00 93.69 394 SER A C 1
ATOM 2917 O O . SER A 1 394 ? 36.987 -5.171 -46.536 1.00 93.69 394 SER A O 1
ATOM 2919 N N . GLY A 1 395 ? 36.868 -6.016 -44.460 1.00 91.81 395 GLY A N 1
ATOM 2920 C CA . GLY A 1 395 ? 35.816 -5.103 -43.981 1.00 91.81 395 GLY A CA 1
ATOM 2921 C C . GLY A 1 395 ? 34.403 -5.676 -44.106 1.00 91.81 395 GLY A C 1
ATOM 2922 O O . GLY A 1 395 ? 34.240 -6.859 -44.389 1.00 91.81 395 GLY A O 1
ATOM 2923 N N . GLY A 1 396 ? 33.372 -4.853 -43.938 1.00 90.94 396 GLY A N 1
ATOM 2924 C CA . GLY A 1 396 ? 31.973 -5.277 -44.050 1.00 90.94 396 GLY A CA 1
ATOM 2925 C C . GLY A 1 396 ? 31.561 -6.335 -43.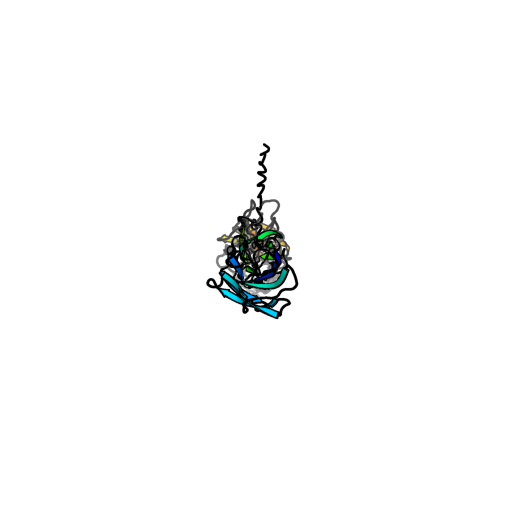023 1.00 90.94 396 GLY A C 1
ATOM 2926 O O . GLY A 1 396 ? 32.243 -6.583 -42.025 1.00 90.94 396 GLY A O 1
ATOM 2927 N N . PHE A 1 397 ? 30.436 -6.989 -43.285 1.00 91.06 397 PHE A N 1
ATOM 2928 C CA . PHE A 1 397 ? 29.846 -8.000 -42.408 1.00 91.06 397 PHE A CA 1
ATOM 2929 C C . PHE A 1 397 ? 30.757 -9.217 -42.150 1.00 91.06 397 PHE A C 1
ATOM 2931 O O . PHE A 1 397 ? 30.897 -9.606 -40.983 1.00 91.06 397 PHE A O 1
ATOM 2938 N N . PRO A 1 398 ? 31.471 -9.777 -43.158 1.00 92.50 398 PRO A N 1
ATOM 2939 C CA . PRO A 1 398 ? 32.356 -10.933 -42.961 1.00 92.50 398 PRO A CA 1
ATOM 2940 C C . PRO A 1 398 ? 33.607 -10.662 -42.107 1.00 92.50 398 PRO A C 1
ATOM 2942 O O . PRO A 1 398 ? 34.423 -11.565 -41.902 1.00 92.50 398 PRO A O 1
ATOM 2945 N N . GLU A 1 399 ? 33.823 -9.424 -41.648 1.00 90.06 399 GLU A N 1
ATOM 2946 C CA . GLU A 1 399 ? 34.878 -9.107 -40.681 1.00 90.06 399 GLU A CA 1
ATOM 2947 C C . GLU A 1 399 ? 34.518 -9.544 -39.255 1.00 90.06 399 GLU A C 1
ATOM 2949 O O . GLU A 1 399 ? 35.399 -9.997 -38.522 1.00 90.06 399 GLU A O 1
ATOM 2954 N N . PHE A 1 400 ? 33.240 -9.459 -38.875 1.00 88.12 400 PHE A N 1
ATOM 2955 C CA . PHE A 1 400 ? 32.781 -9.709 -37.501 1.00 88.12 400 PHE A CA 1
ATOM 2956 C C . PHE A 1 400 ? 31.875 -10.931 -37.381 1.00 88.12 400 PHE A C 1
ATOM 2958 O O . PHE A 1 400 ? 31.822 -11.560 -36.321 1.00 88.12 400 PHE A O 1
ATOM 2965 N N . PHE A 1 401 ? 31.192 -11.288 -38.466 1.00 90.06 401 PHE A N 1
ATOM 2966 C CA . PHE A 1 401 ? 30.183 -12.337 -38.490 1.00 90.06 401 PHE A CA 1
ATOM 2967 C C . PHE A 1 401 ? 30.463 -13.345 -39.604 1.00 90.06 401 PHE A C 1
ATOM 2969 O O . PHE A 1 401 ? 31.320 -13.152 -40.466 1.00 90.06 401 PHE A O 1
ATOM 2976 N N . ILE A 1 402 ? 29.752 -14.469 -39.561 1.00 91.06 402 ILE A N 1
ATOM 2977 C CA . ILE A 1 402 ? 29.816 -15.470 -40.626 1.00 91.06 402 ILE A CA 1
ATOM 2978 C C . ILE A 1 402 ? 28.984 -14.945 -41.795 1.00 91.06 402 ILE A C 1
ATOM 2980 O O . ILE A 1 402 ? 27.776 -14.797 -41.645 1.00 91.06 402 ILE A O 1
ATOM 2984 N N . GLY A 1 403 ? 29.626 -14.707 -42.935 1.00 91.06 403 GLY A N 1
ATOM 2985 C CA . GLY A 1 403 ? 28.979 -14.253 -44.163 1.00 91.06 403 GLY A CA 1
ATOM 2986 C C . GLY A 1 403 ? 29.944 -14.272 -45.347 1.00 91.06 403 GLY A C 1
ATOM 2987 O O . GLY A 1 403 ? 31.148 -14.497 -45.180 1.00 91.06 403 GLY A O 1
ATOM 2988 N N . ASP A 1 404 ? 29.408 -14.018 -46.538 1.00 94.00 404 ASP A N 1
ATOM 2989 C CA . ASP A 1 404 ? 30.162 -14.024 -47.790 1.00 94.00 404 ASP A CA 1
ATOM 2990 C C . ASP A 1 404 ? 30.222 -12.625 -48.420 1.00 94.00 404 ASP A C 1
ATOM 2992 O O . ASP A 1 404 ? 29.232 -11.898 -48.471 1.00 94.00 404 ASP A O 1
ATOM 2996 N N . TYR A 1 405 ? 31.368 -12.282 -49.008 1.00 95.44 405 TYR A N 1
ATOM 2997 C CA . TYR A 1 405 ? 31.408 -11.281 -50.070 1.00 95.44 405 TYR A CA 1
ATOM 2998 C C . TYR A 1 405 ? 30.970 -11.942 -51.376 1.00 95.44 405 TYR A C 1
ATOM 3000 O O . TYR A 1 405 ? 31.539 -12.962 -51.775 1.00 95.44 405 TYR A O 1
ATOM 3008 N N . ASN A 1 406 ? 30.027 -11.330 -52.083 1.00 95.06 406 ASN A N 1
ATOM 3009 C CA . ASN A 1 406 ? 29.616 -11.699 -53.431 1.00 95.06 406 ASN A CA 1
ATOM 3010 C C . ASN A 1 406 ? 30.322 -10.801 -54.450 1.00 95.06 406 ASN A C 1
ATOM 3012 O O . ASN A 1 406 ? 30.195 -9.577 -54.432 1.00 95.06 406 ASN A O 1
ATOM 3016 N N . LEU A 1 407 ? 31.078 -11.418 -55.356 1.00 95.38 407 LEU A N 1
ATOM 3017 C CA . LEU A 1 407 ? 31.920 -10.732 -56.327 1.00 95.38 407 LEU A CA 1
ATOM 3018 C C . LEU A 1 407 ? 31.354 -10.894 -57.733 1.00 95.38 407 LEU A C 1
ATOM 3020 O O . LEU A 1 407 ? 31.196 -12.006 -58.242 1.00 95.38 407 LEU A O 1
ATOM 3024 N N . THR A 1 408 ? 31.146 -9.768 -58.407 1.00 95.00 408 THR A N 1
ATOM 3025 C CA . THR A 1 408 ? 30.784 -9.717 -59.824 1.00 95.00 408 THR A CA 1
ATOM 3026 C C . THR A 1 408 ? 31.920 -9.081 -60.614 1.00 95.00 408 THR A C 1
ATOM 3028 O O . THR A 1 408 ? 32.274 -7.923 -60.382 1.00 95.00 408 THR A O 1
ATOM 3031 N N . ASN A 1 409 ? 32.489 -9.818 -61.575 1.00 93.56 409 ASN A N 1
ATOM 3032 C CA . ASN A 1 409 ? 33.430 -9.224 -62.523 1.00 93.56 409 ASN A CA 1
ATOM 3033 C C . ASN A 1 409 ? 32.670 -8.307 -63.478 1.00 93.56 409 ASN A C 1
ATOM 3035 O O . ASN A 1 409 ? 31.773 -8.760 -64.189 1.00 93.56 409 ASN A O 1
ATOM 3039 N N . THR A 1 410 ? 33.046 -7.037 -63.514 1.00 94.31 410 THR A N 1
ATOM 3040 C CA . THR A 1 410 ? 32.455 -6.039 -64.414 1.00 94.31 410 THR A CA 1
ATOM 3041 C C . THR A 1 410 ? 33.435 -5.580 -65.493 1.00 94.31 410 THR A C 1
ATOM 3043 O O . THR A 1 410 ? 33.060 -4.783 -66.352 1.00 94.31 410 THR A O 1
ATOM 3046 N N . GLY A 1 411 ? 34.673 -6.085 -65.466 1.00 92.38 411 GLY A N 1
ATOM 3047 C CA . GLY A 1 411 ? 35.737 -5.735 -66.402 1.00 92.38 411 GLY A CA 1
ATOM 3048 C C . GLY A 1 411 ? 36.281 -6.937 -67.173 1.00 92.38 411 GLY A C 1
ATOM 3049 O O . GLY A 1 411 ? 35.599 -7.938 -67.386 1.00 92.38 411 GLY A O 1
ATOM 3050 N N . SER A 1 412 ? 37.530 -6.819 -67.620 1.00 92.31 412 SER A N 1
ATOM 3051 C CA . SER A 1 412 ? 38.220 -7.868 -68.383 1.00 92.31 412 SER A CA 1
ATOM 3052 C C . SER A 1 412 ? 38.673 -9.029 -67.486 1.00 92.31 412 SER A C 1
ATOM 3054 O O . SER A 1 412 ? 38.756 -8.902 -66.263 1.00 92.31 412 SER A O 1
ATOM 3056 N N . GLY A 1 413 ? 39.002 -10.166 -68.099 1.00 92.44 413 GLY A N 1
ATOM 3057 C CA . GLY A 1 413 ? 39.506 -11.351 -67.401 1.00 92.44 413 GLY A CA 1
ATOM 3058 C C . GLY A 1 413 ? 38.421 -12.245 -66.787 1.00 92.44 413 GLY A C 1
ATOM 3059 O O . GLY A 1 413 ? 37.227 -12.089 -67.036 1.00 92.44 413 GLY A O 1
ATOM 3060 N N . THR A 1 414 ? 38.846 -13.246 -66.017 1.00 93.94 414 THR A N 1
ATOM 3061 C CA . THR A 1 414 ? 37.982 -14.258 -65.382 1.00 93.94 414 THR A CA 1
ATOM 3062 C C . THR A 1 414 ? 38.321 -14.403 -63.903 1.00 93.94 414 THR A C 1
ATOM 3064 O O . THR A 1 414 ? 39.493 -14.580 -63.561 1.00 93.94 414 THR A O 1
ATOM 3067 N N . LEU A 1 415 ? 37.301 -14.359 -63.040 1.00 95.94 415 LEU A N 1
ATOM 3068 C CA . LEU A 1 415 ? 37.453 -14.560 -61.599 1.00 95.94 415 LEU A CA 1
ATOM 3069 C C . LEU A 1 415 ? 37.713 -16.024 -61.246 1.00 95.94 415 LEU A C 1
ATOM 3071 O O . LEU A 1 415 ? 37.064 -16.921 -61.779 1.00 95.94 415 LEU A O 1
ATOM 3075 N N . SER A 1 416 ? 38.611 -16.253 -60.288 1.00 95.44 416 SER A N 1
ATOM 3076 C CA . SER A 1 416 ? 38.866 -17.579 -59.718 1.00 95.44 416 SER A CA 1
ATOM 3077 C C . SER A 1 416 ? 37.731 -18.078 -58.821 1.00 95.44 416 SER A C 1
ATOM 3079 O O . SER A 1 416 ? 37.582 -19.283 -58.647 1.00 95.44 416 SER A O 1
ATOM 3081 N N . ALA A 1 417 ? 36.956 -17.161 -58.241 1.00 95.19 417 ALA A N 1
ATOM 3082 C CA . ALA A 1 417 ? 35.791 -17.433 -57.409 1.00 95.19 417 ALA A CA 1
ATOM 3083 C C . ALA A 1 417 ? 34.833 -16.236 -57.466 1.00 95.19 417 ALA A C 1
ATOM 3085 O O . ALA A 1 417 ? 35.267 -15.099 -57.639 1.00 95.19 417 ALA A O 1
ATOM 3086 N N . THR A 1 418 ? 33.536 -16.486 -57.317 1.00 94.75 418 THR A N 1
ATOM 3087 C CA . THR A 1 418 ? 32.513 -15.431 -57.216 1.00 94.75 418 THR A CA 1
ATOM 3088 C C . THR A 1 418 ? 32.143 -15.115 -55.771 1.00 94.75 418 THR A C 1
ATOM 3090 O O . THR A 1 418 ? 31.331 -14.228 -55.543 1.00 94.75 418 THR A O 1
ATOM 3093 N N . THR A 1 419 ? 32.721 -15.829 -54.804 1.00 94.94 419 THR A N 1
ATOM 3094 C CA . THR A 1 419 ? 32.498 -15.611 -53.375 1.00 94.94 419 THR A CA 1
ATOM 3095 C C . THR A 1 419 ? 33.804 -15.692 -52.590 1.00 94.94 419 THR A C 1
ATOM 3097 O O . THR A 1 419 ? 34.723 -16.429 -52.963 1.00 94.94 419 THR A O 1
ATOM 3100 N N . ILE A 1 420 ? 33.885 -14.919 -51.508 1.00 94.31 420 ILE A N 1
ATOM 3101 C CA . ILE A 1 420 ? 34.941 -14.990 -50.491 1.00 94.31 420 ILE A CA 1
ATOM 3102 C C . ILE A 1 420 ? 34.240 -15.044 -49.133 1.00 94.31 420 ILE A C 1
ATOM 3104 O O . ILE A 1 420 ? 33.471 -14.146 -48.818 1.00 94.31 420 ILE A O 1
ATOM 3108 N N . ASN A 1 421 ? 34.522 -16.065 -48.329 1.00 90.69 421 ASN A N 1
ATOM 3109 C CA . ASN A 1 421 ? 33.788 -16.368 -47.093 1.00 90.69 421 ASN A CA 1
ATOM 3110 C C . ASN A 1 421 ? 34.514 -15.941 -45.806 1.00 90.69 421 ASN A C 1
ATOM 3112 O O . ASN A 1 421 ? 34.246 -16.462 -44.723 1.00 90.69 421 ASN A O 1
ATOM 3116 N N . ASN A 1 422 ? 35.507 -15.057 -45.929 1.00 89.19 422 ASN A N 1
ATOM 3117 C CA . ASN A 1 422 ? 36.244 -14.515 -44.796 1.00 89.19 422 ASN A CA 1
ATOM 3118 C C . ASN A 1 422 ? 36.887 -13.165 -45.139 1.00 89.19 422 ASN A C 1
ATOM 3120 O O . ASN A 1 422 ? 37.471 -13.000 -46.215 1.00 89.19 422 ASN A O 1
ATOM 3124 N N . SER A 1 423 ? 36.876 -12.228 -44.188 1.00 91.56 423 SER A N 1
ATOM 3125 C CA . SER A 1 423 ? 37.681 -11.004 -44.282 1.00 91.56 423 SER A CA 1
ATOM 3126 C C . SER A 1 423 ? 39.176 -11.330 -44.432 1.00 91.56 423 SER A C 1
ATOM 3128 O O . SER A 1 423 ? 39.699 -12.278 -43.835 1.00 91.56 423 SER A O 1
ATOM 3130 N N . GLY A 1 424 ? 39.863 -10.583 -45.298 1.00 91.38 424 GLY A N 1
ATOM 3131 C CA . GLY A 1 424 ? 41.259 -10.797 -45.690 1.00 91.38 424 GLY A CA 1
ATOM 3132 C C . GLY A 1 424 ? 41.468 -11.855 -46.782 1.00 91.38 424 GLY A C 1
ATOM 3133 O O . GLY A 1 424 ? 42.606 -12.057 -47.220 1.00 91.38 424 GLY A O 1
ATOM 3134 N N . GLY A 1 425 ? 40.403 -12.527 -47.235 1.00 92.94 425 GLY A N 1
ATOM 3135 C CA . GLY A 1 425 ? 40.447 -13.470 -48.352 1.00 92.94 425 GLY A CA 1
ATOM 3136 C C . GLY A 1 425 ? 40.778 -12.796 -49.687 1.00 92.94 425 GLY A C 1
ATOM 3137 O O . GLY A 1 425 ? 40.757 -11.569 -49.813 1.00 92.94 425 GLY A O 1
ATOM 3138 N N . SER A 1 426 ? 41.117 -13.595 -50.701 1.00 93.38 426 SER A N 1
ATOM 3139 C CA . SER A 1 426 ? 41.473 -13.072 -52.021 1.00 93.38 426 SER A CA 1
ATOM 3140 C C . SER A 1 426 ? 40.868 -13.853 -53.181 1.00 93.38 426 SER A C 1
ATOM 3142 O O . SER A 1 426 ? 40.625 -15.057 -53.106 1.00 93.38 426 SER A O 1
ATOM 3144 N N . VAL A 1 427 ? 40.666 -13.144 -54.289 1.00 95.25 427 VAL A N 1
ATOM 3145 C CA . VAL A 1 427 ? 40.281 -13.690 -55.591 1.00 95.25 427 VAL A CA 1
ATOM 3146 C C . VAL A 1 427 ? 41.340 -13.319 -56.624 1.00 95.25 427 VAL A C 1
ATOM 3148 O O . VAL A 1 427 ? 41.964 -12.265 -56.538 1.00 95.25 427 VAL A O 1
ATOM 3151 N N . THR A 1 428 ? 41.549 -14.164 -57.629 1.00 94.81 428 THR A N 1
ATOM 3152 C CA . THR A 1 428 ? 42.409 -13.841 -58.774 1.00 94.81 428 THR A CA 1
ATOM 3153 C C . THR A 1 428 ? 41.562 -13.543 -60.004 1.00 94.81 428 THR A C 1
ATOM 3155 O O . THR A 1 428 ? 40.690 -14.333 -60.361 1.00 94.81 428 THR A O 1
ATOM 3158 N N . ILE A 1 429 ? 41.852 -12.436 -60.685 1.00 94.94 429 ILE A N 1
ATOM 3159 C CA . ILE A 1 429 ? 41.381 -12.143 -62.041 1.00 94.94 429 ILE A CA 1
ATOM 3160 C C . ILE A 1 429 ? 42.474 -12.581 -63.006 1.00 94.94 429 ILE A C 1
ATOM 3162 O O . ILE A 1 429 ? 43.592 -12.072 -62.948 1.00 94.94 429 ILE A O 1
ATOM 3166 N N . SER A 1 430 ? 42.158 -13.535 -63.874 1.00 94.25 430 SER A N 1
ATOM 3167 C CA . SER A 1 430 ? 43.096 -14.132 -64.829 1.00 94.25 430 SER A CA 1
ATOM 3168 C C . SER A 1 430 ? 42.744 -13.809 -66.278 1.00 94.25 430 SER A C 1
ATOM 3170 O O . SER A 1 430 ? 41.618 -13.409 -66.575 1.00 94.25 430 SER A O 1
ATOM 3172 N N . GLY A 1 431 ? 43.699 -14.004 -67.190 1.00 91.19 431 GLY A N 1
ATOM 3173 C CA . GLY A 1 431 ? 43.482 -13.822 -68.630 1.00 91.19 431 GLY A CA 1
ATOM 3174 C C . GLY A 1 431 ? 43.498 -12.362 -69.084 1.00 91.19 431 GLY A C 1
ATOM 3175 O O . GLY A 1 431 ? 42.903 -12.047 -70.110 1.00 91.19 431 GLY A O 1
ATOM 3176 N N . LEU A 1 432 ? 44.160 -11.488 -68.324 1.00 91.25 432 LEU A N 1
ATOM 3177 C CA . LEU A 1 432 ? 44.353 -10.085 -68.676 1.00 91.25 432 LEU A CA 1
ATOM 3178 C C . LEU A 1 432 ? 45.527 -9.940 -69.650 1.00 91.25 432 LEU A C 1
ATOM 3180 O O . LEU A 1 432 ? 46.600 -10.516 -69.439 1.00 91.25 432 LEU A O 1
ATOM 3184 N N . ILE A 1 433 ? 45.347 -9.134 -70.694 1.00 89.06 433 ILE A N 1
ATOM 3185 C CA . ILE A 1 433 ? 46.411 -8.717 -71.613 1.00 89.06 433 ILE A CA 1
ATOM 3186 C C . ILE A 1 433 ? 46.789 -7.249 -71.397 1.00 89.06 433 ILE A C 1
ATOM 3188 O O . ILE A 1 433 ? 46.082 -6.474 -70.755 1.00 89.06 433 ILE A O 1
ATOM 3192 N N . ASN A 1 434 ? 47.947 -6.849 -71.925 1.00 85.31 434 ASN A N 1
ATOM 3193 C CA . ASN A 1 434 ? 48.419 -5.477 -71.772 1.00 85.31 434 ASN A CA 1
ATOM 3194 C C . ASN A 1 434 ? 47.448 -4.485 -72.439 1.00 85.31 434 ASN A C 1
ATOM 3196 O O . ASN A 1 434 ? 47.205 -4.575 -73.642 1.00 85.31 434 ASN A O 1
ATOM 3200 N N . GLY A 1 435 ? 46.944 -3.529 -71.658 1.00 83.81 435 GLY A N 1
ATOM 3201 C CA . GLY A 1 435 ? 45.921 -2.567 -72.074 1.00 83.81 435 GLY A CA 1
ATOM 3202 C C . GLY A 1 435 ? 44.509 -2.881 -71.570 1.00 83.81 435 GLY A C 1
ATOM 3203 O O . GLY A 1 435 ? 43.639 -2.018 -71.690 1.00 83.81 435 GLY A O 1
ATOM 3204 N N . ASP A 1 436 ? 44.280 -4.054 -70.973 1.00 90.25 436 ASP A N 1
ATOM 3205 C CA . ASP A 1 436 ? 42.991 -4.394 -70.371 1.00 90.25 436 ASP A CA 1
ATOM 3206 C C . ASP A 1 436 ? 42.716 -3.576 -69.107 1.00 90.25 436 ASP A C 1
ATOM 3208 O O . ASP A 1 436 ? 43.611 -3.254 -68.323 1.00 90.25 436 ASP A O 1
ATOM 3212 N N . THR A 1 437 ? 41.436 -3.283 -68.883 1.00 88.25 437 THR A N 1
ATOM 3213 C CA . THR A 1 437 ? 40.937 -2.723 -67.623 1.00 88.25 437 THR A CA 1
ATOM 3214 C C . THR A 1 437 ? 40.120 -3.786 -66.901 1.00 88.25 437 THR A C 1
ATOM 3216 O O . THR A 1 437 ? 39.242 -4.417 -67.498 1.00 88.25 437 THR A O 1
ATOM 3219 N N . TYR A 1 438 ? 40.408 -3.981 -65.618 1.00 89.50 438 TYR A N 1
ATOM 3220 C CA . TYR A 1 438 ? 39.629 -4.834 -64.730 1.00 89.50 438 TYR A CA 1
ATOM 3221 C C . TYR A 1 438 ? 38.749 -3.982 -63.817 1.00 89.50 438 TYR A C 1
ATOM 3223 O O . TYR A 1 438 ? 39.107 -2.853 -63.479 1.00 89.50 438 TYR A O 1
ATOM 3231 N N . SER A 1 439 ? 37.620 -4.535 -63.390 1.00 92.12 439 SER A N 1
ATOM 3232 C CA . SER A 1 439 ? 36.752 -3.917 -62.394 1.00 92.12 439 SER A CA 1
ATOM 3233 C C . SER A 1 439 ? 35.900 -4.978 -61.706 1.00 92.12 439 SER A C 1
ATOM 3235 O O . SER A 1 439 ? 35.524 -5.982 -62.311 1.00 92.12 439 SER A O 1
ATOM 3237 N N . LEU A 1 440 ? 35.608 -4.751 -60.429 1.00 92.38 440 LEU A N 1
ATOM 3238 C CA . LEU A 1 440 ? 34.830 -5.641 -59.578 1.00 92.38 440 LEU A CA 1
ATOM 3239 C C . LEU A 1 440 ? 33.700 -4.855 -58.925 1.00 92.38 440 LEU A C 1
ATOM 3241 O O . LEU A 1 440 ? 33.897 -3.713 -58.518 1.00 92.38 440 LEU A O 1
ATOM 3245 N N . SER A 1 441 ? 32.545 -5.492 -58.798 1.00 94.00 441 SER A N 1
ATOM 3246 C CA . SER A 1 441 ? 31.536 -5.127 -57.807 1.00 94.00 441 SER A CA 1
ATOM 3247 C C . SER A 1 441 ? 31.600 -6.163 -56.692 1.00 94.00 441 SER A C 1
ATOM 3249 O O . SER A 1 441 ? 31.656 -7.362 -56.971 1.00 94.00 441 SER A O 1
ATOM 3251 N N . ILE A 1 442 ? 31.675 -5.685 -55.455 1.00 93.94 442 ILE A N 1
ATOM 3252 C CA . ILE A 1 442 ? 31.746 -6.501 -54.247 1.00 93.94 442 ILE A CA 1
ATOM 3253 C C . ILE A 1 442 ? 30.635 -5.993 -53.344 1.00 93.94 442 ILE A C 1
ATOM 3255 O O . ILE A 1 442 ? 30.599 -4.798 -53.063 1.00 93.94 442 ILE A O 1
ATOM 3259 N N . VAL A 1 443 ? 29.754 -6.898 -52.948 1.00 92.50 443 VAL A N 1
ATOM 3260 C CA . VAL A 1 443 ? 28.640 -6.651 -52.028 1.00 92.50 443 VAL A CA 1
ATOM 3261 C C . VAL A 1 443 ? 28.679 -7.735 -50.963 1.00 92.50 443 VAL A C 1
ATOM 3263 O O . VAL A 1 443 ? 29.074 -8.865 -51.269 1.00 92.50 443 VAL A O 1
ATOM 3266 N N . ASP A 1 444 ? 28.322 -7.421 -49.727 1.00 90.38 444 ASP A N 1
ATOM 3267 C CA . ASP A 1 444 ? 28.054 -8.448 -48.718 1.00 90.38 444 ASP A CA 1
ATOM 3268 C C . ASP A 1 444 ? 26.538 -8.676 -48.583 1.00 90.38 444 ASP A C 1
ATOM 3270 O O . ASP A 1 444 ? 25.773 -8.371 -49.501 1.00 90.38 444 ASP A O 1
ATOM 3274 N N . GLU A 1 445 ? 26.102 -9.301 -47.493 1.00 84.94 445 GLU A N 1
ATOM 3275 C CA . GLU A 1 445 ? 24.685 -9.586 -47.245 1.00 84.94 445 GLU A CA 1
ATOM 3276 C C . GLU A 1 445 ? 23.854 -8.326 -46.933 1.00 84.94 445 GLU A C 1
ATOM 3278 O O . GLU A 1 445 ? 22.633 -8.374 -47.067 1.00 84.94 445 GLU A O 1
ATOM 3283 N N . ASN A 1 446 ? 24.503 -7.209 -46.581 1.00 86.12 446 ASN A N 1
ATOM 3284 C CA . ASN A 1 446 ? 23.881 -5.949 -46.162 1.00 86.12 446 ASN A CA 1
ATOM 3285 C C . ASN A 1 446 ? 24.026 -4.820 -47.199 1.00 86.12 446 ASN A C 1
ATOM 3287 O O . ASN A 1 446 ? 23.482 -3.740 -46.989 1.00 86.12 446 ASN A O 1
ATOM 3291 N N . GLY A 1 447 ? 24.704 -5.065 -48.330 1.00 77.81 447 GLY A N 1
ATOM 3292 C CA . GLY A 1 447 ? 24.769 -4.129 -49.466 1.00 77.81 447 GLY A CA 1
ATOM 3293 C C . GLY A 1 447 ? 26.174 -3.755 -49.893 1.00 77.81 447 GLY A C 1
ATOM 3294 O O . GLY A 1 447 ? 26.805 -2.910 -49.225 1.00 77.81 447 GLY A O 1
#

Sequence (447 aa):
MNKLYKLLFYLLISVKSIACDDSSFSLISQTDNGDGTYTYEIELCNQMLGLEGIPDGFELVFSGGTFTNIVSFTPNSLFTSGSDEYIGSIQGAGTTIIWALQTLFPVHNSNLFCNNISITTQGEPGVVDIDYHQGYPGCTDQYIFPSSPACEIELALGNQTPCDPLTNTYTQEIIVSYQTPPSSGTLDVNGQSFAVTSSPQTIALTGLIANGGTVDVNALFSSEPTCSILSNDLFTSPLSCICSTNTGTTEALTSDVSNTDFVLCFNETIDLTSTGYTLPDALPNSSMGYALYTCLPTTNNPTTDVCFSGQYIIGDAASSVNDGTFAPAIASPNQTIWMVPITMDMAAPPIFNHDADGDGCFAMGTPIEITYLNPITTSSVSDCGAGNMSVNVSGGFPEFFIGDYNLTNTGSGTLSATTINNSGGSVTISGLINGDTYSLSIVDENG